Protein AF-A0A9W9YR30-F1 (afdb_monomer)

Radius of gyration: 24.7 Å; Cα contacts (8 Å, |Δi|>4): 414; chains: 1; bounding box: 70×49×71 Å

Sequence (449 aa):
MYEPTSEGSDISRFTRETDPEPDPPYFTSHAIKATFDYLTSCHPGGKSLVSLLCSNKDSIQTILLSLTSRIAETHLIHEKRRILSMYRLFVLLLLKDLPEGLGNTWVFFIRDVIYSLLRIIGDETQVRKHSRQQQVHLVVDDDLFVPCCNLIYYVCEAAVGCCSQEFGSHLHVITSTLTPYALGEDERAEQALQLLNFLIVDSSNNLQQAIGGLDPFPDIVQFKKINKCYKQIRKDRTSLNEEITHFLLADSSSSPMSRLEGLRLLRQSIIKNKDQLVDLVNLTEVAHSKSTCSPVAELVHQLIKLGSVLTSCEEEQAKIVQCEVANCLGDIGAVDLSTVSLGCKNKPDSFSVMSSKYAGDSRSQQNAAIVILLNSYLVDKKVGVVTAAAACLKKILATPSGSDLLKKFGEAKQEQLLWYLEPFRPSKKKRASCNHSVFSQPEAFCFKL

Foldseek 3Di:
DDDDCVNPDPLSVQADPPQDDDDPPDDDLVRVVVVQQVVLVPDDVRDHSLVVQLLQLQSLVVLLLVLLVCLVPDPDLNVNSVSLSVNLSSLVSVLVCVLVCSNLLNLQSLLLLLLSLLLSLVVLVVVVVVCVVDDDDDPDPPRSLQSSLVSNLSSCVSCLVRPLPSVLVCVQQLCLSLQVQLPDDDPSVVSSLVSLCCVQPVSCVSNLVSLLLYQAHDPDPSCPRSNVSSCVSVVVDDDLLVLLVSLLSRDPLHDLLSCQSSLVVNLVRLLVPVVSLVVQQVVLVVPVDDPDQGSVLSSLLVLVVSLVVLVPPPDPSSVSSNVSSVSSDVSSPDHPCVSNPNPDPPDVPVLVVLVVPVVPCPPLSVLVVLLSVLLSQCSDSDSVSNVVSLVVLLVSLPDPSNVVSLVVCVVVVVSSSNSSCSSSHDDPDPPPDPDDDDDDDPDDDDDDD

Nearest PDB structures (foldseek):
  7sic-assembly1_A  TM=8.510E-01  e=3.456E-16  Homo sapiens
  7ni5-assembly1_A  TM=8.521E-01  e=2.844E-16  Homo sapiens
  7ni5-assembly1_B  TM=8.433E-01  e=5.310E-16  Homo sapiens
  8oxq-assembly1_B  TM=8.635E-01  e=8.485E-14  Homo sapiens

Organism: NCBI:txid174260

pLDDT: mean 78.22, std 18.63, range [24.06, 96.81]

Solvent-accessible surface area (backbone atoms only — not comparable to full-atom values): 26137 Å² total; per-residue (Å²): 94,56,49,59,65,86,71,73,45,96,62,10,82,73,44,58,93,84,50,77,82,77,75,80,89,70,45,36,71,65,59,52,48,53,48,47,54,52,57,28,66,73,38,97,81,57,80,45,60,62,61,58,37,40,72,41,51,44,49,60,57,51,53,54,49,53,46,55,46,50,43,70,73,46,86,52,67,65,58,30,44,36,44,50,48,53,46,48,54,52,50,60,59,48,58,74,43,45,85,76,31,48,73,59,30,41,64,30,49,56,54,51,52,51,47,50,39,53,32,58,48,53,48,55,62,56,58,62,58,72,48,72,85,59,94,67,98,68,87,78,91,68,75,60,48,58,65,37,54,55,50,48,41,56,53,48,56,54,35,52,75,69,41,25,75,70,49,31,76,50,46,56,48,52,51,49,65,35,50,72,42,38,71,52,90,50,73,58,11,54,53,33,44,51,46,50,39,45,56,49,54,76,33,30,85,66,29,45,73,41,59,54,51,48,65,61,74,71,99,44,81,90,35,49,66,48,52,53,44,50,51,66,63,43,65,86,66,88,51,66,67,60,52,51,52,45,64,67,67,40,68,82,88,37,63,77,65,54,44,42,51,36,47,55,50,53,37,52,45,50,71,74,40,48,70,60,49,51,53,59,49,53,58,52,73,71,48,83,81,58,99,66,76,41,71,64,39,52,47,53,51,52,45,52,54,53,40,58,61,34,73,79,44,93,47,71,64,32,50,55,39,39,51,49,44,50,48,40,50,61,73,71,48,93,69,69,62,88,69,36,64,88,68,76,76,64,66,93,50,65,62,65,64,44,62,71,73,48,79,85,44,72,63,63,50,51,54,49,51,50,53,54,52,36,59,60,32,58,66,45,81,46,60,68,53,21,53,52,26,52,54,49,46,37,58,48,31,59,34,72,70,33,48,52,48,54,50,53,38,60,77,68,68,43,59,70,64,50,30,57,43,40,38,41,48,62,74,87,68,78,80,75,83,76,88,74,92,74,94,73,77,88,83,71,91,76,87,79,129

Mean predicted aligned error: 10.94 Å

Structure (mmCIF, N/CA/C/O backbone):
data_AF-A0A9W9YR30-F1
#
_entry.id   AF-A0A9W9YR30-F1
#
loop_
_atom_site.group_PDB
_atom_site.id
_atom_site.type_symbol
_atom_site.label_atom_id
_atom_site.label_alt_id
_atom_site.label_comp_id
_atom_site.label_asym_id
_atom_site.label_entity_id
_atom_site.label_seq_id
_atom_site.pdbx_PDB_ins_code
_atom_site.Cartn_x
_atom_site.Cartn_y
_atom_site.Cartn_z
_atom_site.occupancy
_atom_site.B_iso_or_equiv
_atom_site.auth_seq_id
_atom_site.auth_comp_id
_atom_site.auth_asym_id
_atom_site.auth_atom_id
_atom_site.pdbx_PDB_model_num
ATOM 1 N N . MET A 1 1 ? 11.225 0.718 -23.318 1.00 84.00 1 MET A N 1
ATOM 2 C CA . MET A 1 1 ? 10.967 -0.730 -23.241 1.00 84.00 1 MET A CA 1
ATOM 3 C C . MET A 1 1 ? 9.647 -0.964 -23.924 1.00 84.00 1 MET A C 1
ATOM 5 O O . MET A 1 1 ? 8.713 -0.222 -23.637 1.00 84.00 1 MET A O 1
ATOM 9 N N . TYR A 1 2 ? 9.608 -1.914 -24.843 1.00 83.56 2 TYR A N 1
ATOM 10 C CA . TYR A 1 2 ? 8.416 -2.256 -25.604 1.00 83.56 2 TYR A CA 1
ATOM 11 C C . TYR A 1 2 ? 8.428 -3.756 -25.860 1.00 83.56 2 TYR A C 1
ATOM 13 O O . TYR A 1 2 ? 9.490 -4.327 -26.096 1.00 83.56 2 TYR A O 1
ATOM 21 N N . GLU A 1 3 ? 7.262 -4.364 -25.710 1.00 82.12 3 GLU A N 1
ATOM 22 C CA . GLU A 1 3 ? 7.036 -5.804 -25.766 1.00 82.12 3 GLU A CA 1
ATOM 23 C C . GLU A 1 3 ? 5.846 -6.014 -26.701 1.00 82.12 3 GLU A C 1
ATOM 25 O O . GLU A 1 3 ? 4.712 -5.745 -26.293 1.00 82.12 3 GLU A O 1
ATOM 30 N N . PRO A 1 4 ? 6.073 -6.401 -27.966 1.00 76.25 4 PRO A N 1
ATOM 31 C CA . PRO A 1 4 ? 4.980 -6.639 -28.896 1.00 76.25 4 PRO A CA 1
ATOM 32 C C . PRO A 1 4 ? 4.075 -7.766 -28.379 1.00 76.25 4 PRO A C 1
ATOM 34 O O . PRO A 1 4 ? 4.534 -8.725 -27.755 1.00 76.25 4 PRO A O 1
ATOM 37 N N . THR A 1 5 ? 2.775 -7.681 -28.670 1.00 71.56 5 THR A N 1
ATOM 38 C CA . THR A 1 5 ? 1.768 -8.665 -28.224 1.00 71.56 5 THR A CA 1
ATOM 39 C C . THR A 1 5 ? 2.103 -10.097 -28.665 1.00 71.56 5 THR A C 1
ATOM 41 O O . THR A 1 5 ? 1.782 -11.053 -27.959 1.00 71.56 5 THR A O 1
ATOM 44 N N . SER A 1 6 ? 2.836 -10.247 -29.773 1.00 65.81 6 SER A N 1
ATOM 45 C CA . SER A 1 6 ? 3.293 -11.519 -30.340 1.00 65.81 6 SER A CA 1
ATOM 46 C C . SER A 1 6 ? 4.405 -12.232 -29.560 1.00 65.81 6 SER A C 1
ATOM 48 O O . SER A 1 6 ? 4.627 -13.415 -29.800 1.00 65.81 6 SER A O 1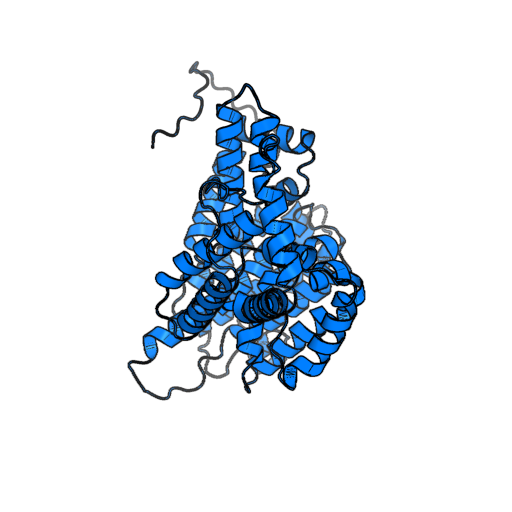
ATOM 50 N N . GLU A 1 7 ? 5.130 -11.555 -28.660 1.00 65.62 7 GLU A N 1
ATOM 51 C CA . GLU A 1 7 ? 6.287 -12.147 -27.959 1.00 65.62 7 GLU A CA 1
ATOM 52 C C . GLU A 1 7 ? 5.904 -13.098 -26.809 1.00 65.62 7 GLU A C 1
ATOM 54 O O . GLU A 1 7 ? 6.762 -13.813 -26.295 1.00 65.62 7 GLU A O 1
ATOM 59 N N . GLY A 1 8 ? 4.625 -13.153 -26.411 1.00 64.12 8 GLY A N 1
ATOM 60 C CA . GLY A 1 8 ? 4.134 -14.074 -25.373 1.00 64.12 8 GLY A CA 1
ATOM 61 C C . GLY A 1 8 ? 4.792 -13.902 -23.992 1.00 64.12 8 GLY A C 1
ATOM 62 O O . GLY A 1 8 ? 4.739 -14.814 -23.167 1.00 64.12 8 GLY A O 1
ATOM 63 N N . SER A 1 9 ? 5.441 -12.764 -23.735 1.00 74.25 9 SER A N 1
ATOM 64 C CA . SER A 1 9 ? 6.105 -12.465 -22.469 1.00 74.25 9 SER A CA 1
ATOM 65 C C . SER A 1 9 ? 5.094 -12.081 -21.375 1.00 74.25 9 SER A C 1
ATOM 67 O O . SER A 1 9 ? 3.978 -11.647 -21.650 1.00 74.25 9 SER A O 1
ATOM 69 N N . ASP A 1 10 ? 5.481 -12.171 -20.094 1.00 78.88 10 ASP A N 1
ATOM 70 C CA . ASP A 1 10 ? 4.619 -11.741 -18.967 1.00 78.88 10 ASP A CA 1
ATOM 71 C C . ASP A 1 10 ? 4.173 -10.268 -19.069 1.00 78.88 10 ASP A C 1
ATOM 73 O O . ASP A 1 10 ? 3.177 -9.872 -18.464 1.00 78.88 10 ASP A O 1
ATOM 77 N N . ILE A 1 11 ? 4.916 -9.454 -19.823 1.00 81.12 11 ILE A N 1
ATOM 78 C CA . ILE A 1 11 ? 4.676 -8.021 -19.995 1.00 81.12 11 ILE A CA 1
ATOM 79 C C . ILE A 1 11 ? 3.855 -7.746 -21.264 1.00 81.12 11 ILE A C 1
ATOM 81 O O . ILE A 1 11 ? 3.087 -6.784 -21.280 1.00 81.12 11 ILE A O 1
ATOM 85 N N . SER A 1 12 ? 3.951 -8.591 -22.300 1.00 81.56 12 SER A N 1
ATOM 86 C CA . SER A 1 12 ? 3.244 -8.381 -23.571 1.00 81.56 12 SER A CA 1
ATOM 87 C C . SER A 1 12 ? 1.721 -8.373 -23.407 1.00 81.56 12 SER A C 1
ATOM 89 O O . SER A 1 12 ? 1.045 -7.622 -24.103 1.00 81.56 12 SER A O 1
ATOM 91 N N . ARG A 1 13 ? 1.180 -9.102 -22.418 1.00 83.62 13 ARG A N 1
ATOM 92 C CA . ARG A 1 13 ? -0.258 -9.084 -22.067 1.00 83.62 13 ARG A CA 1
ATOM 93 C C . ARG A 1 13 ? -0.787 -7.726 -21.597 1.00 83.62 13 ARG A C 1
ATOM 95 O O . ARG A 1 13 ? -1.995 -7.536 -21.552 1.00 83.62 13 ARG A O 1
ATOM 102 N N . PHE A 1 14 ? 0.096 -6.803 -21.212 1.00 84.06 14 PHE A N 1
ATOM 103 C CA . PHE A 1 14 ? -0.272 -5.443 -20.810 1.00 84.06 14 PHE A CA 1
ATOM 104 C C . PHE A 1 14 ? -0.011 -4.410 -21.912 1.00 84.06 14 PHE A C 1
ATOM 106 O O . PHE A 1 14 ? -0.243 -3.224 -21.695 1.00 84.06 14 PHE A O 1
ATOM 113 N N . THR A 1 15 ? 0.473 -4.838 -23.080 1.00 83.12 15 THR A N 1
ATOM 114 C CA . THR A 1 15 ? 0.628 -3.983 -24.262 1.00 83.12 15 THR A CA 1
ATOM 115 C C . THR A 1 15 ? -0.600 -4.154 -25.147 1.00 83.12 15 THR A C 1
ATOM 117 O O . THR A 1 15 ? -1.060 -5.275 -25.356 1.00 83.12 15 THR A O 1
ATOM 120 N N . ARG A 1 16 ? -1.156 -3.054 -25.667 1.00 82.12 16 ARG A N 1
ATOM 121 C CA . ARG A 1 16 ? -2.293 -3.121 -26.597 1.00 82.12 16 ARG A CA 1
ATOM 122 C C . ARG A 1 16 ? -1.806 -3.054 -28.040 1.00 82.12 16 ARG A C 1
ATOM 124 O O . ARG A 1 16 ? -0.858 -2.338 -28.339 1.00 82.12 16 ARG A O 1
ATOM 131 N N . GLU A 1 17 ? -2.513 -3.719 -28.951 1.00 77.25 17 GLU A N 1
ATOM 132 C CA . GLU A 1 17 ? -2.244 -3.622 -30.399 1.00 77.25 17 GLU A CA 1
ATOM 133 C C . GLU A 1 17 ? -2.428 -2.196 -30.938 1.00 77.25 17 GLU A C 1
ATOM 135 O O . GLU A 1 17 ? -1.817 -1.813 -31.928 1.00 77.25 17 GLU A O 1
ATOM 140 N N . THR A 1 18 ? -3.252 -1.392 -30.263 1.00 80.50 18 THR A N 1
ATOM 141 C CA . THR A 1 18 ? -3.479 0.022 -30.585 1.00 80.50 18 THR A CA 1
ATOM 142 C C . THR A 1 18 ? -2.369 0.948 -30.092 1.00 80.50 18 THR A C 1
ATOM 144 O O . THR A 1 18 ? -2.427 2.148 -30.357 1.00 80.50 18 THR A O 1
ATOM 147 N N . ASP A 1 19 ? -1.412 0.443 -29.308 1.00 82.62 19 ASP A N 1
ATOM 148 C CA . ASP A 1 19 ? -0.330 1.277 -28.799 1.00 82.62 19 ASP A CA 1
ATOM 149 C C . ASP A 1 19 ? 0.600 1.662 -29.945 1.00 82.62 19 ASP A C 1
ATOM 151 O O . ASP A 1 19 ? 0.989 0.789 -30.724 1.00 82.62 19 ASP A O 1
ATOM 155 N N . PRO A 1 20 ? 0.990 2.948 -30.057 1.00 85.94 20 PRO A N 1
ATOM 156 C CA . PRO A 1 20 ? 1.979 3.337 -31.050 1.00 85.94 20 PRO A CA 1
ATOM 157 C C . PRO A 1 20 ? 3.270 2.548 -30.815 1.00 85.94 20 PRO A C 1
ATOM 159 O O . PRO A 1 20 ? 3.507 2.031 -29.722 1.00 85.94 20 PRO A O 1
ATOM 162 N N . GLU A 1 21 ? 4.137 2.466 -31.813 1.00 84.19 21 GLU A N 1
ATOM 163 C CA . GLU A 1 21 ? 5.502 1.981 -31.609 1.00 84.19 21 GLU A CA 1
ATOM 164 C C . GLU A 1 21 ? 6.324 3.093 -30.924 1.00 84.19 21 GLU A C 1
ATOM 166 O O . GLU A 1 21 ? 6.080 4.275 -31.176 1.00 84.19 21 GLU A O 1
ATOM 171 N N . PRO A 1 22 ? 7.215 2.793 -29.961 1.00 85.31 22 PRO A N 1
ATOM 172 C CA . PRO A 1 22 ? 8.100 3.808 -29.385 1.00 85.31 22 PRO A CA 1
ATOM 173 C C . PRO A 1 22 ? 9.118 4.314 -30.406 1.00 85.31 22 PRO A C 1
ATOM 175 O O . PRO A 1 22 ? 9.589 3.554 -31.250 1.00 85.31 22 PRO A O 1
ATOM 178 N N . ASP A 1 23 ? 9.557 5.559 -30.233 1.00 82.31 23 ASP A N 1
ATOM 179 C CA . ASP A 1 23 ? 10.699 6.078 -30.979 1.00 82.31 23 ASP A CA 1
ATOM 180 C C . ASP A 1 23 ? 11.957 5.235 -30.679 1.00 82.31 23 ASP A C 1
ATOM 182 O O . ASP A 1 23 ? 12.305 5.033 -29.506 1.00 82.31 23 ASP A O 1
ATOM 186 N N . PRO A 1 24 ? 12.659 4.719 -31.705 1.00 84.19 24 PRO A N 1
ATOM 187 C CA . PRO A 1 24 ? 13.913 4.006 -31.509 1.00 84.19 24 PRO A CA 1
ATOM 188 C C . PRO A 1 24 ? 14.993 4.891 -30.850 1.00 84.19 24 PRO A C 1
ATOM 190 O O . PRO A 1 24 ? 15.082 6.082 -31.151 1.00 84.19 24 PRO A O 1
ATOM 193 N N . PRO A 1 25 ? 15.880 4.321 -30.010 1.00 85.62 25 PRO A N 1
ATOM 194 C CA . PRO A 1 25 ? 16.007 2.897 -29.715 1.00 85.62 25 PRO A CA 1
ATOM 195 C C . PRO A 1 25 ? 15.057 2.422 -28.605 1.00 85.62 25 PRO A C 1
ATOM 197 O O . PRO A 1 25 ? 14.985 2.998 -27.518 1.00 85.62 25 PRO A O 1
ATOM 200 N N . TYR A 1 26 ? 14.404 1.286 -28.845 1.00 85.50 26 TYR A N 1
ATOM 201 C CA . TYR A 1 26 ? 13.624 0.561 -27.848 1.00 85.50 26 TYR A CA 1
ATOM 202 C C . TYR A 1 26 ? 14.147 -0.871 -27.695 1.00 85.50 26 TYR A C 1
ATOM 204 O O . TYR A 1 26 ? 14.755 -1.435 -28.599 1.00 85.50 26 TYR A O 1
ATOM 212 N N . PHE A 1 27 ? 13.925 -1.453 -26.517 1.00 89.19 27 PHE A N 1
ATOM 213 C CA . PHE A 1 27 ? 14.428 -2.778 -26.157 1.00 89.19 27 PHE A CA 1
ATOM 214 C C . PHE A 1 27 ? 13.338 -3.593 -25.462 1.00 89.19 27 PHE A C 1
ATOM 216 O O . PHE A 1 27 ? 12.523 -3.024 -24.721 1.00 89.19 27 PHE A O 1
ATOM 223 N N . THR A 1 28 ? 13.371 -4.908 -25.667 1.00 90.19 28 THR A N 1
ATOM 224 C CA . THR A 1 28 ? 12.526 -5.876 -24.961 1.00 90.19 28 THR A CA 1
ATOM 225 C C . THR A 1 28 ? 13.050 -6.107 -23.544 1.00 90.19 28 THR A C 1
ATOM 227 O O . THR A 1 28 ? 14.218 -5.857 -23.225 1.00 90.19 28 THR A O 1
ATOM 230 N N . SER A 1 29 ? 12.192 -6.605 -22.663 1.00 89.62 29 SER A N 1
ATOM 231 C CA . SER A 1 29 ? 12.548 -7.009 -21.304 1.00 89.62 29 SER A CA 1
ATOM 232 C C . SER A 1 29 ? 13.609 -8.106 -21.293 1.00 89.62 29 SER A C 1
ATOM 234 O O . SER A 1 29 ? 14.475 -8.096 -20.418 1.00 89.62 29 SER A O 1
ATOM 236 N N . HIS A 1 30 ? 13.597 -9.006 -22.281 1.00 89.25 30 HIS A N 1
ATOM 237 C CA . HIS A 1 30 ? 14.636 -10.016 -22.454 1.00 89.25 30 HIS A CA 1
ATOM 238 C C . HIS A 1 30 ? 15.997 -9.373 -22.747 1.00 89.25 30 HIS A C 1
ATOM 240 O O . HIS A 1 30 ? 16.971 -9.667 -22.055 1.00 89.25 30 HIS A O 1
ATOM 246 N N . ALA A 1 31 ? 16.063 -8.447 -23.711 1.00 91.06 31 ALA A N 1
ATOM 247 C CA . ALA A 1 31 ? 17.302 -7.747 -24.048 1.00 91.06 31 ALA A CA 1
ATOM 248 C C . ALA A 1 31 ? 17.856 -6.944 -22.857 1.00 91.06 31 ALA A C 1
ATOM 250 O O . ALA A 1 31 ? 19.061 -6.959 -22.598 1.00 91.06 31 ALA A O 1
ATOM 251 N N . ILE A 1 32 ? 16.977 -6.289 -22.090 1.00 91.12 32 ILE A N 1
ATOM 252 C CA . ILE A 1 32 ? 17.364 -5.540 -20.887 1.00 91.12 32 ILE A CA 1
ATOM 253 C C . ILE A 1 32 ? 17.917 -6.483 -19.809 1.00 91.12 32 ILE A C 1
ATOM 255 O O . ILE A 1 32 ? 18.991 -6.217 -19.272 1.00 91.12 32 ILE A O 1
ATOM 259 N N . LYS A 1 33 ? 17.230 -7.598 -19.515 1.00 89.88 33 LYS A N 1
ATOM 260 C CA . LYS A 1 33 ? 17.703 -8.607 -18.547 1.00 89.88 33 LYS A CA 1
ATOM 261 C C . LYS A 1 33 ? 19.059 -9.179 -18.958 1.00 89.88 33 LYS A C 1
ATOM 263 O O . LYS A 1 33 ? 19.985 -9.138 -18.161 1.00 89.88 33 LYS A O 1
ATOM 268 N N . ALA A 1 34 ? 19.202 -9.597 -20.216 1.00 90.38 34 ALA A N 1
ATOM 269 C CA . ALA A 1 34 ? 20.459 -10.126 -20.742 1.00 90.38 34 ALA A CA 1
ATOM 270 C C . ALA A 1 34 ? 21.605 -9.104 -20.637 1.00 90.38 34 ALA A C 1
ATOM 272 O O . ALA A 1 34 ? 22.735 -9.460 -20.307 1.00 90.38 34 ALA A O 1
ATOM 273 N N . THR A 1 35 ? 21.312 -7.819 -20.859 1.00 90.94 35 THR A N 1
ATOM 274 C CA . THR A 1 35 ? 22.293 -6.740 -20.682 1.00 90.94 35 THR A CA 1
ATOM 275 C C . THR A 1 35 ? 22.692 -6.587 -19.216 1.00 90.94 35 THR A C 1
ATOM 277 O O . THR A 1 35 ? 23.876 -6.450 -18.917 1.00 90.94 35 THR A O 1
ATOM 280 N N . PHE A 1 36 ? 21.738 -6.638 -18.283 1.00 89.50 36 PHE A N 1
ATOM 281 C CA . PHE A 1 36 ? 22.045 -6.604 -16.852 1.00 89.50 36 PHE A CA 1
ATOM 282 C C . PHE A 1 36 ? 22.866 -7.809 -16.397 1.00 89.50 36 PHE A C 1
ATOM 284 O O . PHE A 1 36 ? 23.817 -7.629 -15.635 1.00 89.50 36 PHE A O 1
ATOM 291 N N . ASP A 1 37 ? 22.550 -9.004 -16.888 1.00 88.06 37 ASP A N 1
ATOM 292 C CA . ASP A 1 37 ? 23.299 -10.222 -16.582 1.00 88.06 37 ASP A CA 1
ATOM 293 C C . ASP A 1 37 ? 24.737 -10.115 -17.109 1.00 88.06 37 ASP A C 1
ATOM 295 O O . ASP A 1 37 ? 25.693 -10.361 -16.369 1.00 88.06 37 ASP A O 1
ATOM 299 N N . TYR A 1 38 ? 24.910 -9.628 -18.343 1.00 88.81 38 TYR A N 1
ATOM 300 C CA . TYR A 1 38 ? 26.226 -9.359 -18.920 1.00 88.81 38 TYR A CA 1
ATOM 301 C C . TYR A 1 38 ? 27.018 -8.337 -18.092 1.00 88.81 38 TYR A C 1
ATOM 303 O O . TYR A 1 38 ? 28.133 -8.629 -17.660 1.00 88.81 38 TYR A O 1
ATOM 311 N N . LEU A 1 39 ? 26.438 -7.169 -17.791 1.00 86.75 39 LEU A N 1
ATOM 312 C CA . LEU A 1 39 ? 27.099 -6.128 -16.993 1.00 86.75 39 LEU A CA 1
ATOM 313 C C . LEU A 1 39 ? 27.478 -6.622 -15.591 1.00 86.75 39 LEU A C 1
ATOM 315 O O . LEU A 1 39 ? 28.547 -6.279 -15.084 1.00 86.75 39 LEU A O 1
ATOM 319 N N . THR A 1 40 ? 26.630 -7.450 -14.980 1.00 86.19 40 THR A N 1
ATOM 320 C CA . THR A 1 40 ? 26.901 -8.054 -13.671 1.00 86.19 40 THR A CA 1
ATOM 321 C C . THR A 1 40 ? 28.051 -9.058 -13.757 1.00 86.19 40 THR A C 1
ATOM 323 O O . THR A 1 40 ? 28.907 -9.068 -12.874 1.00 86.19 40 THR A O 1
ATOM 326 N N . SER A 1 41 ? 28.125 -9.850 -14.834 1.00 85.12 41 SER A N 1
ATOM 327 C CA . SER A 1 41 ? 29.211 -10.816 -15.060 1.00 85.12 41 SER A CA 1
ATOM 328 C C . SER A 1 41 ? 30.581 -10.152 -15.244 1.00 85.12 41 SER A C 1
ATOM 330 O O . SER A 1 41 ? 31.601 -10.708 -14.843 1.00 85.12 41 SER A O 1
ATOM 332 N N . CYS A 1 42 ? 30.611 -8.933 -15.790 1.00 84.69 42 CYS A N 1
ATOM 333 C CA . CYS A 1 42 ? 31.836 -8.156 -15.956 1.00 84.69 42 CYS A CA 1
ATOM 334 C C . CYS A 1 42 ? 32.296 -7.453 -14.665 1.00 84.69 42 CYS A C 1
ATOM 336 O O . CYS A 1 42 ? 33.400 -6.906 -14.632 1.00 84.69 42 CYS A O 1
ATOM 338 N N . HIS A 1 43 ? 31.473 -7.420 -13.610 1.00 81.25 43 HIS A N 1
ATOM 339 C CA . HIS A 1 43 ? 31.811 -6.729 -12.370 1.00 81.25 43 HIS A CA 1
ATOM 340 C C . HIS A 1 43 ? 32.641 -7.623 -11.428 1.00 81.25 43 HIS A C 1
ATOM 342 O O . HIS A 1 43 ? 32.241 -8.757 -11.145 1.00 81.25 43 HIS A O 1
ATOM 348 N N . PRO A 1 44 ? 33.765 -7.132 -10.866 1.00 70.31 44 PRO A N 1
ATOM 349 C CA . PRO A 1 44 ? 34.533 -7.886 -9.879 1.00 70.31 44 PRO A CA 1
ATOM 350 C C . PRO A 1 44 ? 33.698 -8.090 -8.603 1.00 70.31 44 PRO A C 1
ATOM 352 O O . PRO A 1 44 ? 33.487 -7.159 -7.831 1.00 70.31 44 PRO A O 1
ATOM 355 N N . GLY A 1 45 ? 33.204 -9.316 -8.396 1.00 65.94 45 GLY A N 1
ATOM 356 C CA . GLY A 1 45 ? 32.250 -9.663 -7.331 1.00 65.94 45 GLY A CA 1
ATOM 357 C C . GLY A 1 45 ? 30.834 -10.013 -7.816 1.00 65.94 45 GLY A C 1
ATOM 358 O O . GLY A 1 45 ? 29.927 -10.063 -6.989 1.00 65.94 45 GLY A O 1
ATOM 359 N N . GLY A 1 46 ? 30.643 -10.240 -9.124 1.00 59.59 46 GLY A N 1
ATOM 360 C CA . GLY A 1 46 ? 29.365 -10.520 -9.792 1.00 59.59 46 GLY A CA 1
ATOM 361 C C . GLY A 1 46 ? 28.540 -11.657 -9.181 1.00 59.59 46 GLY A C 1
ATOM 362 O O . GLY A 1 46 ? 28.704 -12.819 -9.542 1.00 59.59 46 GLY A O 1
ATOM 363 N N . LYS A 1 47 ? 27.628 -11.300 -8.268 1.00 70.56 47 LYS A N 1
ATOM 364 C CA . LYS A 1 47 ? 26.609 -12.200 -7.704 1.00 70.56 47 LYS A CA 1
ATOM 365 C C . LYS A 1 47 ? 25.244 -11.962 -8.356 1.00 70.56 47 LYS A C 1
ATOM 367 O O . LYS A 1 47 ? 24.699 -12.871 -8.965 1.00 70.56 47 LYS A O 1
ATOM 372 N N . SER A 1 48 ? 24.729 -10.731 -8.291 1.00 81.12 48 SER A N 1
ATOM 373 C CA . SER A 1 48 ? 23.491 -10.300 -8.968 1.00 81.12 48 SER A CA 1
ATOM 374 C C . SER A 1 48 ? 23.462 -8.776 -9.168 1.00 81.12 48 SER A C 1
ATOM 376 O O . SER A 1 48 ? 24.102 -8.042 -8.408 1.00 81.12 48 SER A O 1
ATOM 378 N N . LEU A 1 49 ? 22.694 -8.265 -10.142 1.00 83.62 49 LEU A N 1
ATOM 379 C CA . LEU A 1 49 ? 22.463 -6.818 -10.305 1.00 83.62 49 LEU A CA 1
ATOM 380 C C . LEU A 1 49 ? 21.958 -6.192 -8.999 1.00 83.62 49 LEU A C 1
ATOM 382 O O . LEU A 1 49 ? 22.399 -5.118 -8.595 1.00 83.62 49 LEU A O 1
ATOM 386 N N . VAL A 1 50 ? 21.031 -6.872 -8.329 1.00 83.19 50 VAL A N 1
ATOM 387 C CA . VAL A 1 50 ? 20.416 -6.381 -7.098 1.00 83.19 50 VAL A CA 1
ATOM 388 C C . VAL A 1 50 ? 21.453 -6.281 -5.983 1.00 83.19 50 VAL A C 1
ATOM 390 O O . VAL A 1 50 ? 21.458 -5.282 -5.271 1.00 83.19 50 VAL A O 1
ATOM 393 N N . SER A 1 51 ? 22.395 -7.224 -5.876 1.00 82.31 51 SER A N 1
ATOM 394 C CA . SER A 1 51 ? 23.502 -7.135 -4.911 1.00 82.31 51 SER A CA 1
ATOM 395 C C . SER A 1 51 ? 24.389 -5.898 -5.145 1.00 82.31 51 SER A C 1
ATOM 397 O O . SER A 1 51 ? 24.808 -5.231 -4.191 1.00 82.31 51 SER A O 1
ATOM 399 N N . LEU A 1 52 ? 24.606 -5.518 -6.411 1.00 83.94 52 LEU A N 1
ATOM 400 C CA . LEU A 1 52 ? 25.318 -4.289 -6.773 1.00 83.94 52 LEU A CA 1
ATOM 401 C C . LEU A 1 52 ? 24.512 -3.047 -6.395 1.00 83.94 52 LEU A C 1
ATOM 403 O O . LEU A 1 52 ? 25.064 -2.112 -5.817 1.00 83.94 52 LEU A O 1
ATOM 407 N N . LEU A 1 53 ? 23.202 -3.044 -6.648 1.00 84.12 53 LEU A N 1
ATOM 408 C CA . LEU A 1 53 ? 22.330 -1.944 -6.232 1.00 84.12 53 LEU A CA 1
ATOM 409 C C . LEU A 1 53 ? 22.275 -1.824 -4.705 1.00 84.12 53 LEU A C 1
ATOM 411 O O . LEU A 1 53 ? 22.358 -0.717 -4.191 1.00 84.12 53 LEU A O 1
ATOM 415 N N . CYS A 1 54 ? 22.239 -2.936 -3.969 1.00 83.62 54 CYS A N 1
ATOM 416 C CA . CYS A 1 54 ? 22.257 -2.942 -2.504 1.00 83.62 54 CYS A CA 1
ATOM 417 C C . CYS A 1 54 ? 23.576 -2.409 -1.923 1.00 83.62 54 CYS A C 1
ATOM 419 O O . CYS A 1 54 ? 23.609 -1.958 -0.777 1.00 83.62 54 CYS A O 1
ATOM 421 N N . SER A 1 55 ? 24.664 -2.409 -2.704 1.00 81.38 55 SER A N 1
ATOM 422 C CA . SER A 1 55 ? 25.937 -1.805 -2.291 1.00 81.38 55 SER A CA 1
ATOM 423 C C . SER A 1 55 ? 25.822 -0.286 -2.116 1.00 81.38 55 SER A C 1
ATOM 425 O O . SER A 1 55 ? 26.512 0.299 -1.276 1.00 81.38 55 SER A O 1
ATOM 427 N N . ASN A 1 56 ? 24.923 0.359 -2.865 1.00 83.56 56 ASN A N 1
ATOM 428 C CA . ASN A 1 56 ? 24.551 1.752 -2.663 1.00 83.56 56 ASN A CA 1
ATOM 429 C C . ASN A 1 56 ? 23.103 1.849 -2.163 1.00 83.56 56 ASN A C 1
ATOM 431 O O . ASN A 1 56 ? 22.156 1.767 -2.937 1.00 83.56 56 ASN A O 1
ATOM 435 N N . LYS A 1 57 ? 22.942 2.096 -0.860 1.00 80.25 57 LYS A N 1
ATOM 436 C CA . LYS A 1 57 ? 21.646 2.082 -0.157 1.00 80.25 57 LYS A CA 1
ATOM 437 C C . LYS A 1 57 ? 20.539 2.912 -0.825 1.00 80.25 57 LYS A C 1
ATOM 439 O O . LYS A 1 57 ? 19.376 2.548 -0.729 1.00 80.25 57 LYS A O 1
ATOM 444 N N . ASP A 1 58 ? 20.892 3.978 -1.539 1.00 86.69 58 ASP A N 1
ATOM 445 C CA . ASP A 1 58 ? 19.931 4.881 -2.180 1.00 86.69 58 ASP A CA 1
ATOM 446 C C . ASP A 1 58 ? 19.495 4.449 -3.599 1.00 86.69 58 ASP A C 1
ATOM 448 O O . ASP A 1 58 ? 18.544 4.985 -4.171 1.00 86.69 58 ASP A O 1
ATOM 452 N N . SER A 1 59 ? 20.180 3.479 -4.211 1.00 91.06 59 SER A N 1
ATOM 453 C CA . SER A 1 59 ? 19.952 3.122 -5.616 1.00 91.06 59 SER A CA 1
ATOM 454 C C . SER A 1 59 ? 18.544 2.577 -5.867 1.00 91.06 59 SER A C 1
ATOM 456 O O . SER A 1 59 ? 17.885 3.025 -6.804 1.00 91.06 59 SER A O 1
ATOM 458 N N . ILE A 1 60 ? 18.054 1.667 -5.017 1.00 92.62 60 ILE A N 1
ATOM 459 C CA . ILE A 1 60 ? 16.703 1.092 -5.147 1.00 92.62 60 ILE A CA 1
ATOM 460 C C . ILE A 1 60 ? 15.641 2.191 -5.012 1.00 92.62 60 ILE A C 1
ATOM 462 O O . ILE A 1 60 ? 14.787 2.334 -5.884 1.00 92.62 60 ILE A O 1
ATOM 466 N N . GLN A 1 61 ? 15.739 3.006 -3.957 1.00 93.94 61 GLN A N 1
ATOM 467 C CA . GLN A 1 61 ? 14.815 4.110 -3.692 1.00 93.94 61 GLN A CA 1
ATOM 468 C C . GLN A 1 61 ? 14.774 5.105 -4.855 1.00 93.94 61 GLN A C 1
ATOM 470 O O . GLN A 1 61 ? 13.697 5.510 -5.288 1.00 93.94 61 GLN A O 1
ATOM 475 N N . THR A 1 62 ? 15.938 5.477 -5.387 1.00 94.31 62 THR A N 1
ATOM 476 C CA . THR A 1 62 ? 16.041 6.461 -6.470 1.00 94.31 62 THR A CA 1
ATOM 477 C C . THR A 1 62 ? 15.420 5.946 -7.768 1.00 94.31 62 THR A C 1
ATOM 479 O O . THR A 1 62 ? 14.715 6.697 -8.442 1.00 94.31 62 THR A O 1
ATOM 482 N N . ILE A 1 63 ? 15.632 4.670 -8.110 1.00 95.62 63 ILE A N 1
ATOM 483 C CA . ILE A 1 63 ? 15.052 4.064 -9.317 1.00 95.62 63 ILE A CA 1
ATOM 484 C C . ILE A 1 63 ? 13.525 3.958 -9.188 1.00 95.62 63 ILE A C 1
ATOM 486 O O . ILE A 1 63 ? 12.812 4.383 -10.099 1.00 95.62 63 ILE A O 1
ATOM 490 N N . LEU A 1 64 ? 13.013 3.453 -8.057 1.00 96.25 64 LEU A N 1
ATOM 491 C CA . LEU A 1 64 ? 11.566 3.332 -7.819 1.00 96.25 64 LEU A CA 1
ATOM 492 C C . LEU A 1 64 ? 10.870 4.697 -7.853 1.00 96.25 64 LEU A C 1
ATOM 494 O O . LEU A 1 64 ? 9.849 4.856 -8.527 1.00 96.25 64 LEU A O 1
ATOM 498 N N . LEU A 1 65 ? 11.452 5.701 -7.190 1.00 95.69 65 LEU A N 1
ATOM 499 C CA . LEU A 1 65 ? 10.910 7.056 -7.183 1.00 95.69 65 LEU A CA 1
ATOM 500 C C . LEU A 1 65 ? 10.948 7.685 -8.581 1.00 95.69 65 LEU A C 1
ATOM 502 O O . LEU A 1 65 ? 9.968 8.281 -9.005 1.00 95.69 65 LEU A O 1
ATOM 506 N N . SER A 1 66 ? 12.039 7.516 -9.335 1.00 96.81 66 SER A N 1
ATOM 507 C CA . SER A 1 66 ? 12.138 8.055 -10.697 1.00 96.81 66 SER A CA 1
ATOM 508 C C . SER A 1 66 ? 11.068 7.478 -11.626 1.00 96.81 66 SER A C 1
ATOM 510 O O . SER A 1 66 ? 10.432 8.221 -12.372 1.00 96.81 66 SER A O 1
ATOM 512 N N . LEU A 1 67 ? 10.827 6.166 -11.565 1.00 96.25 67 LEU A N 1
ATOM 513 C CA . LEU A 1 67 ? 9.808 5.518 -12.389 1.00 96.25 67 LEU A CA 1
ATOM 514 C C . LEU A 1 67 ? 8.391 5.949 -11.988 1.00 96.25 67 LEU A C 1
ATOM 516 O O . LEU A 1 67 ? 7.590 6.275 -12.859 1.00 96.25 67 LEU A O 1
ATOM 520 N N . THR A 1 68 ? 8.088 6.013 -10.690 1.00 94.62 68 THR A N 1
ATOM 521 C CA . THR A 1 68 ? 6.760 6.431 -10.200 1.00 94.62 68 THR A CA 1
ATOM 522 C C . THR A 1 68 ? 6.481 7.917 -10.444 1.00 94.62 68 THR A C 1
ATOM 524 O O . THR A 1 68 ? 5.367 8.258 -10.842 1.00 94.62 68 THR A O 1
ATOM 527 N N . SER A 1 69 ? 7.483 8.795 -10.311 1.00 94.44 69 SER A N 1
ATOM 528 C CA . SER A 1 69 ? 7.391 10.204 -10.726 1.00 94.44 69 SER A CA 1
ATOM 529 C C . SER A 1 69 ? 7.093 10.329 -12.216 1.00 94.44 69 SER A C 1
ATOM 531 O O . SER A 1 69 ? 6.149 11.022 -12.585 1.00 94.44 69 SER A O 1
ATOM 533 N N . ARG A 1 70 ? 7.795 9.578 -13.074 1.00 93.94 70 ARG A N 1
ATOM 534 C CA . ARG A 1 70 ? 7.528 9.592 -14.519 1.00 93.94 70 ARG A CA 1
ATOM 535 C C . ARG A 1 70 ? 6.121 9.108 -14.869 1.00 93.94 70 ARG A C 1
ATOM 537 O O . ARG A 1 70 ? 5.506 9.685 -15.760 1.00 93.94 70 ARG A O 1
ATOM 544 N N . ILE A 1 71 ? 5.593 8.087 -14.187 1.00 92.06 71 ILE A N 1
ATOM 545 C CA . ILE A 1 71 ? 4.203 7.632 -14.390 1.00 92.06 71 ILE A CA 1
ATOM 546 C C . ILE A 1 71 ? 3.212 8.754 -14.055 1.00 92.06 71 ILE A C 1
ATOM 548 O O . ILE A 1 71 ? 2.254 8.955 -14.798 1.00 92.06 71 ILE A O 1
ATOM 552 N N . ALA A 1 72 ? 3.443 9.492 -12.966 1.00 90.12 72 ALA A N 1
ATOM 553 C CA . ALA A 1 72 ? 2.565 10.581 -12.541 1.00 90.12 72 ALA A CA 1
ATOM 554 C C . ALA A 1 72 ? 2.647 11.822 -13.448 1.00 90.12 72 ALA A C 1
ATOM 556 O O . ALA A 1 72 ? 1.633 12.471 -13.685 1.00 90.12 72 ALA A O 1
ATOM 557 N N . GLU A 1 73 ? 3.834 12.144 -13.965 1.00 89.62 73 GLU A N 1
ATOM 558 C CA . GLU A 1 73 ? 4.073 13.305 -14.839 1.00 89.62 73 GLU A CA 1
ATOM 559 C C . GLU A 1 73 ? 3.622 13.072 -16.290 1.00 89.62 73 GLU A C 1
ATOM 561 O O . GLU A 1 73 ? 3.338 14.016 -17.024 1.00 89.62 73 GLU A O 1
ATOM 566 N N . THR A 1 74 ? 3.556 11.814 -16.725 1.00 89.44 74 THR A N 1
ATOM 567 C CA . THR A 1 74 ? 3.168 11.457 -18.093 1.00 89.44 74 THR A CA 1
ATOM 568 C C . THR A 1 74 ? 1.659 11.595 -18.282 1.00 89.44 74 THR A C 1
ATOM 570 O O . THR A 1 74 ? 0.883 11.066 -17.496 1.00 89.44 74 THR A O 1
ATOM 573 N N . HIS A 1 75 ? 1.213 12.231 -19.367 1.00 84.75 75 HIS A N 1
ATOM 574 C CA . HIS A 1 75 ? -0.221 12.361 -19.672 1.00 84.75 75 HIS A CA 1
ATOM 575 C C . HIS A 1 75 ? -0.759 11.271 -20.612 1.00 84.75 75 HIS A C 1
ATOM 577 O O . HIS A 1 75 ? -1.953 10.988 -20.604 1.00 84.75 75 HIS A O 1
ATOM 583 N N . LEU A 1 76 ? 0.111 10.636 -21.404 1.00 87.06 76 LEU A N 1
ATOM 584 C CA . LEU A 1 76 ? -0.269 9.608 -22.374 1.00 87.06 76 LEU A CA 1
ATOM 585 C C . LEU A 1 76 ? -0.371 8.225 -21.715 1.00 87.06 76 LEU A C 1
ATOM 587 O O . LEU A 1 76 ? 0.590 7.739 -21.121 1.00 87.06 76 LEU A O 1
ATOM 591 N N . ILE A 1 77 ? -1.519 7.559 -21.860 1.00 85.31 77 ILE A N 1
ATOM 592 C CA . ILE A 1 77 ? -1.786 6.271 -21.198 1.00 85.31 77 ILE A CA 1
ATOM 593 C C . ILE A 1 77 ? -0.855 5.141 -21.666 1.00 85.31 77 ILE A C 1
ATOM 595 O O . ILE A 1 77 ? -0.358 4.372 -20.844 1.00 85.31 77 ILE A O 1
ATOM 599 N N . HIS A 1 78 ? -0.538 5.073 -22.962 1.00 85.81 78 HIS A N 1
ATOM 600 C CA . HIS A 1 78 ? 0.383 4.067 -23.502 1.00 85.81 78 HIS A CA 1
ATOM 601 C C . HIS A 1 78 ? 1.813 4.269 -22.977 1.00 85.81 78 HIS A C 1
ATOM 603 O O . HIS A 1 78 ? 2.496 3.300 -22.654 1.00 85.81 78 HIS A O 1
ATOM 609 N N . GLU A 1 79 ? 2.252 5.519 -22.796 1.00 88.25 79 GLU A N 1
ATOM 610 C CA . GLU A 1 79 ? 3.530 5.815 -22.142 1.00 88.25 79 GLU A CA 1
ATOM 611 C C . GLU A 1 79 ? 3.509 5.422 -20.662 1.00 88.25 79 GLU A C 1
ATOM 613 O O . GLU A 1 79 ? 4.457 4.796 -20.181 1.00 88.25 79 GLU A O 1
ATOM 618 N N . LYS A 1 80 ? 2.408 5.692 -19.942 1.00 90.38 80 LYS A N 1
ATOM 619 C CA . LYS A 1 80 ? 2.243 5.211 -18.561 1.00 90.38 80 LYS A CA 1
ATOM 620 C C . LYS A 1 80 ? 2.363 3.688 -18.484 1.00 90.38 80 LYS A C 1
ATOM 622 O O . LYS A 1 80 ? 3.105 3.201 -17.633 1.00 90.38 80 LYS A O 1
ATOM 627 N N . ARG A 1 81 ? 1.722 2.934 -19.390 1.00 88.56 81 ARG A N 1
ATOM 628 C CA . ARG A 1 81 ? 1.849 1.464 -19.472 1.00 88.56 81 ARG A CA 1
ATOM 629 C C . ARG A 1 81 ? 3.286 1.014 -19.715 1.00 88.56 81 ARG A C 1
ATOM 631 O O . ARG A 1 81 ? 3.757 0.086 -19.055 1.00 88.56 81 ARG A O 1
ATOM 638 N N . ARG A 1 82 ? 4.018 1.679 -20.613 1.00 89.56 82 ARG A N 1
ATOM 639 C CA . ARG A 1 82 ? 5.434 1.372 -20.883 1.00 89.56 82 ARG A CA 1
ATOM 640 C C . ARG A 1 82 ? 6.305 1.603 -19.653 1.00 89.56 82 ARG A C 1
ATOM 642 O O . ARG A 1 82 ? 7.125 0.749 -19.318 1.00 89.56 82 ARG A O 1
ATOM 649 N N . ILE A 1 83 ? 6.125 2.726 -18.956 1.00 92.81 83 ILE A N 1
ATOM 650 C CA . ILE A 1 83 ? 6.888 3.031 -17.737 1.00 92.81 83 ILE A CA 1
ATOM 651 C C . ILE A 1 83 ? 6.491 2.073 -16.603 1.00 92.81 83 ILE A C 1
ATOM 653 O O . ILE A 1 83 ? 7.370 1.561 -15.912 1.00 92.81 83 ILE A O 1
ATOM 657 N N . LEU A 1 84 ? 5.203 1.748 -16.451 1.00 93.25 84 LEU A N 1
ATOM 658 C CA . LEU A 1 84 ? 4.725 0.740 -15.500 1.00 93.25 84 LEU A CA 1
ATOM 659 C C . LEU A 1 84 ? 5.303 -0.645 -15.807 1.00 93.25 84 LEU A C 1
ATOM 661 O O . LEU A 1 84 ? 5.654 -1.383 -14.894 1.00 93.25 84 LEU A O 1
ATOM 665 N N . SER A 1 85 ? 5.484 -0.980 -17.080 1.00 92.19 85 SER A N 1
ATOM 666 C CA . SER A 1 85 ? 6.148 -2.214 -17.492 1.00 92.19 85 SER A CA 1
ATOM 667 C C . SER A 1 85 ? 7.630 -2.218 -17.094 1.00 92.19 85 SER A C 1
ATOM 669 O O . SER A 1 85 ? 8.130 -3.229 -16.601 1.00 92.19 85 SER A O 1
ATOM 671 N N . MET A 1 86 ? 8.338 -1.086 -17.233 1.00 93.69 86 MET A N 1
ATOM 672 C CA . MET A 1 86 ? 9.715 -0.942 -16.725 1.00 93.69 86 MET A CA 1
ATOM 673 C C . MET A 1 86 ? 9.761 -1.081 -15.196 1.00 93.69 86 MET A C 1
ATOM 675 O O . MET A 1 86 ? 10.638 -1.758 -14.661 1.00 93.69 86 MET A O 1
ATOM 679 N N . TYR A 1 87 ? 8.800 -0.469 -14.498 1.00 95.81 87 TYR A N 1
ATOM 680 C CA . TYR A 1 87 ? 8.647 -0.573 -13.049 1.00 95.81 87 TYR A CA 1
ATOM 681 C C . TYR A 1 87 ? 8.403 -2.017 -12.614 1.00 95.81 87 TYR A C 1
ATOM 683 O O . TYR A 1 87 ? 9.113 -2.525 -11.750 1.00 95.81 87 TYR A O 1
ATOM 691 N N . ARG A 1 88 ? 7.477 -2.713 -13.278 1.00 94.81 88 ARG A N 1
ATOM 692 C CA . ARG A 1 88 ? 7.197 -4.135 -13.073 1.00 94.81 88 ARG A CA 1
ATOM 693 C C . ARG A 1 88 ? 8.450 -4.977 -13.246 1.00 94.81 88 ARG A C 1
ATOM 695 O O . ARG A 1 88 ? 8.770 -5.760 -12.359 1.00 94.81 88 ARG A O 1
ATOM 702 N N . LEU A 1 89 ? 9.173 -4.804 -14.352 1.00 93.69 89 LEU A N 1
ATOM 703 C CA . LEU A 1 89 ? 10.418 -5.526 -14.600 1.00 93.69 89 LEU A CA 1
ATOM 704 C C . LEU A 1 89 ? 11.402 -5.346 -13.437 1.00 93.69 89 LEU A C 1
ATOM 706 O O . LEU A 1 89 ? 11.951 -6.328 -12.941 1.00 93.69 89 LEU A O 1
ATOM 710 N N . PHE A 1 90 ? 11.600 -4.107 -12.989 1.00 95.19 90 PHE A N 1
ATOM 711 C CA . PHE A 1 90 ? 12.519 -3.803 -11.900 1.00 95.19 90 PHE A CA 1
ATOM 712 C C . PHE A 1 90 ? 12.067 -4.405 -10.561 1.00 95.19 90 PHE A C 1
ATOM 714 O O . PHE A 1 90 ? 12.866 -5.041 -9.879 1.00 95.19 90 PHE A O 1
ATOM 721 N N . VAL A 1 91 ? 10.784 -4.285 -10.212 1.00 96.44 91 VAL A N 1
ATOM 722 C CA . VAL A 1 91 ? 10.213 -4.887 -8.996 1.00 96.44 91 VAL A CA 1
ATOM 723 C C . VAL A 1 91 ? 10.356 -6.408 -9.019 1.00 96.44 91 VAL A C 1
ATOM 725 O O . VAL A 1 91 ? 10.821 -6.978 -8.039 1.00 96.44 91 VAL A O 1
ATOM 728 N N . LEU A 1 92 ? 10.039 -7.073 -10.134 1.00 94.12 92 LEU A N 1
ATOM 729 C CA . LEU A 1 92 ? 10.183 -8.528 -10.256 1.00 94.12 92 LEU A CA 1
ATOM 730 C C . LEU A 1 92 ? 11.647 -8.988 -10.149 1.00 94.12 92 LEU A C 1
ATOM 732 O O . LEU A 1 92 ? 11.899 -10.086 -9.661 1.00 94.12 92 LEU A O 1
ATOM 736 N N . LEU A 1 93 ? 12.616 -8.173 -10.584 1.00 92.50 93 LEU A N 1
ATOM 737 C CA . LEU A 1 93 ? 14.038 -8.453 -10.352 1.00 92.50 93 LEU A CA 1
ATOM 738 C C . LEU A 1 93 ? 14.391 -8.357 -8.863 1.00 92.50 93 LEU A C 1
ATOM 740 O O . LEU A 1 93 ? 15.088 -9.230 -8.359 1.00 92.50 93 LEU A O 1
ATOM 744 N N . LEU A 1 94 ? 13.880 -7.344 -8.156 1.00 93.81 94 LEU A N 1
ATOM 745 C CA . LEU A 1 94 ? 14.099 -7.178 -6.716 1.00 93.81 94 LEU A CA 1
ATOM 746 C C . LEU A 1 94 ? 13.422 -8.276 -5.885 1.00 93.81 94 LEU A C 1
ATOM 748 O O . LEU A 1 94 ? 13.988 -8.712 -4.889 1.00 93.81 94 LEU A O 1
ATOM 752 N N . LEU A 1 95 ? 12.246 -8.762 -6.297 1.00 93.69 95 LEU A N 1
ATOM 753 C CA . LEU A 1 95 ? 11.533 -9.824 -5.577 1.00 93.69 95 LEU A CA 1
ATOM 754 C C . LEU A 1 95 ? 12.322 -11.136 -5.503 1.00 93.69 95 LEU A C 1
ATOM 756 O O . LEU A 1 95 ? 12.185 -11.857 -4.518 1.00 93.69 95 LEU A O 1
ATOM 760 N N . LYS A 1 96 ? 13.172 -11.430 -6.495 1.00 90.81 96 LYS A N 1
ATOM 761 C CA . LYS A 1 96 ? 14.026 -12.631 -6.485 1.00 90.81 96 LYS A CA 1
ATOM 762 C C . LYS A 1 96 ? 15.006 -12.646 -5.311 1.00 90.81 96 LYS A C 1
ATOM 764 O O . LYS A 1 96 ? 15.224 -13.700 -4.727 1.00 90.81 96 LYS A O 1
ATOM 769 N N . ASP A 1 97 ? 15.510 -11.472 -4.935 1.00 89.12 97 ASP A N 1
ATOM 770 C CA . ASP A 1 97 ? 16.513 -11.305 -3.877 1.00 89.12 97 ASP A CA 1
ATOM 771 C C . ASP A 1 97 ? 15.869 -10.778 -2.572 1.00 89.12 97 ASP A C 1
ATOM 773 O O . ASP A 1 97 ? 16.560 -10.409 -1.618 1.00 89.12 97 ASP A O 1
ATOM 777 N N . LEU A 1 98 ? 14.528 -10.768 -2.493 1.00 90.19 98 LEU A N 1
ATOM 778 C CA . LEU A 1 98 ? 13.784 -10.420 -1.279 1.00 90.19 98 LEU A CA 1
ATOM 779 C C . LEU A 1 98 ? 14.125 -11.332 -0.084 1.00 90.19 98 LEU A C 1
ATOM 781 O O . LEU A 1 98 ? 14.326 -10.783 1.003 1.00 90.19 98 LEU A O 1
ATOM 785 N N . PRO A 1 99 ? 14.262 -12.671 -0.236 1.00 87.88 99 PRO A N 1
ATOM 786 C CA . PRO A 1 99 ? 14.658 -13.549 0.870 1.00 87.88 99 PRO A CA 1
ATOM 787 C C . PRO A 1 99 ? 16.049 -13.232 1.439 1.00 87.88 99 PRO A C 1
ATOM 789 O O . PRO A 1 99 ? 16.311 -13.493 2.609 1.00 87.88 99 PRO A O 1
ATOM 792 N N . GLU A 1 100 ? 16.936 -12.631 0.637 1.00 86.00 100 GLU A N 1
ATOM 793 C CA . GLU A 1 100 ? 18.268 -12.187 1.073 1.00 86.00 100 GLU A CA 1
ATOM 794 C C . GLU A 1 100 ? 18.234 -10.826 1.799 1.00 86.00 100 GLU A C 1
ATOM 796 O O . GLU A 1 100 ? 19.260 -10.309 2.248 1.00 86.00 100 GLU A O 1
ATOM 801 N N . GLY A 1 101 ? 17.051 -10.219 1.925 1.00 82.38 101 GLY A N 1
ATOM 802 C CA . GLY A 1 101 ? 16.820 -8.992 2.678 1.00 82.38 101 GLY A CA 1
ATOM 803 C C . GLY A 1 101 ? 17.213 -7.702 1.954 1.00 82.38 101 GLY A C 1
ATOM 804 O O . GLY A 1 101 ? 17.169 -6.637 2.572 1.00 82.38 101 GLY A O 1
ATOM 805 N N . LEU A 1 102 ? 17.593 -7.737 0.670 1.00 84.25 102 LEU A N 1
ATOM 806 C CA . LEU A 1 102 ? 17.890 -6.536 -0.137 1.00 84.25 102 LEU A CA 1
ATOM 807 C C . LEU A 1 102 ? 18.797 -5.514 0.588 1.00 84.25 102 LEU A C 1
ATOM 809 O O . LEU A 1 102 ? 18.508 -4.315 0.636 1.00 84.25 102 LEU A O 1
ATOM 813 N N . GLY A 1 103 ? 19.849 -5.993 1.260 1.00 77.12 103 GLY A N 1
ATOM 814 C CA . GLY A 1 103 ? 20.758 -5.134 2.026 1.00 77.12 103 GLY A CA 1
ATOM 815 C C . GLY A 1 103 ? 20.078 -4.349 3.158 1.00 77.12 103 GLY A C 1
ATOM 816 O O . GLY A 1 103 ? 20.409 -3.184 3.372 1.00 77.12 103 GLY A O 1
ATOM 817 N N . ASN A 1 104 ? 19.120 -4.966 3.860 1.00 84.00 104 ASN A N 1
ATOM 818 C CA . ASN A 1 104 ? 18.260 -4.372 4.899 1.00 84.00 104 ASN A CA 1
ATOM 819 C C . ASN A 1 104 ? 17.278 -3.295 4.398 1.00 84.00 104 ASN A C 1
ATOM 821 O O . ASN A 1 104 ? 16.669 -2.600 5.207 1.00 84.00 104 ASN A O 1
ATOM 825 N N . THR A 1 105 ? 17.090 -3.172 3.081 1.00 87.75 105 THR A N 1
ATOM 826 C CA . THR A 1 105 ? 16.154 -2.210 2.466 1.00 87.75 105 THR A CA 1
ATOM 827 C C . THR A 1 105 ? 14.790 -2.842 2.156 1.00 87.75 105 THR A C 1
ATOM 829 O O . THR A 1 105 ? 13.869 -2.162 1.710 1.00 87.75 105 THR A O 1
ATOM 832 N N . TRP A 1 106 ? 14.621 -4.142 2.415 1.00 90.44 106 TRP A N 1
ATOM 833 C CA . TRP A 1 106 ? 13.413 -4.895 2.068 1.00 90.44 106 TRP A CA 1
ATOM 834 C C . TRP A 1 106 ? 12.120 -4.307 2.662 1.00 90.44 106 TRP A C 1
ATOM 836 O O . TRP A 1 106 ? 11.120 -4.223 1.956 1.00 90.44 106 TRP A O 1
ATOM 846 N N . VAL A 1 107 ? 12.140 -3.826 3.912 1.00 90.50 107 VAL A N 1
ATOM 847 C CA . VAL A 1 107 ? 10.967 -3.211 4.569 1.00 90.50 107 VAL A CA 1
ATOM 848 C C . VAL A 1 107 ? 10.534 -1.937 3.840 1.00 90.50 107 VAL A C 1
ATOM 850 O O . VAL A 1 107 ? 9.354 -1.742 3.547 1.00 90.50 107 VAL A O 1
ATOM 853 N N . PHE A 1 108 ? 11.502 -1.075 3.503 1.00 92.31 108 PHE A N 1
ATOM 854 C CA . PHE A 1 108 ? 11.249 0.106 2.683 1.00 92.31 108 PHE A CA 1
ATOM 855 C C . PHE A 1 108 ? 10.668 -0.294 1.326 1.00 92.31 108 PHE A C 1
ATOM 857 O O . PHE A 1 108 ? 9.668 0.283 0.913 1.00 92.31 108 PHE A O 1
ATOM 864 N N . PHE A 1 109 ? 11.272 -1.282 0.663 1.00 94.56 109 PHE A N 1
ATOM 865 C CA . PHE A 1 109 ? 10.865 -1.744 -0.661 1.00 94.56 109 PHE A CA 1
ATOM 866 C C . PHE A 1 109 ? 9.413 -2.239 -0.682 1.00 94.56 109 PHE A C 1
ATOM 868 O O . PHE A 1 109 ? 8.637 -1.781 -1.516 1.00 94.56 109 PHE A O 1
ATOM 875 N N . ILE A 1 110 ? 9.017 -3.107 0.256 1.00 94.69 110 ILE A N 1
ATOM 876 C CA . ILE A 1 110 ? 7.644 -3.627 0.330 1.00 94.69 110 ILE A CA 1
ATOM 877 C C . ILE A 1 110 ? 6.640 -2.486 0.515 1.00 94.69 110 ILE A C 1
ATOM 879 O O . ILE A 1 110 ? 5.679 -2.383 -0.249 1.00 94.69 110 ILE A O 1
ATOM 883 N N . ARG A 1 111 ? 6.890 -1.584 1.472 1.00 93.62 111 ARG A N 1
ATOM 884 C CA . ARG A 1 111 ? 6.028 -0.419 1.695 1.00 93.62 111 ARG A CA 1
ATOM 885 C C . ARG A 1 111 ? 5.962 0.477 0.458 1.00 93.62 111 ARG A C 1
ATOM 887 O O . ARG A 1 111 ? 4.873 0.836 0.024 1.00 93.62 111 ARG A O 1
ATOM 894 N N . ASP A 1 112 ? 7.107 0.852 -0.104 1.00 94.56 112 ASP A N 1
ATOM 895 C CA . ASP A 1 112 ? 7.185 1.785 -1.231 1.00 94.56 112 ASP A CA 1
ATOM 896 C C . ASP A 1 112 ? 6.449 1.249 -2.463 1.00 94.56 112 ASP A C 1
ATOM 898 O O . ASP A 1 112 ? 5.662 1.976 -3.071 1.00 94.56 112 ASP A O 1
ATOM 902 N N . VAL A 1 113 ? 6.624 -0.038 -2.781 1.00 96.62 113 VAL A N 1
ATOM 903 C CA . VAL A 1 113 ? 5.967 -0.671 -3.928 1.00 96.62 113 VAL A CA 1
ATOM 904 C C . VAL A 1 113 ? 4.461 -0.788 -3.723 1.00 96.62 113 VAL A C 1
ATOM 906 O O . VAL A 1 113 ? 3.703 -0.395 -4.610 1.00 96.62 113 VAL A O 1
ATOM 909 N N . ILE A 1 114 ? 4.009 -1.263 -2.556 1.00 95.62 114 ILE A N 1
ATOM 910 C CA . ILE A 1 114 ? 2.574 -1.382 -2.254 1.00 95.62 114 ILE A CA 1
ATOM 911 C C . ILE A 1 114 ? 1.901 -0.014 -2.373 1.00 95.62 114 ILE A C 1
ATOM 913 O O . ILE A 1 114 ? 0.958 0.147 -3.144 1.00 95.62 114 ILE A O 1
ATOM 917 N N . TYR A 1 115 ? 2.402 0.994 -1.659 1.00 94.50 115 TYR A N 1
ATOM 918 C CA . TYR A 1 115 ? 1.768 2.311 -1.648 1.00 94.50 115 TYR A CA 1
ATOM 919 C C . TYR A 1 115 ? 1.881 3.028 -2.995 1.00 94.50 115 TYR A C 1
ATOM 921 O O . TYR A 1 115 ? 0.956 3.738 -3.384 1.00 94.50 115 TYR A O 1
ATOM 929 N N . SER A 1 116 ? 2.961 2.819 -3.752 1.00 95.00 116 SER A N 1
ATOM 930 C CA . SER A 1 116 ? 3.083 3.374 -5.102 1.00 95.00 116 SER A CA 1
ATOM 931 C C . SER A 1 116 ? 2.076 2.772 -6.076 1.00 95.00 116 SER A C 1
ATOM 933 O O . SER A 1 116 ? 1.435 3.523 -6.807 1.00 95.00 116 SER A O 1
ATOM 935 N N . LEU A 1 117 ? 1.873 1.452 -6.054 1.00 95.38 117 LEU A N 1
ATOM 936 C CA . LEU A 1 117 ? 0.891 0.792 -6.916 1.00 95.38 117 LEU A CA 1
ATOM 937 C C . LEU A 1 117 ? -0.547 1.139 -6.515 1.00 95.38 117 LEU A C 1
ATOM 939 O O . LEU A 1 117 ? -1.360 1.454 -7.381 1.00 95.38 117 LEU A O 1
ATOM 943 N N . LEU A 1 118 ? -0.852 1.170 -5.214 1.00 92.56 118 LEU A N 1
ATOM 944 C CA . LEU A 1 118 ? -2.166 1.599 -4.721 1.00 92.56 118 LEU A CA 1
ATOM 945 C C . LEU A 1 118 ? -2.464 3.062 -5.064 1.00 92.56 118 LEU A C 1
ATOM 947 O O . LEU A 1 118 ? -3.604 3.406 -5.361 1.00 92.56 118 LEU A O 1
ATOM 951 N N . ARG A 1 119 ? -1.444 3.922 -5.076 1.00 90.81 119 ARG A N 1
ATOM 952 C CA . ARG A 1 119 ? -1.565 5.310 -5.526 1.00 90.81 119 ARG A CA 1
ATOM 953 C C . ARG A 1 119 ? -1.854 5.417 -7.020 1.00 90.81 119 ARG A C 1
ATOM 955 O O . ARG A 1 119 ? -2.728 6.195 -7.381 1.00 90.81 119 ARG A O 1
ATOM 962 N N . ILE A 1 120 ? -1.178 4.636 -7.867 1.00 89.88 120 ILE A N 1
ATOM 963 C CA . ILE A 1 120 ? -1.463 4.598 -9.314 1.00 89.88 120 ILE A CA 1
ATOM 964 C C . ILE A 1 120 ? -2.913 4.146 -9.552 1.00 89.88 120 ILE A C 1
ATOM 966 O O . ILE A 1 120 ? -3.637 4.790 -10.303 1.00 89.88 120 ILE A O 1
ATOM 970 N N . ILE A 1 121 ? -3.357 3.102 -8.844 1.00 88.81 121 ILE A N 1
ATOM 971 C CA . ILE A 1 121 ? -4.749 2.627 -8.866 1.00 88.81 121 ILE A CA 1
ATOM 972 C C . ILE A 1 121 ? -5.722 3.721 -8.388 1.00 88.81 121 ILE A C 1
ATOM 974 O O . ILE A 1 121 ? -6.779 3.932 -8.977 1.00 88.81 121 ILE A O 1
ATOM 978 N N . GLY A 1 122 ? -5.387 4.422 -7.304 1.00 78.94 122 GLY A N 1
ATOM 979 C CA . GLY A 1 122 ? -6.232 5.461 -6.720 1.00 78.94 122 GLY A CA 1
ATOM 980 C C . GLY A 1 122 ? -6.396 6.697 -7.609 1.00 78.94 122 GLY A C 1
ATOM 981 O O . GLY A 1 122 ? -7.479 7.280 -7.631 1.00 78.94 122 GLY A O 1
ATOM 982 N N . ASP A 1 123 ? -5.363 7.081 -8.358 1.00 68.19 123 ASP A N 1
ATOM 983 C CA . ASP A 1 123 ? -5.369 8.267 -9.224 1.00 68.19 123 ASP A CA 1
ATOM 984 C C . ASP A 1 123 ? -6.336 8.115 -10.418 1.00 68.19 123 ASP A C 1
ATOM 986 O O . ASP A 1 123 ? -7.102 9.032 -10.722 1.00 68.19 123 ASP A O 1
ATOM 990 N N . GLU A 1 124 ? -6.424 6.920 -11.021 1.00 53.72 124 GLU A N 1
ATOM 991 C CA . GLU A 1 124 ? -7.378 6.634 -12.113 1.00 53.72 124 GLU A CA 1
ATOM 992 C C . GLU A 1 124 ? -8.843 6.872 -11.703 1.00 53.72 124 GLU A C 1
ATOM 994 O O . GLU A 1 124 ? -9.662 7.334 -12.505 1.00 53.72 124 GLU A O 1
ATOM 999 N N . THR A 1 125 ? -9.191 6.625 -10.435 1.00 52.62 125 THR A N 1
ATOM 1000 C CA . THR A 1 125 ? -10.558 6.868 -9.938 1.00 52.62 125 THR A CA 1
ATOM 1001 C C . THR A 1 125 ? -10.923 8.342 -9.868 1.00 52.62 125 THR A C 1
ATOM 1003 O O . THR A 1 125 ? -12.102 8.673 -9.975 1.00 52.62 125 THR A O 1
ATOM 1006 N N . GLN A 1 126 ? -9.939 9.224 -9.685 1.00 48.34 126 GLN A N 1
ATOM 1007 C CA . GLN A 1 126 ? -10.154 10.667 -9.605 1.00 48.34 126 GLN A CA 1
ATOM 1008 C C . GLN A 1 126 ? -10.285 11.266 -11.010 1.00 48.34 126 GLN A C 1
ATOM 1010 O O . GLN A 1 126 ? -11.192 12.059 -11.267 1.00 48.34 126 GLN A O 1
ATOM 1015 N N . VAL A 1 127 ? -9.462 10.804 -11.958 1.00 46.62 127 VAL A N 1
ATOM 1016 C CA . VAL A 1 127 ? -9.496 11.260 -13.358 1.00 46.62 127 VAL A CA 1
ATOM 1017 C C . VAL A 1 127 ? -10.822 10.899 -14.041 1.00 46.62 127 VAL A C 1
ATOM 1019 O O . VAL A 1 127 ? -11.457 11.766 -14.642 1.00 46.62 127 VAL A O 1
ATOM 1022 N N . ARG A 1 128 ? -11.326 9.668 -13.866 1.00 46.28 128 ARG A N 1
ATOM 1023 C CA . ARG A 1 128 ? -12.621 9.233 -14.435 1.00 46.28 128 ARG A CA 1
ATOM 1024 C C . ARG A 1 128 ? -13.833 10.020 -13.915 1.00 46.28 128 ARG A C 1
ATOM 1026 O O . ARG A 1 128 ? -14.871 10.058 -14.575 1.00 46.28 128 ARG A O 1
ATOM 1033 N N . LYS A 1 129 ? -13.735 10.649 -12.739 1.00 45.03 129 LYS A N 1
ATOM 1034 C CA . LYS A 1 129 ? -14.843 11.401 -12.126 1.00 45.03 129 LYS A CA 1
ATOM 1035 C C . LYS A 1 129 ? -14.970 12.824 -12.677 1.00 45.03 129 LYS A C 1
ATOM 1037 O O . LYS A 1 129 ? -16.098 13.282 -12.850 1.00 45.03 129 LYS A O 1
ATOM 1042 N N . HIS A 1 130 ? -13.865 13.485 -13.033 1.00 39.06 130 HIS A N 1
ATOM 1043 C CA . HIS A 1 130 ? -13.904 14.808 -13.677 1.00 39.06 130 HIS A CA 1
ATOM 1044 C C . HIS A 1 130 ? -14.468 14.759 -15.108 1.00 39.06 130 HIS A C 1
ATOM 1046 O O . HIS A 1 130 ? -15.082 15.721 -15.565 1.00 39.06 130 HIS A O 1
ATOM 1052 N N . SER A 1 131 ? -14.343 13.619 -15.790 1.00 37.88 131 SER A N 1
ATOM 1053 C CA . SER A 1 131 ? -14.804 13.435 -17.174 1.00 37.88 131 SER A CA 1
ATOM 1054 C C . SER A 1 131 ? -16.305 13.133 -17.315 1.00 37.88 131 SER A C 1
ATOM 1056 O O . SER A 1 131 ? -16.816 13.090 -18.432 1.00 37.88 131 SER A O 1
ATOM 1058 N N . ARG A 1 132 ? -17.065 12.975 -16.215 1.00 39.72 132 ARG A N 1
ATOM 1059 C CA . ARG A 1 132 ? -18.521 12.696 -16.263 1.00 39.72 132 ARG A CA 1
ATOM 1060 C C . ARG A 1 132 ? -19.381 13.842 -16.825 1.00 39.72 132 ARG A C 1
ATOM 1062 O O . ARG A 1 132 ? -20.583 13.651 -16.985 1.00 39.72 132 ARG A O 1
ATOM 1069 N N . GLN A 1 133 ? -18.799 14.994 -17.168 1.00 36.25 133 GLN A N 1
ATOM 1070 C CA . GLN A 1 133 ? -19.490 16.062 -17.907 1.00 36.25 133 GLN A CA 1
ATOM 1071 C C . GLN A 1 133 ? -19.352 15.973 -19.438 1.00 36.25 133 GLN A C 1
ATOM 1073 O O . GLN A 1 133 ? -20.010 16.739 -20.137 1.00 36.25 133 GLN A O 1
ATOM 1078 N N . GLN A 1 134 ? -18.581 15.030 -19.991 1.00 30.66 134 GLN A N 1
ATOM 1079 C CA . GLN A 1 134 ? -18.550 14.782 -21.438 1.00 30.66 134 GLN A CA 1
ATOM 1080 C C . GLN A 1 134 ? -18.764 13.296 -21.727 1.00 30.66 134 GLN A C 1
ATOM 1082 O O . GLN A 1 134 ? -17.836 12.494 -21.762 1.00 30.66 134 GLN A O 1
ATOM 1087 N N . GLN A 1 135 ? -20.029 12.929 -21.943 1.00 34.19 135 GLN A N 1
ATOM 1088 C CA . GLN A 1 135 ? -20.395 11.644 -22.529 1.00 34.19 135 GLN A CA 1
ATOM 1089 C C . GLN A 1 135 ? -19.940 11.601 -23.993 1.00 34.19 135 GLN A C 1
ATOM 1091 O O . GLN A 1 135 ? -20.664 12.013 -24.895 1.00 34.19 135 GLN A O 1
ATOM 1096 N N . VAL A 1 136 ? -18.751 11.053 -24.228 1.00 32.34 136 VAL A N 1
ATOM 1097 C CA . VAL A 1 136 ? -18.448 10.342 -25.471 1.00 32.34 136 VAL A CA 1
ATOM 1098 C C . VAL A 1 136 ? -17.912 8.977 -25.070 1.00 32.34 136 VAL A C 1
ATOM 1100 O O . VAL A 1 136 ? -16.897 8.861 -24.390 1.00 32.34 136 VAL A O 1
ATOM 1103 N N . HIS A 1 137 ? -18.660 7.947 -25.449 1.00 31.53 137 HIS A N 1
ATOM 1104 C CA . HIS A 1 137 ? -18.379 6.540 -25.201 1.00 31.53 137 HIS A CA 1
ATOM 1105 C C . HIS A 1 137 ? -17.119 6.134 -25.993 1.00 31.53 137 HIS A C 1
ATOM 1107 O O . HIS A 1 137 ? -17.211 5.644 -27.115 1.00 31.53 137 HIS A O 1
ATOM 1113 N N . LEU A 1 138 ? -15.931 6.392 -25.441 1.00 34.66 138 LEU A N 1
ATOM 1114 C CA . LEU A 1 138 ? -14.666 5.847 -25.930 1.00 34.66 138 LEU A CA 1
ATOM 1115 C C . LEU A 1 138 ? -14.293 4.630 -25.079 1.00 34.66 138 LEU A C 1
ATOM 1117 O O . LEU A 1 138 ? -14.393 4.630 -23.856 1.00 34.66 138 LEU A O 1
ATOM 1121 N N . VAL A 1 139 ? -13.933 3.568 -25.783 1.00 36.69 139 VAL A N 1
ATOM 1122 C CA . VAL A 1 139 ? -13.681 2.208 -25.313 1.00 36.69 139 VAL A CA 1
ATOM 1123 C C . VAL A 1 139 ? -12.651 2.171 -24.169 1.00 36.69 139 VAL A C 1
ATOM 1125 O O . VAL A 1 139 ? -11.471 2.424 -24.379 1.00 36.69 139 VAL A O 1
ATOM 1128 N N . VAL A 1 140 ? -13.126 1.792 -22.977 1.00 41.94 140 VAL A N 1
ATOM 1129 C CA . VAL A 1 140 ? -12.430 0.988 -21.950 1.00 41.94 140 VAL A CA 1
ATOM 1130 C C . VAL A 1 140 ? -11.068 1.535 -21.479 1.00 41.94 140 VAL A C 1
ATOM 1132 O O . VAL A 1 140 ? -9.983 1.061 -21.826 1.00 41.94 140 VAL A O 1
ATOM 1135 N N . ASP A 1 141 ? -11.173 2.525 -20.601 1.00 47.31 141 ASP A N 1
ATOM 1136 C CA . ASP A 1 141 ? -10.116 3.246 -19.880 1.00 47.31 141 ASP A CA 1
ATOM 1137 C C . ASP A 1 141 ? -9.562 2.415 -18.679 1.00 47.31 141 ASP A C 1
ATOM 1139 O O . ASP A 1 141 ? -9.430 2.925 -17.572 1.00 47.31 141 ASP A O 1
ATOM 1143 N N . ASP A 1 142 ? -9.402 1.091 -18.846 1.00 56.97 142 ASP A N 1
ATOM 1144 C CA . ASP A 1 142 ? -9.129 0.084 -17.786 1.00 56.97 142 ASP A CA 1
ATOM 1145 C C . ASP A 1 142 ? -7.636 -0.282 -17.644 1.00 56.97 142 ASP A C 1
ATOM 1147 O O . ASP A 1 142 ? -7.262 -1.435 -17.430 1.00 56.97 142 ASP A O 1
ATOM 1151 N N . ASP A 1 143 ? -6.747 0.693 -17.817 1.00 69.50 143 ASP A N 1
ATOM 1152 C CA . ASP A 1 143 ? -5.417 0.395 -18.344 1.00 69.50 143 ASP A CA 1
ATOM 1153 C C . ASP A 1 143 ? -4.289 0.140 -17.356 1.00 69.50 143 ASP A C 1
ATOM 1155 O O . ASP A 1 143 ? -3.384 -0.641 -17.665 1.00 69.50 143 ASP A O 1
ATOM 1159 N N . LEU A 1 144 ? -4.301 0.767 -16.181 1.00 86.88 144 LEU A N 1
ATOM 1160 C CA . LEU A 1 144 ? -3.216 0.582 -15.216 1.00 86.88 144 LEU A CA 1
ATOM 1161 C C . LEU A 1 144 ? -3.641 -0.280 -14.028 1.00 86.88 144 LEU A C 1
ATOM 1163 O O . LEU A 1 144 ? -2.772 -0.840 -13.357 1.00 86.88 144 LEU A O 1
ATOM 1167 N N . PHE A 1 145 ? -4.946 -0.448 -13.785 1.00 90.38 145 PHE A N 1
ATOM 1168 C CA . PHE A 1 145 ? -5.442 -1.260 -12.674 1.00 90.38 145 PHE A CA 1
ATOM 1169 C C . PHE A 1 145 ? -4.941 -2.704 -12.732 1.00 90.38 145 PHE A C 1
ATOM 1171 O O . PHE A 1 145 ? -4.305 -3.165 -11.788 1.00 90.38 145 PHE A O 1
ATOM 1178 N N . VAL A 1 146 ? -5.219 -3.415 -13.827 1.00 89.56 146 VAL A N 1
ATOM 1179 C CA . VAL A 1 146 ? -4.897 -4.841 -13.985 1.00 89.56 146 VAL A CA 1
ATOM 1180 C C . VAL A 1 146 ? -3.388 -5.112 -13.831 1.00 89.56 146 VAL A C 1
ATOM 1182 O O . VAL A 1 146 ? -3.022 -5.934 -12.986 1.00 89.56 146 VAL A O 1
ATOM 1185 N N . PRO A 1 147 ? -2.472 -4.407 -14.533 1.00 90.56 147 PRO A N 1
ATOM 1186 C CA . PRO A 1 147 ? -1.036 -4.611 -14.331 1.00 90.56 147 PRO A CA 1
ATOM 1187 C C . PRO A 1 147 ? -0.564 -4.257 -12.913 1.00 90.56 147 PRO A C 1
ATOM 1189 O O . PRO A 1 147 ? 0.305 -4.954 -12.377 1.00 90.56 147 PRO A O 1
ATOM 1192 N N . CYS A 1 148 ? -1.135 -3.223 -12.280 1.00 94.44 148 CYS A N 1
ATOM 1193 C CA . CYS A 1 148 ? -0.819 -2.869 -10.896 1.00 94.44 148 CYS A CA 1
ATOM 1194 C C . CYS A 1 148 ? -1.311 -3.930 -9.906 1.00 94.44 148 CYS A C 1
ATOM 1196 O O . CYS A 1 148 ? -0.527 -4.383 -9.078 1.00 94.44 148 CYS A O 1
ATOM 1198 N N . CYS A 1 149 ? -2.572 -4.357 -9.998 1.00 94.50 149 CYS A N 1
ATOM 1199 C CA . CYS A 1 149 ? -3.170 -5.373 -9.131 1.00 94.50 149 CYS A CA 1
ATOM 1200 C C . CYS A 1 149 ? -2.404 -6.695 -9.240 1.00 94.50 149 CYS A C 1
ATOM 1202 O O . CYS A 1 149 ? -2.024 -7.285 -8.227 1.00 94.50 149 CYS A O 1
ATOM 1204 N N . ASN A 1 150 ? -2.055 -7.095 -10.465 1.00 94.38 150 ASN A N 1
ATOM 1205 C CA . ASN A 1 150 ? -1.233 -8.271 -10.694 1.00 94.38 150 ASN A CA 1
ATOM 1206 C C . ASN A 1 150 ? 0.178 -8.141 -10.092 1.00 94.38 150 ASN A C 1
ATOM 1208 O O . ASN A 1 150 ? 0.705 -9.110 -9.552 1.00 94.38 150 ASN A O 1
ATOM 1212 N N . LEU A 1 151 ? 0.816 -6.970 -10.171 1.00 95.81 151 LEU A N 1
ATOM 1213 C CA . LEU A 1 151 ? 2.119 -6.770 -9.535 1.00 95.81 151 LEU A CA 1
ATOM 1214 C C . LEU A 1 151 ? 2.014 -6.765 -8.003 1.00 95.81 151 LEU A C 1
ATOM 1216 O O . LEU A 1 151 ? 2.858 -7.368 -7.345 1.00 95.81 151 LEU A O 1
ATOM 1220 N N . ILE A 1 152 ? 0.967 -6.151 -7.437 1.00 96.75 152 ILE A N 1
ATOM 1221 C CA . ILE A 1 152 ? 0.687 -6.213 -5.996 1.00 96.75 152 ILE A CA 1
ATOM 1222 C C . ILE A 1 152 ? 0.534 -7.672 -5.563 1.00 96.75 152 ILE A C 1
ATOM 1224 O O . ILE A 1 152 ? 1.088 -8.031 -4.530 1.00 96.75 152 ILE A O 1
ATOM 1228 N N . TYR A 1 153 ? -0.139 -8.519 -6.351 1.00 96.44 153 TYR A N 1
ATOM 1229 C CA . TYR A 1 153 ? -0.261 -9.948 -6.057 1.00 96.44 153 TYR A CA 1
ATOM 1230 C C . TYR A 1 153 ? 1.105 -10.616 -5.871 1.00 96.44 153 TYR A C 1
ATOM 1232 O O . TYR A 1 153 ? 1.349 -11.197 -4.818 1.00 96.44 153 TYR A O 1
ATOM 1240 N N . TYR A 1 154 ? 2.029 -10.466 -6.826 1.00 95.94 154 TYR A N 1
ATOM 1241 C CA . TYR A 1 154 ? 3.367 -11.064 -6.717 1.00 95.94 154 TYR A CA 1
ATOM 1242 C C . TYR A 1 154 ? 4.182 -10.509 -5.543 1.00 95.94 154 TYR A C 1
ATOM 1244 O O . TYR A 1 154 ? 4.909 -11.246 -4.879 1.00 95.94 154 TYR A O 1
ATOM 1252 N N . VAL A 1 155 ? 4.050 -9.211 -5.256 1.00 96.81 155 VAL A N 1
ATOM 1253 C CA . VAL A 1 155 ? 4.703 -8.591 -4.093 1.00 96.81 155 VAL A CA 1
ATOM 1254 C C . VAL A 1 155 ? 4.129 -9.155 -2.793 1.00 96.81 155 VAL A C 1
ATOM 1256 O O . VAL A 1 155 ? 4.893 -9.477 -1.888 1.00 96.81 155 VAL A O 1
ATOM 1259 N N . CYS A 1 156 ? 2.806 -9.313 -2.705 1.00 96.25 156 CYS A N 1
ATOM 1260 C CA . CYS A 1 156 ? 2.135 -9.903 -1.549 1.00 96.25 156 CYS A CA 1
ATOM 1261 C C . CYS A 1 156 ? 2.532 -11.367 -1.361 1.00 96.25 156 CYS A C 1
ATOM 1263 O O . CYS A 1 156 ? 2.834 -11.768 -0.245 1.00 96.25 156 CYS A O 1
ATOM 1265 N N . GLU A 1 157 ? 2.570 -12.151 -2.436 1.00 95.31 157 GLU A N 1
ATOM 1266 C CA . GLU A 1 157 ? 2.961 -13.560 -2.400 1.00 95.31 157 GLU A CA 1
ATOM 1267 C C . GLU A 1 157 ? 4.374 -13.736 -1.830 1.00 95.31 157 GLU A C 1
ATOM 1269 O O . GLU A 1 157 ? 4.575 -14.469 -0.858 1.00 95.31 157 GLU A O 1
ATOM 1274 N N . ALA A 1 158 ? 5.341 -12.980 -2.354 1.00 95.12 158 ALA A N 1
ATOM 1275 C CA . ALA A 1 158 ? 6.712 -13.003 -1.858 1.00 95.12 158 ALA A CA 1
ATOM 1276 C C . ALA A 1 158 ? 6.828 -12.469 -0.415 1.00 95.12 158 ALA A C 1
ATOM 1278 O O . ALA A 1 158 ? 7.531 -13.057 0.411 1.00 95.12 158 ALA A O 1
ATOM 1279 N N . ALA A 1 159 ? 6.127 -11.376 -0.087 1.00 94.31 159 ALA A N 1
ATOM 1280 C CA . ALA A 1 159 ? 6.177 -10.755 1.237 1.00 94.31 159 ALA A CA 1
ATOM 1281 C C . ALA A 1 159 ? 5.539 -11.628 2.323 1.00 94.31 159 ALA A C 1
ATOM 1283 O O . ALA A 1 159 ? 6.082 -11.731 3.418 1.00 94.31 159 ALA A O 1
ATOM 1284 N N . VAL A 1 160 ? 4.426 -12.306 2.035 1.00 94.19 160 VAL A N 1
ATOM 1285 C CA . VAL A 1 160 ? 3.809 -13.252 2.976 1.00 94.19 160 VAL A CA 1
ATOM 1286 C C . VAL A 1 160 ? 4.742 -14.432 3.247 1.00 94.19 160 VAL A C 1
ATOM 1288 O O . VAL A 1 160 ? 4.834 -14.871 4.392 1.00 94.19 160 VAL A O 1
ATOM 1291 N N . GLY A 1 161 ? 5.459 -14.915 2.227 1.00 91.69 161 GLY A N 1
ATOM 1292 C CA . GLY A 1 161 ? 6.427 -16.005 2.375 1.00 91.69 161 GLY A CA 1
ATOM 1293 C C . GLY A 1 161 ? 7.684 -15.630 3.169 1.00 91.69 161 GLY A C 1
ATOM 1294 O O . GLY A 1 161 ? 8.226 -16.476 3.875 1.00 91.69 161 GLY A O 1
ATOM 1295 N N . CYS A 1 162 ? 8.142 -14.377 3.082 1.00 88.75 162 CYS A N 1
ATOM 1296 C CA . CYS A 1 162 ? 9.417 -13.951 3.677 1.00 88.75 162 CYS A CA 1
ATOM 1297 C C . CYS A 1 162 ? 9.268 -13.137 4.973 1.00 88.75 162 CYS A C 1
ATOM 1299 O O . CYS A 1 162 ? 10.125 -13.212 5.850 1.00 88.75 162 CYS A O 1
ATOM 1301 N N . CYS A 1 163 ? 8.222 -12.315 5.088 1.00 88.19 163 CYS A N 1
ATOM 1302 C CA . CYS A 1 163 ? 8.095 -11.281 6.117 1.00 88.19 163 CYS A CA 1
ATOM 1303 C C . CYS A 1 163 ? 6.631 -10.943 6.470 1.00 88.19 163 CYS A C 1
ATOM 1305 O O . CYS A 1 163 ? 6.239 -9.774 6.547 1.00 88.19 163 CYS A O 1
ATOM 1307 N N . SER A 1 164 ? 5.824 -11.974 6.743 1.00 88.31 164 SER A N 1
ATOM 1308 C CA . SER A 1 164 ? 4.384 -11.863 7.038 1.00 88.31 164 SER A CA 1
ATOM 1309 C C . SER A 1 164 ? 4.030 -10.873 8.156 1.00 88.31 164 SER A C 1
ATOM 1311 O O . SER A 1 164 ? 3.038 -10.153 8.042 1.00 88.31 164 SER A O 1
ATOM 1313 N N . GLN A 1 165 ? 4.844 -10.794 9.213 1.00 85.94 165 GLN A N 1
ATOM 1314 C CA . GLN A 1 165 ? 4.590 -9.911 10.354 1.00 85.94 165 GLN A CA 1
ATOM 1315 C C . GLN A 1 165 ? 4.647 -8.425 9.969 1.00 85.94 165 GLN A C 1
ATOM 1317 O O . GLN A 1 165 ? 3.725 -7.673 10.282 1.00 85.94 165 GLN A O 1
ATOM 1322 N N . GLU A 1 166 ? 5.699 -8.004 9.262 1.00 85.56 166 GLU A N 1
ATOM 1323 C CA . GLU A 1 166 ? 5.851 -6.610 8.823 1.00 85.56 166 GLU A CA 1
ATOM 1324 C C . GLU A 1 166 ? 4.861 -6.276 7.700 1.00 85.56 166 GLU A C 1
ATOM 1326 O O . GLU A 1 166 ? 4.220 -5.221 7.728 1.00 85.56 166 GLU A O 1
ATOM 1331 N N . PHE A 1 167 ? 4.648 -7.209 6.764 1.00 90.62 167 PHE A N 1
ATOM 1332 C CA . PHE A 1 167 ? 3.646 -7.066 5.706 1.00 90.62 167 PHE A CA 1
ATOM 1333 C C . PHE A 1 167 ? 2.228 -6.865 6.264 1.00 90.62 167 PHE A C 1
ATOM 1335 O O . PHE A 1 167 ? 1.450 -6.085 5.710 1.00 90.62 167 PHE A O 1
ATOM 1342 N N . GLY A 1 168 ? 1.897 -7.506 7.391 1.00 88.44 168 GLY A N 1
ATOM 1343 C CA . GLY A 1 168 ? 0.600 -7.376 8.054 1.00 88.44 168 GLY A CA 1
ATOM 1344 C C . GLY A 1 168 ? 0.192 -5.928 8.348 1.00 88.44 168 GLY A C 1
ATOM 1345 O O . GLY A 1 168 ? -0.995 -5.608 8.289 1.00 88.44 168 GLY A O 1
ATOM 1346 N N . SER A 1 169 ? 1.158 -5.026 8.568 1.00 87.62 169 SER A N 1
ATOM 1347 C CA . SER A 1 169 ? 0.899 -3.593 8.776 1.00 87.62 169 SER A CA 1
ATOM 1348 C C . SER A 1 169 ? 0.324 -2.879 7.543 1.00 87.62 169 SER A C 1
ATOM 1350 O O . SER A 1 169 ? -0.322 -1.842 7.668 1.00 87.62 169 SER A O 1
ATOM 1352 N N . HIS A 1 170 ? 0.521 -3.429 6.343 1.00 90.81 170 HIS A N 1
ATOM 1353 C CA . HIS A 1 170 ? 0.047 -2.858 5.080 1.00 90.81 170 HIS A CA 1
ATOM 1354 C C . HIS A 1 170 ? -1.265 -3.483 4.596 1.00 90.81 170 HIS A C 1
ATOM 1356 O O . HIS A 1 170 ? -1.918 -2.933 3.705 1.00 90.81 170 HIS A O 1
ATOM 1362 N N . LEU A 1 171 ? -1.687 -4.597 5.207 1.00 92.06 171 LEU A N 1
ATOM 1363 C CA . LEU A 1 171 ? -2.862 -5.361 4.794 1.00 92.06 171 LEU A CA 1
ATOM 1364 C C . LEU A 1 171 ? -4.128 -4.497 4.759 1.00 92.06 171 LEU A C 1
ATOM 1366 O O . LEU A 1 171 ? -4.885 -4.563 3.797 1.00 92.06 171 LEU A O 1
ATOM 1370 N N . HIS A 1 172 ? -4.325 -3.642 5.766 1.00 89.12 172 HIS A N 1
ATOM 1371 C CA . HIS A 1 172 ? -5.503 -2.780 5.853 1.00 89.12 172 HIS A CA 1
ATOM 1372 C C . HIS A 1 172 ? -5.605 -1.793 4.680 1.00 89.12 172 HIS A C 1
ATOM 1374 O O . HIS A 1 172 ? -6.691 -1.551 4.154 1.00 89.12 172 HIS A O 1
ATOM 1380 N N . VAL A 1 173 ? -4.488 -1.214 4.234 1.00 89.44 173 VAL A N 1
ATOM 1381 C CA . VAL A 1 173 ? -4.490 -0.258 3.112 1.00 89.44 173 VAL A CA 1
ATOM 1382 C C . VAL A 1 173 ? -4.750 -0.975 1.785 1.00 89.44 173 VAL A C 1
ATOM 1384 O O . VAL A 1 173 ? -5.490 -0.464 0.945 1.00 89.44 173 VAL A O 1
ATOM 1387 N N . ILE A 1 174 ? -4.230 -2.196 1.623 1.00 92.69 174 ILE A N 1
ATOM 1388 C CA . ILE A 1 174 ? -4.504 -3.034 0.448 1.00 92.69 174 ILE A CA 1
ATOM 1389 C C . ILE A 1 174 ? -5.990 -3.400 0.389 1.00 92.69 174 ILE A C 1
ATOM 1391 O O . ILE A 1 174 ? -6.652 -3.138 -0.616 1.00 92.69 174 ILE A O 1
ATOM 1395 N N . THR A 1 175 ? -6.541 -3.964 1.468 1.00 91.75 175 THR A N 1
ATOM 1396 C CA . THR A 1 175 ? -7.936 -4.425 1.487 1.00 91.75 175 THR A CA 1
ATOM 1397 C C . THR A 1 175 ? -8.915 -3.268 1.336 1.00 91.75 175 THR A C 1
ATOM 1399 O O . THR A 1 175 ? -9.848 -3.366 0.538 1.00 91.75 175 THR A O 1
ATOM 1402 N N . SER A 1 176 ? -8.677 -2.144 2.017 1.00 88.00 176 SER A N 1
ATOM 1403 C CA . SER A 1 176 ? -9.509 -0.939 1.887 1.00 88.00 176 SER A CA 1
ATOM 1404 C C . SER A 1 176 ? -9.510 -0.356 0.474 1.00 88.00 176 SER A C 1
ATOM 1406 O O . SER A 1 176 ? -10.549 0.116 0.018 1.00 88.00 176 SER A O 1
ATOM 1408 N N . THR A 1 177 ? -8.377 -0.410 -0.231 1.00 88.88 177 THR A N 1
ATOM 1409 C CA . THR A 1 177 ? -8.273 0.109 -1.601 1.00 88.88 177 THR A CA 1
ATOM 1410 C C . THR A 1 177 ? -8.910 -0.833 -2.619 1.00 88.88 177 THR A C 1
ATOM 1412 O O . THR A 1 177 ? -9.541 -0.360 -3.557 1.00 88.88 177 THR A O 1
ATOM 1415 N N . LEU A 1 178 ? -8.778 -2.153 -2.444 1.00 90.56 178 LEU A N 1
ATOM 1416 C CA . LEU A 1 178 ? -9.278 -3.151 -3.399 1.00 90.56 178 LEU A CA 1
ATOM 1417 C C . LEU A 1 178 ? -10.759 -3.501 -3.217 1.00 90.56 178 LEU A C 1
ATOM 1419 O O . LEU A 1 178 ? -11.409 -3.874 -4.190 1.00 90.56 178 LEU A O 1
ATOM 1423 N N . THR A 1 179 ? -11.311 -3.362 -2.007 1.00 89.62 179 THR A N 1
ATOM 1424 C CA . THR A 1 179 ? -12.716 -3.716 -1.723 1.00 89.62 179 THR A CA 1
ATOM 1425 C C . THR A 1 179 ? -13.709 -3.010 -2.658 1.00 89.62 179 THR A C 1
ATOM 1427 O O . THR A 1 179 ? -14.562 -3.702 -3.207 1.00 89.62 179 THR A O 1
ATOM 1430 N N . PRO A 1 180 ? -13.602 -1.692 -2.935 1.00 86.69 180 PRO A N 1
ATOM 1431 C CA . PRO A 1 180 ? -14.490 -1.023 -3.888 1.00 86.69 180 PRO A CA 1
ATOM 1432 C C . PRO A 1 180 ? -14.428 -1.583 -5.316 1.00 86.69 180 PRO A C 1
ATOM 1434 O O . PRO A 1 180 ? -15.443 -1.584 -6.002 1.00 86.69 180 PRO A O 1
ATOM 1437 N N . TYR A 1 181 ? -13.268 -2.075 -5.765 1.00 86.88 181 TYR A N 1
ATOM 1438 C CA . TYR A 1 181 ? -13.124 -2.698 -7.088 1.00 86.88 181 TYR A CA 1
ATOM 1439 C C . TYR A 1 181 ? -13.717 -4.101 -7.119 1.00 86.88 181 TYR A C 1
ATOM 1441 O O . TYR A 1 181 ? -14.369 -4.474 -8.084 1.00 86.88 181 TYR A O 1
ATOM 1449 N N . ALA A 1 182 ? -13.544 -4.851 -6.033 1.00 89.00 182 ALA A N 1
ATOM 1450 C CA . ALA A 1 182 ? -14.101 -6.186 -5.870 1.00 89.00 182 ALA A CA 1
ATOM 1451 C C . ALA A 1 182 ? -15.640 -6.213 -5.813 1.00 89.00 182 ALA A C 1
ATOM 1453 O O . ALA A 1 182 ? -16.208 -7.284 -5.977 1.00 89.00 182 ALA A O 1
ATOM 1454 N N . LEU A 1 183 ? -16.302 -5.069 -5.592 1.00 85.94 183 LEU A N 1
ATOM 1455 C CA . LEU A 1 183 ? -17.763 -4.926 -5.677 1.00 85.94 183 LEU A CA 1
ATOM 1456 C C . LEU A 1 183 ? -18.289 -4.823 -7.119 1.00 85.94 183 LEU A C 1
ATOM 1458 O O . LEU A 1 183 ? -19.502 -4.855 -7.319 1.00 85.94 183 LEU A O 1
ATOM 1462 N N . GLY A 1 184 ? -17.409 -4.630 -8.105 1.00 82.75 184 GLY A N 1
ATOM 1463 C CA . GLY A 1 184 ? -17.787 -4.572 -9.513 1.00 82.75 184 GLY A CA 1
ATOM 1464 C C . GLY A 1 184 ? -18.139 -5.942 -10.103 1.00 82.75 184 GLY A C 1
ATOM 1465 O O . GLY A 1 184 ? -18.135 -6.970 -9.424 1.00 82.75 184 GLY A O 1
ATOM 1466 N N . GLU A 1 185 ? -18.408 -5.944 -11.407 1.00 80.56 185 GLU A N 1
ATOM 1467 C CA . GLU A 1 185 ? -18.681 -7.152 -12.206 1.00 80.56 185 GLU A CA 1
ATOM 1468 C C . GLU A 1 185 ? -17.724 -7.284 -13.408 1.00 80.56 185 GLU A C 1
ATOM 1470 O O . GLU A 1 185 ? -17.951 -8.091 -14.303 1.00 80.56 185 GLU A O 1
ATOM 1475 N N . ASP A 1 186 ? -16.663 -6.475 -13.453 1.00 85.44 186 ASP A N 1
ATOM 1476 C CA . ASP A 1 186 ? -15.677 -6.452 -14.536 1.00 85.44 186 ASP A CA 1
ATOM 1477 C C . ASP A 1 186 ? -14.414 -7.272 -14.200 1.00 85.44 186 ASP A C 1
ATOM 1479 O O . ASP A 1 186 ? -14.252 -7.799 -13.098 1.00 85.44 186 ASP A O 1
ATOM 1483 N N . GLU A 1 187 ? -13.472 -7.349 -15.145 1.00 85.81 187 GLU A N 1
ATOM 1484 C CA . GLU A 1 187 ? -12.183 -8.038 -14.955 1.00 85.81 187 GLU A CA 1
ATOM 1485 C C . GLU A 1 187 ? -11.407 -7.502 -13.733 1.00 85.81 187 GLU A C 1
ATOM 1487 O O . GLU A 1 187 ? -10.688 -8.238 -13.051 1.00 85.81 187 GLU A O 1
ATOM 1492 N N . ARG A 1 188 ? -11.582 -6.216 -13.396 1.00 86.44 188 ARG A N 1
ATOM 1493 C CA . ARG A 1 188 ? -10.952 -5.602 -12.218 1.00 86.44 188 ARG A CA 1
ATOM 1494 C C . ARG A 1 188 ? -11.505 -6.193 -10.929 1.00 86.44 188 ARG A C 1
ATOM 1496 O O . ARG A 1 188 ? -10.730 -6.424 -9.999 1.00 86.44 188 ARG A O 1
ATOM 1503 N N . ALA A 1 189 ? -12.808 -6.460 -10.880 1.00 90.12 189 ALA A N 1
ATOM 1504 C CA . ALA A 1 189 ? -13.432 -7.136 -9.753 1.00 90.12 189 ALA A CA 1
ATOM 1505 C C . ALA A 1 189 ? -12.878 -8.552 -9.574 1.00 90.12 189 ALA A C 1
ATOM 1507 O O . ALA A 1 189 ? -12.528 -8.924 -8.453 1.00 90.12 189 ALA A O 1
ATOM 1508 N N . GLU A 1 190 ? -12.707 -9.312 -10.660 1.00 91.06 190 GLU A N 1
ATOM 1509 C CA . GLU A 1 190 ? -12.111 -10.652 -10.607 1.00 91.06 190 GLU A CA 1
ATOM 1510 C C . GLU A 1 190 ? -10.671 -10.620 -10.074 1.00 91.06 190 GLU A C 1
ATOM 1512 O O . GLU A 1 190 ? -10.342 -11.361 -9.145 1.00 91.06 190 GLU A O 1
ATOM 1517 N N . GLN A 1 191 ? -9.831 -9.712 -10.584 1.00 91.19 191 GLN A N 1
ATOM 1518 C CA . GLN A 1 191 ? -8.444 -9.553 -10.126 1.00 91.19 191 GLN A CA 1
ATOM 1519 C C . GLN A 1 191 ? -8.360 -9.095 -8.662 1.00 91.19 191 GLN A C 1
ATOM 1521 O O . GLN A 1 191 ? -7.579 -9.638 -7.874 1.00 91.19 191 GLN A O 1
ATOM 1526 N N . ALA A 1 192 ? -9.192 -8.127 -8.265 1.00 93.75 192 ALA A N 1
ATOM 1527 C CA . ALA A 1 192 ? -9.261 -7.654 -6.887 1.00 93.75 192 ALA A CA 1
ATOM 1528 C C . ALA A 1 192 ? -9.699 -8.778 -5.938 1.00 93.75 192 ALA A C 1
ATOM 1530 O O . ALA A 1 192 ? -9.076 -8.985 -4.896 1.00 93.75 192 ALA A O 1
ATOM 1531 N N . LEU A 1 193 ? -10.733 -9.542 -6.307 1.00 94.19 193 LEU A N 1
ATOM 1532 C CA . LEU A 1 193 ? -11.206 -10.687 -5.532 1.00 94.19 193 LEU A CA 1
ATOM 1533 C C . LEU A 1 193 ? -10.159 -11.796 -5.460 1.00 94.19 193 LEU A C 1
ATOM 1535 O O . LEU A 1 193 ? -10.013 -12.403 -4.400 1.00 94.19 193 LEU A O 1
ATOM 1539 N N . GLN A 1 194 ? -9.416 -12.066 -6.535 1.00 95.50 194 GLN A N 1
ATOM 1540 C CA . GLN A 1 194 ? -8.331 -13.047 -6.523 1.00 95.50 194 GLN A CA 1
ATOM 1541 C C . GLN A 1 194 ? -7.270 -12.675 -5.481 1.00 95.50 194 GLN A C 1
ATOM 1543 O O . GLN A 1 194 ? -6.922 -13.496 -4.632 1.00 95.50 194 GLN A O 1
ATOM 1548 N N . LEU A 1 195 ? -6.812 -11.421 -5.488 1.00 96.50 195 LEU A N 1
ATOM 1549 C CA . LEU A 1 195 ? -5.836 -10.930 -4.519 1.00 96.50 195 LEU A CA 1
ATOM 1550 C C . LEU A 1 195 ? -6.387 -10.937 -3.082 1.00 96.50 195 LEU A C 1
ATOM 1552 O O . LEU A 1 195 ? -5.702 -11.373 -2.157 1.00 96.50 195 LEU A O 1
ATOM 1556 N N . LEU A 1 196 ? -7.637 -10.517 -2.874 1.00 95.94 196 LEU A N 1
ATOM 1557 C CA . LEU A 1 196 ? -8.267 -10.554 -1.550 1.00 95.94 196 LEU A CA 1
ATOM 1558 C C . LEU A 1 196 ? -8.447 -11.988 -1.024 1.00 95.94 196 LEU A C 1
ATOM 1560 O O . LEU A 1 196 ? -8.243 -12.226 0.167 1.00 95.94 196 LEU A O 1
ATOM 1564 N N . ASN A 1 197 ? -8.793 -12.951 -1.884 1.00 96.06 197 ASN A N 1
ATOM 1565 C CA . ASN A 1 197 ? -8.870 -14.361 -1.493 1.00 96.06 197 ASN A CA 1
ATOM 1566 C C . ASN A 1 197 ? -7.488 -14.904 -1.109 1.00 96.06 197 ASN A C 1
ATOM 1568 O O . ASN A 1 197 ? -7.371 -15.516 -0.051 1.00 96.06 197 ASN A O 1
ATOM 1572 N N . PHE A 1 198 ? -6.441 -14.605 -1.882 1.00 96.69 198 PHE A N 1
ATOM 1573 C CA . PHE A 1 198 ? -5.078 -15.008 -1.531 1.00 96.69 198 PHE A CA 1
ATOM 1574 C C . PHE A 1 198 ? -4.653 -14.478 -0.151 1.00 96.69 198 PHE A C 1
ATOM 1576 O O . PHE A 1 198 ? -4.134 -15.220 0.684 1.00 96.69 198 PHE A O 1
ATOM 1583 N N . LEU A 1 199 ? -4.914 -13.196 0.121 1.00 95.44 199 LEU A N 1
ATOM 1584 C CA . LEU A 1 199 ? -4.509 -12.544 1.368 1.00 95.44 199 LEU A CA 1
ATOM 1585 C C . LEU A 1 199 ? -5.292 -13.032 2.591 1.00 95.44 199 LEU A C 1
ATOM 1587 O O . LEU A 1 199 ? -4.707 -13.225 3.655 1.00 95.44 199 LEU A O 1
ATOM 1591 N N . ILE A 1 200 ? -6.611 -13.197 2.467 1.00 94.50 200 ILE A N 1
ATOM 1592 C CA . ILE A 1 200 ? -7.472 -13.482 3.622 1.00 94.50 200 ILE A CA 1
ATOM 1593 C C . ILE A 1 200 ? -7.718 -14.978 3.804 1.00 94.50 200 ILE A C 1
ATOM 1595 O O . ILE A 1 200 ? -7.803 -15.435 4.939 1.00 94.50 200 ILE A O 1
ATOM 1599 N N . VAL A 1 201 ? -7.847 -15.736 2.714 1.00 93.75 201 VAL A N 1
ATOM 1600 C CA . VAL A 1 201 ? -8.196 -17.163 2.747 1.00 93.75 201 VAL A CA 1
ATOM 1601 C C . VAL A 1 201 ? -6.942 -18.025 2.677 1.00 93.75 201 VAL A C 1
ATOM 1603 O O . VAL A 1 201 ? -6.710 -18.813 3.588 1.00 93.75 201 VAL A O 1
ATOM 1606 N N . ASP A 1 202 ? -6.119 -17.861 1.642 1.00 94.00 202 ASP A N 1
ATOM 1607 C CA . ASP A 1 202 ? -4.981 -18.765 1.414 1.00 94.00 202 ASP A CA 1
ATOM 1608 C C . ASP A 1 202 ? -3.825 -18.477 2.385 1.00 94.00 202 ASP A C 1
ATOM 1610 O O . ASP A 1 202 ? -3.165 -19.386 2.888 1.00 94.00 202 ASP A O 1
ATOM 1614 N N . SER A 1 203 ? -3.630 -17.202 2.724 1.00 92.44 203 SER A N 1
ATOM 1615 C CA . SER A 1 203 ? -2.584 -16.725 3.636 1.00 92.44 203 SER A CA 1
ATOM 1616 C C . SER A 1 203 ? -3.054 -16.569 5.089 1.00 92.44 203 SER A C 1
ATOM 1618 O O . SER A 1 203 ? -2.358 -15.950 5.901 1.00 92.44 203 SER A O 1
ATOM 1620 N N . SER A 1 204 ? -4.213 -17.136 5.451 1.00 90.75 204 SER A N 1
ATOM 1621 C CA . SER A 1 204 ? -4.864 -16.910 6.752 1.00 90.75 204 SER A CA 1
ATOM 1622 C C . SER A 1 204 ? -3.975 -17.246 7.950 1.00 90.75 204 SER A C 1
ATOM 1624 O O . SER A 1 204 ? -4.003 -16.545 8.957 1.00 90.75 204 SER A O 1
ATOM 1626 N N . ASN A 1 205 ? -3.163 -18.301 7.838 1.00 89.56 205 ASN A N 1
ATOM 1627 C CA . ASN A 1 205 ? -2.286 -18.766 8.917 1.00 89.56 205 ASN A CA 1
ATOM 1628 C C . ASN A 1 205 ? -1.135 -17.788 9.183 1.00 89.56 205 ASN A C 1
ATOM 1630 O O . ASN A 1 205 ? -0.778 -17.546 10.332 1.00 89.56 205 ASN A O 1
ATOM 1634 N N . ASN A 1 206 ? -0.583 -17.193 8.123 1.00 90.69 206 ASN A N 1
ATOM 1635 C CA . ASN A 1 206 ? 0.543 -16.265 8.221 1.00 90.69 206 ASN A CA 1
ATOM 1636 C C . ASN A 1 206 ? 0.094 -14.861 8.643 1.00 90.69 206 ASN A C 1
ATOM 1638 O O . ASN A 1 206 ? 0.866 -14.126 9.252 1.00 90.69 206 ASN A O 1
ATOM 1642 N N . LEU A 1 207 ? -1.148 -14.487 8.317 1.00 90.19 207 LEU A N 1
ATOM 1643 C CA . LEU A 1 207 ? -1.687 -13.141 8.525 1.00 90.19 207 LEU A CA 1
ATOM 1644 C C . LEU A 1 207 ? -2.790 -13.079 9.587 1.00 90.19 207 LEU A C 1
ATOM 1646 O O . LEU A 1 207 ? -3.465 -12.059 9.689 1.00 90.19 207 LEU A O 1
ATOM 1650 N N . GLN A 1 208 ? -2.969 -14.117 10.407 1.00 89.06 208 GLN A N 1
ATOM 1651 C CA . GLN A 1 208 ? -4.088 -14.227 11.350 1.00 89.06 208 GLN A CA 1
ATOM 1652 C C . GLN A 1 208 ? -4.264 -12.978 12.231 1.00 89.06 208 GLN A C 1
ATOM 1654 O O . GLN A 1 208 ? -5.371 -12.449 12.346 1.00 89.06 208 GLN A O 1
ATOM 1659 N N . GLN A 1 209 ? -3.171 -12.464 12.808 1.00 86.31 209 GLN A N 1
ATOM 1660 C CA . GLN A 1 209 ? -3.204 -11.259 13.646 1.00 86.31 209 GLN A CA 1
ATOM 1661 C C . GLN A 1 209 ? -3.604 -10.009 12.848 1.00 86.31 209 GLN A C 1
ATOM 1663 O O . GLN A 1 209 ? -4.444 -9.230 13.299 1.00 86.31 209 GLN A O 1
ATOM 1668 N N . ALA A 1 210 ? -3.044 -9.837 11.648 1.00 86.69 210 ALA A N 1
ATOM 1669 C CA . ALA A 1 210 ? -3.343 -8.702 10.780 1.00 86.69 210 ALA A CA 1
ATOM 1670 C C . ALA A 1 210 ? -4.792 -8.744 10.269 1.00 86.69 210 ALA A C 1
ATOM 1672 O O . ALA A 1 210 ? -5.471 -7.720 10.275 1.00 86.69 210 ALA A O 1
ATOM 1673 N N . ILE A 1 211 ? -5.296 -9.930 9.905 1.00 89.38 211 ILE A N 1
ATOM 1674 C CA . ILE A 1 211 ? -6.682 -10.147 9.465 1.00 89.38 211 ILE A CA 1
ATOM 1675 C C . ILE A 1 211 ? -7.661 -9.840 10.598 1.00 89.38 211 ILE A C 1
ATOM 1677 O O . ILE A 1 211 ? -8.665 -9.166 10.373 1.00 89.38 211 ILE A O 1
ATOM 1681 N N . GLY A 1 212 ? -7.354 -10.262 11.829 1.00 85.38 212 GLY A N 1
ATOM 1682 C CA . GLY A 1 212 ? -8.142 -9.884 13.004 1.0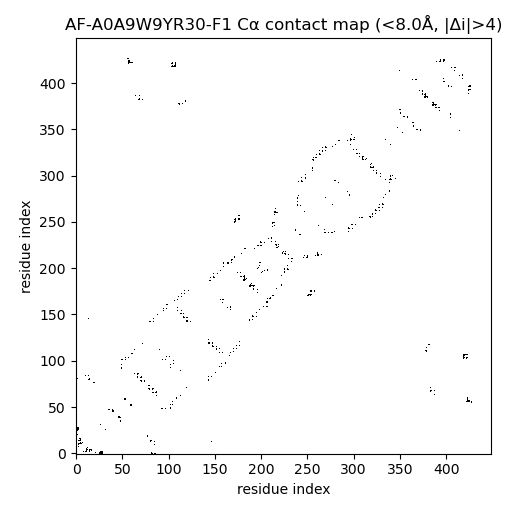0 85.38 212 GLY A CA 1
ATOM 1683 C C . GLY A 1 212 ? -8.202 -8.365 13.212 1.00 85.38 212 GLY A C 1
ATOM 1684 O O . GLY A 1 212 ? -9.163 -7.857 13.787 1.00 85.38 212 GLY A O 1
ATOM 1685 N N . GLY A 1 213 ? -7.201 -7.627 12.729 1.00 82.88 213 GLY A N 1
ATOM 1686 C CA . GLY A 1 213 ? -7.132 -6.167 12.752 1.00 82.88 213 GLY A CA 1
ATOM 1687 C C . GLY A 1 213 ? -8.016 -5.448 11.725 1.00 82.88 213 GLY A C 1
ATOM 1688 O O . GLY A 1 213 ? -8.221 -4.248 11.881 1.00 82.88 213 GLY A O 1
ATOM 1689 N N . LEU A 1 214 ? -8.582 -6.138 10.733 1.00 86.56 214 LEU A N 1
ATOM 1690 C CA . LEU A 1 214 ? -9.335 -5.506 9.643 1.00 86.56 214 LEU A CA 1
ATOM 1691 C C . LEU A 1 214 ? -10.779 -5.150 10.012 1.00 86.56 214 LEU A C 1
ATOM 1693 O O . LEU A 1 214 ? -11.416 -5.829 10.824 1.00 86.56 214 LEU A O 1
ATOM 1697 N N . ASP A 1 215 ? -11.313 -4.135 9.332 1.00 85.88 215 ASP A N 1
ATOM 1698 C CA . ASP A 1 215 ? -12.755 -3.902 9.247 1.00 85.88 215 ASP A CA 1
ATOM 1699 C C . ASP A 1 215 ? -13.454 -5.064 8.503 1.00 85.88 215 ASP A C 1
ATOM 1701 O O . ASP A 1 215 ? -12.838 -5.732 7.665 1.00 85.88 215 ASP A O 1
ATOM 1705 N N . PRO A 1 216 ? -14.727 -5.357 8.825 1.00 86.94 216 PRO A N 1
ATOM 1706 C CA . PRO A 1 216 ? -15.489 -6.401 8.146 1.00 86.94 216 PRO A CA 1
ATOM 1707 C C . PRO A 1 216 ? -15.703 -6.075 6.661 1.00 86.94 216 PRO A C 1
ATOM 1709 O O . PRO A 1 216 ? -15.722 -4.914 6.258 1.00 86.94 216 PRO A O 1
ATOM 1712 N N . PHE A 1 217 ? -15.907 -7.113 5.849 1.00 89.56 217 PHE A N 1
ATOM 1713 C CA . PHE A 1 217 ? -16.185 -6.9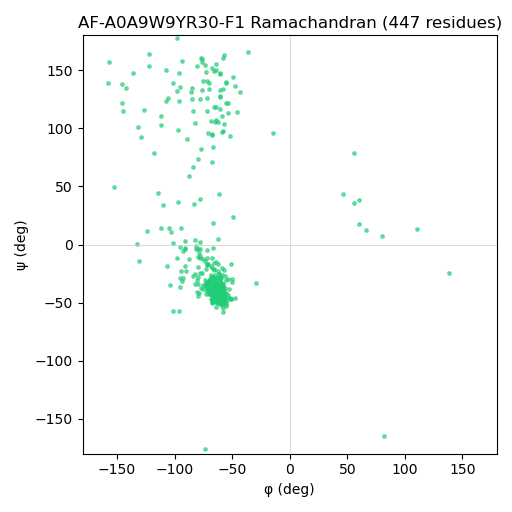64 4.421 1.00 89.56 217 PHE A CA 1
ATOM 1714 C C . PHE A 1 217 ? -17.698 -6.933 4.141 1.00 89.56 217 PHE A C 1
ATOM 1716 O O . PHE A 1 217 ? -18.477 -7.464 4.943 1.00 89.56 217 PHE A O 1
ATOM 1723 N N . PRO A 1 218 ? -18.128 -6.372 2.994 1.00 87.12 218 PRO A N 1
ATOM 1724 C CA . PRO A 1 218 ? -19.534 -6.343 2.596 1.00 87.12 218 PRO A CA 1
ATOM 1725 C C . PRO A 1 218 ? -20.173 -7.740 2.570 1.00 87.12 218 PRO A C 1
ATOM 1727 O O . PRO A 1 218 ? -19.558 -8.713 2.123 1.00 87.12 218 PRO A O 1
ATOM 1730 N N . ASP A 1 219 ? -21.421 -7.857 3.034 1.00 86.88 219 ASP A N 1
ATOM 1731 C CA . ASP A 1 219 ? -22.150 -9.134 3.082 1.00 86.88 219 ASP A CA 1
ATOM 1732 C C . ASP A 1 219 ? -22.822 -9.452 1.739 1.00 86.88 219 ASP A C 1
ATOM 1734 O O . ASP A 1 219 ? -24.043 -9.442 1.594 1.00 86.88 219 ASP A O 1
ATOM 1738 N N . ILE A 1 220 ? -21.991 -9.697 0.726 1.00 87.44 220 ILE A N 1
ATOM 1739 C CA . ILE A 1 220 ? -22.419 -10.083 -0.622 1.00 87.44 220 ILE A CA 1
ATOM 1740 C C . ILE A 1 220 ? -21.812 -11.429 -1.032 1.00 87.44 220 ILE A C 1
ATOM 1742 O O . ILE A 1 220 ? -20.838 -11.912 -0.448 1.00 87.44 220 ILE A O 1
ATOM 1746 N N . VAL A 1 221 ? -22.374 -12.041 -2.078 1.00 88.00 221 VAL A N 1
ATOM 1747 C CA . VAL A 1 221 ? -22.019 -13.403 -2.517 1.00 88.00 221 VAL A CA 1
ATOM 1748 C C . VAL A 1 221 ? -20.530 -13.538 -2.854 1.00 88.00 221 VAL A C 1
ATOM 1750 O O . VAL A 1 221 ? -19.906 -14.523 -2.453 1.00 88.00 221 VAL A O 1
ATOM 1753 N N . GLN A 1 222 ? -19.946 -12.534 -3.513 1.00 89.06 222 GLN A N 1
ATOM 1754 C CA . GLN A 1 222 ? -18.526 -12.502 -3.889 1.00 89.06 222 GLN A CA 1
ATOM 1755 C C . GLN A 1 222 ? -17.593 -12.619 -2.666 1.00 89.06 222 GLN A C 1
ATOM 1757 O O . GLN A 1 222 ? -16.590 -13.330 -2.708 1.00 89.06 222 GLN A O 1
ATOM 1762 N N . PHE A 1 223 ? -17.966 -12.013 -1.534 1.00 91.56 223 PHE A N 1
ATOM 1763 C CA . PHE A 1 223 ? -17.177 -12.016 -0.298 1.00 91.56 223 PHE A CA 1
ATOM 1764 C C . PHE A 1 223 ? -17.511 -13.180 0.639 1.00 91.56 223 PHE A C 1
ATOM 1766 O O . PHE A 1 223 ? -16.928 -13.286 1.713 1.00 91.56 223 PHE A O 1
ATOM 1773 N N . LYS A 1 224 ? -18.401 -14.109 0.266 1.00 91.12 224 LYS A N 1
ATOM 1774 C CA . LYS A 1 224 ? -18.846 -15.202 1.151 1.00 91.12 224 LYS A CA 1
ATOM 1775 C C . LYS A 1 224 ? -17.689 -16.045 1.706 1.00 91.12 224 LYS A C 1
ATOM 1777 O O . LYS A 1 224 ? -17.700 -16.399 2.887 1.00 91.12 224 LYS A O 1
ATOM 1782 N N . LYS A 1 225 ? -16.691 -16.363 0.871 1.00 93.19 225 LYS A N 1
ATOM 1783 C CA . LYS A 1 225 ? -15.490 -17.119 1.283 1.00 93.19 225 LYS A CA 1
ATOM 1784 C C . LYS A 1 225 ? -14.627 -16.308 2.256 1.00 93.19 225 LYS A C 1
ATOM 1786 O O . LYS A 1 225 ? -14.307 -16.803 3.336 1.00 93.19 225 LYS A O 1
ATOM 1791 N N . ILE A 1 226 ? -14.344 -15.055 1.903 1.00 92.50 226 ILE A N 1
ATOM 1792 C CA . ILE A 1 226 ? -13.575 -14.097 2.711 1.00 92.50 226 ILE A CA 1
ATOM 1793 C C . ILE A 1 226 ? -14.247 -13.896 4.076 1.00 92.50 226 ILE A C 1
ATOM 1795 O O . ILE A 1 226 ? -13.620 -14.099 5.111 1.00 92.50 226 ILE A O 1
ATOM 1799 N N . ASN A 1 227 ? -15.551 -13.609 4.092 1.00 91.69 227 ASN A N 1
ATOM 1800 C CA . ASN A 1 227 ? -16.345 -13.414 5.304 1.00 91.69 227 ASN A CA 1
ATOM 1801 C C . ASN A 1 227 ? -16.365 -14.653 6.201 1.00 91.69 227 ASN A C 1
ATOM 1803 O O . ASN A 1 227 ? -16.341 -14.517 7.423 1.00 91.69 227 ASN A O 1
ATOM 1807 N N . LYS A 1 228 ? -16.394 -15.866 5.632 1.00 91.69 228 LYS A N 1
ATOM 1808 C CA . LYS A 1 228 ? -16.311 -17.103 6.419 1.00 91.69 228 LYS A CA 1
ATOM 1809 C C . LYS A 1 228 ? -14.970 -17.200 7.151 1.00 91.69 228 LYS A C 1
ATOM 1811 O O . LYS A 1 228 ? -14.974 -17.459 8.352 1.00 91.69 228 LYS A O 1
ATOM 1816 N N . CYS A 1 229 ? -13.860 -16.972 6.447 1.00 91.00 229 CYS A N 1
ATOM 1817 C CA . CYS A 1 229 ? -12.520 -17.008 7.035 1.00 91.00 229 CYS A CA 1
ATOM 1818 C C . CYS A 1 229 ? -12.332 -15.892 8.078 1.00 91.00 229 CYS A C 1
ATOM 1820 O O . CYS A 1 229 ? -11.992 -16.165 9.228 1.00 91.00 229 CYS A O 1
ATOM 1822 N N . TYR A 1 230 ? -12.687 -14.654 7.724 1.00 89.50 230 TYR A N 1
ATOM 1823 C CA . TYR A 1 230 ? -12.622 -13.495 8.615 1.00 89.50 230 TYR A CA 1
ATOM 1824 C C . TYR A 1 230 ? -13.417 -13.710 9.912 1.00 89.50 230 TYR A C 1
ATOM 1826 O O . TYR A 1 230 ? -12.889 -13.515 11.006 1.00 89.50 230 TYR A O 1
ATOM 1834 N N . LYS A 1 231 ? -14.668 -14.189 9.820 1.00 88.12 231 LYS A N 1
ATOM 1835 C CA . LYS A 1 231 ? -15.492 -14.499 11.002 1.00 88.12 231 LYS A CA 1
ATOM 1836 C C . LYS A 1 231 ? -14.858 -15.587 11.868 1.00 88.12 231 LYS A C 1
ATOM 1838 O O . LYS A 1 231 ? -15.004 -15.541 13.081 1.00 88.12 231 LYS A O 1
ATOM 1843 N N . GLN A 1 232 ? -14.170 -16.561 11.276 1.00 88.31 232 GLN A N 1
ATOM 1844 C CA . GLN A 1 232 ? -13.513 -17.636 12.019 1.00 88.31 232 GLN A CA 1
ATOM 1845 C C . GLN A 1 232 ? -12.326 -17.122 12.844 1.00 88.31 232 GLN A C 1
ATOM 1847 O O . GLN A 1 232 ? -12.178 -17.544 13.983 1.00 88.31 232 GLN A O 1
ATOM 1852 N N . ILE A 1 233 ? -11.560 -16.171 12.304 1.00 84.88 233 ILE A N 1
ATOM 1853 C CA . ILE A 1 233 ? -10.451 -15.499 13.001 1.00 84.88 233 ILE A CA 1
ATOM 1854 C C . ILE A 1 233 ? -10.970 -14.514 14.060 1.00 84.88 233 ILE A C 1
ATOM 1856 O O . ILE A 1 233 ? -10.370 -14.353 15.115 1.00 84.88 233 ILE A O 1
ATOM 1860 N N . ARG A 1 234 ? -12.101 -13.850 13.800 1.00 77.19 234 ARG A N 1
ATOM 1861 C CA . ARG A 1 234 ? -12.654 -12.811 14.683 1.00 77.19 234 ARG A CA 1
ATOM 1862 C C . ARG A 1 234 ? -13.429 -13.341 15.898 1.00 77.19 234 ARG A C 1
ATOM 1864 O O . ARG A 1 234 ? -13.629 -12.579 16.841 1.00 77.19 234 ARG A O 1
ATOM 1871 N N . LYS A 1 235 ? -13.884 -14.601 15.880 1.00 68.00 235 LYS A N 1
ATOM 1872 C CA . LYS A 1 235 ? -14.753 -15.222 16.909 1.00 68.00 235 LYS A CA 1
ATOM 1873 C C . LYS A 1 235 ? -14.269 -15.079 18.358 1.00 68.00 235 LYS A C 1
ATOM 1875 O O . LYS A 1 235 ? -15.081 -15.242 19.260 1.00 68.00 235 LYS A O 1
ATOM 1880 N N . ASP A 1 236 ? -13.008 -14.732 18.570 1.00 58.56 236 ASP A N 1
ATOM 1881 C CA . ASP A 1 236 ? -12.411 -14.534 19.889 1.00 58.56 236 ASP A CA 1
ATOM 1882 C C . ASP A 1 236 ? -12.876 -13.250 20.615 1.00 58.56 236 ASP A C 1
ATOM 1884 O O . ASP A 1 236 ? -12.495 -13.040 21.762 1.00 58.56 236 ASP A O 1
ATOM 1888 N N . ARG A 1 237 ? -13.689 -12.378 19.992 1.00 64.69 237 ARG A N 1
ATOM 1889 C CA . ARG A 1 237 ? -14.136 -11.096 20.585 1.00 64.69 237 ARG A CA 1
ATOM 1890 C C . ARG A 1 237 ? -15.587 -11.140 21.035 1.00 64.69 237 ARG A C 1
ATOM 1892 O O . ARG A 1 237 ? -16.469 -11.434 20.230 1.00 64.69 237 ARG A O 1
ATOM 1899 N N . THR A 1 238 ? -15.841 -10.793 22.297 1.00 65.19 238 THR A N 1
ATOM 1900 C CA . THR A 1 238 ? -17.193 -10.894 22.885 1.00 65.19 238 THR A CA 1
ATOM 1901 C C . THR A 1 238 ? -17.663 -9.644 23.621 1.00 65.19 238 THR A C 1
ATOM 1903 O O . THR A 1 238 ? -18.860 -9.523 23.874 1.00 65.19 238 THR A O 1
ATOM 1906 N N . SER A 1 239 ? -16.770 -8.700 23.940 1.00 81.44 239 SER A N 1
ATOM 1907 C CA . SER A 1 239 ? -17.125 -7.503 24.713 1.00 81.44 239 SER A CA 1
ATOM 1908 C C . SER A 1 239 ? -17.157 -6.225 23.869 1.00 81.44 239 SER A C 1
ATOM 1910 O O . SER A 1 239 ? -16.381 -6.066 22.926 1.00 81.44 239 SER A O 1
ATOM 1912 N N . LEU A 1 240 ? -18.008 -5.263 24.255 1.00 84.12 240 LEU A N 1
ATOM 1913 C CA . LEU A 1 240 ? -18.079 -3.953 23.598 1.00 84.12 240 LEU A CA 1
ATOM 1914 C C . LEU A 1 240 ? -16.738 -3.199 23.672 1.00 84.12 240 LEU A C 1
ATOM 1916 O O . LEU A 1 240 ? -16.329 -2.558 22.708 1.00 84.12 240 LEU A O 1
ATOM 1920 N N . ASN A 1 241 ? -16.020 -3.305 24.793 1.00 82.75 241 ASN A N 1
ATOM 1921 C CA . ASN A 1 241 ? -14.730 -2.637 24.980 1.00 82.75 241 ASN A CA 1
ATOM 1922 C C . ASN A 1 241 ? -13.655 -3.138 23.996 1.00 82.75 241 ASN A C 1
ATOM 1924 O O . ASN A 1 241 ? -12.869 -2.348 23.469 1.00 82.75 241 ASN A O 1
ATOM 1928 N N . GLU A 1 242 ? -13.633 -4.444 23.712 1.00 82.44 242 GLU A N 1
ATOM 1929 C CA . GLU A 1 242 ? -12.739 -5.028 22.704 1.00 82.44 242 GLU A CA 1
ATOM 1930 C C . GLU A 1 242 ? -13.064 -4.509 21.301 1.00 82.44 242 GLU A C 1
ATOM 1932 O O . GLU A 1 242 ? -12.152 -4.249 20.517 1.00 82.44 242 GLU A O 1
ATOM 1937 N N . GLU A 1 243 ? -14.345 -4.318 20.982 1.00 83.25 243 GLU A N 1
ATOM 1938 C CA . GLU A 1 243 ? -14.775 -3.801 19.681 1.00 83.25 243 GLU A CA 1
ATOM 1939 C C . GLU A 1 243 ? -14.464 -2.315 19.504 1.00 83.25 243 GLU A C 1
ATOM 1941 O O . GLU A 1 243 ? -13.991 -1.919 18.438 1.00 83.25 243 GLU A O 1
ATOM 1946 N N . ILE A 1 244 ? -14.634 -1.509 20.556 1.00 84.94 244 ILE A N 1
ATOM 1947 C CA . ILE A 1 244 ? -14.214 -0.102 20.565 1.00 84.94 244 ILE A CA 1
ATOM 1948 C C . ILE A 1 244 ? -12.697 -0.015 20.392 1.00 84.94 244 ILE A C 1
ATOM 1950 O O . ILE A 1 244 ? -12.207 0.692 19.513 1.00 84.94 244 ILE A O 1
ATOM 1954 N N . THR A 1 245 ? -11.942 -0.776 21.187 1.00 83.50 245 THR A N 1
ATOM 1955 C CA . THR A 1 245 ? -10.475 -0.788 21.113 1.00 83.50 245 THR A CA 1
ATOM 1956 C C . THR A 1 245 ? -10.000 -1.221 19.728 1.00 83.50 245 THR A C 1
ATOM 1958 O O . THR A 1 245 ? -9.086 -0.623 19.167 1.00 83.50 245 THR A O 1
ATOM 1961 N N . HIS A 1 246 ? -10.639 -2.226 19.133 1.00 82.69 246 HIS A N 1
ATOM 1962 C CA . HIS A 1 246 ? -10.314 -2.674 17.783 1.00 82.69 246 HIS A CA 1
ATOM 1963 C C . HIS A 1 246 ? -10.589 -1.601 16.723 1.00 82.69 246 HIS A C 1
ATOM 1965 O O . HIS A 1 246 ? -9.711 -1.326 15.904 1.00 82.69 246 HIS A O 1
ATOM 1971 N N . PHE A 1 247 ? -11.751 -0.945 16.777 1.00 84.56 247 PHE A N 1
ATOM 1972 C CA . PHE A 1 247 ? -12.089 0.143 15.858 1.00 84.56 247 PHE A CA 1
ATOM 1973 C C . PHE A 1 247 ? -11.088 1.309 15.946 1.00 84.56 247 PHE A C 1
ATOM 1975 O O . PHE A 1 247 ? -10.752 1.913 14.924 1.00 84.56 247 PHE A O 1
ATOM 1982 N N . LEU A 1 248 ? -10.590 1.598 17.152 1.00 80.88 248 LEU A N 1
ATOM 1983 C CA . LEU A 1 248 ? -9.575 2.623 17.414 1.00 80.88 248 LEU A CA 1
ATOM 1984 C C . LEU A 1 248 ? -8.176 2.239 16.910 1.00 80.88 248 LEU A C 1
ATOM 1986 O O . LEU A 1 248 ? -7.415 3.107 16.485 1.00 80.88 248 LEU A O 1
ATOM 1990 N N . LEU A 1 249 ? -7.824 0.951 16.957 1.00 76.81 249 LEU A N 1
ATOM 1991 C CA . LEU A 1 249 ? -6.532 0.443 16.483 1.00 76.81 249 LEU A CA 1
ATOM 1992 C C . LEU A 1 249 ? -6.443 0.356 14.953 1.00 76.81 249 LEU A C 1
ATOM 1994 O O . LEU A 1 249 ? -5.334 0.394 14.410 1.00 76.81 249 LEU A O 1
ATOM 1998 N N . ALA A 1 250 ? -7.582 0.250 14.263 1.00 69.88 250 ALA A N 1
ATOM 1999 C CA . ALA A 1 250 ? -7.643 0.223 12.806 1.00 69.88 250 ALA A CA 1
ATOM 2000 C C . ALA A 1 250 ? -6.951 1.454 12.190 1.00 69.88 250 ALA A C 1
ATOM 2002 O O . ALA A 1 250 ? -7.036 2.576 12.698 1.00 69.88 250 ALA A O 1
ATOM 2003 N N . ASP A 1 251 ? -6.203 1.239 11.105 1.00 61.34 251 ASP A N 1
ATOM 2004 C CA . ASP A 1 251 ? -5.213 2.211 10.657 1.00 61.34 251 ASP A CA 1
ATOM 2005 C C . ASP A 1 251 ? -5.832 3.477 10.043 1.00 61.34 251 ASP A C 1
ATOM 2007 O O . ASP A 1 251 ? -6.596 3.425 9.079 1.00 61.34 251 ASP A O 1
ATOM 2011 N N . SER A 1 252 ? -5.439 4.637 10.572 1.00 54.91 252 SER A N 1
ATOM 2012 C CA . SER A 1 252 ? -5.789 5.965 10.065 1.00 54.91 252 SER A CA 1
ATOM 2013 C C . SER A 1 252 ? -5.162 6.294 8.706 1.00 54.91 252 SER A C 1
ATOM 2015 O O . SER A 1 252 ? -5.535 7.297 8.107 1.00 54.91 252 SER A O 1
ATOM 2017 N N . SER A 1 253 ? -4.201 5.493 8.230 1.00 55.78 253 SER A N 1
ATOM 2018 C CA . SER A 1 253 ? -3.618 5.623 6.883 1.00 55.78 253 SER A CA 1
ATOM 2019 C C . SER A 1 253 ? -4.585 5.208 5.762 1.00 55.78 253 SER A C 1
ATOM 2021 O O . SER A 1 253 ? -4.380 5.552 4.598 1.00 55.78 253 SER A O 1
ATOM 2023 N N . SER A 1 254 ? -5.650 4.477 6.105 1.00 66.50 254 SER A N 1
ATOM 2024 C CA . SER A 1 254 ? -6.655 4.011 5.155 1.00 66.50 254 SER A CA 1
ATOM 2025 C C . SER A 1 254 ? -7.625 5.110 4.722 1.00 66.50 254 SER A C 1
ATOM 2027 O O . SER A 1 254 ? -7.827 6.115 5.404 1.00 66.50 254 SER A O 1
ATOM 2029 N N . SER A 1 255 ? -8.247 4.919 3.554 1.00 72.12 255 SER A N 1
ATOM 2030 C CA . SER A 1 255 ? -9.271 5.842 3.062 1.00 72.12 255 SER A CA 1
ATOM 2031 C C . SER A 1 255 ? -10.453 5.899 4.040 1.00 72.12 255 SER A C 1
ATOM 2033 O O . SER A 1 255 ? -10.963 4.837 4.411 1.00 72.12 255 SER A O 1
ATOM 2035 N N . PRO A 1 256 ? -10.959 7.090 4.419 1.00 76.19 256 PRO A N 1
ATOM 2036 C CA . PRO A 1 256 ? -12.053 7.205 5.384 1.00 76.19 256 PRO A CA 1
ATOM 2037 C C . PRO A 1 256 ? -13.330 6.495 4.905 1.00 76.19 256 PRO A C 1
ATOM 2039 O O . PRO A 1 256 ? -14.081 5.963 5.718 1.00 76.19 256 PRO A O 1
ATOM 2042 N N . MET A 1 257 ? -13.532 6.382 3.587 1.00 79.12 257 MET A N 1
ATOM 2043 C CA . MET A 1 257 ? -14.660 5.661 2.985 1.00 79.12 257 MET A CA 1
ATOM 2044 C C . MET A 1 257 ? -14.639 4.152 3.270 1.00 79.12 257 MET A C 1
ATOM 2046 O O . MET A 1 257 ? -15.690 3.517 3.291 1.00 79.12 257 MET A O 1
ATOM 2050 N N . SER A 1 258 ? -13.462 3.567 3.508 1.00 79.00 258 SER A N 1
ATOM 2051 C CA . SER A 1 258 ? -13.327 2.127 3.767 1.00 79.00 258 SER A CA 1
ATOM 2052 C C . SER A 1 258 ? -13.818 1.698 5.150 1.00 79.00 258 SER A C 1
ATOM 2054 O O . SER A 1 258 ? -14.076 0.518 5.365 1.00 79.00 258 SER A O 1
ATOM 2056 N N . ARG A 1 259 ? -14.027 2.657 6.063 1.00 85.44 259 ARG A N 1
ATOM 2057 C CA . ARG A 1 259 ? -14.464 2.408 7.445 1.00 85.44 259 ARG A CA 1
ATOM 2058 C C . ARG A 1 259 ? -15.959 2.100 7.580 1.00 85.44 259 ARG A C 1
ATOM 2060 O O . ARG A 1 259 ? -16.423 1.828 8.684 1.00 85.44 259 ARG A O 1
ATOM 2067 N N . LEU A 1 260 ? -16.729 2.153 6.488 1.00 86.56 260 LEU A N 1
ATOM 2068 C CA . LEU A 1 260 ? -18.192 2.04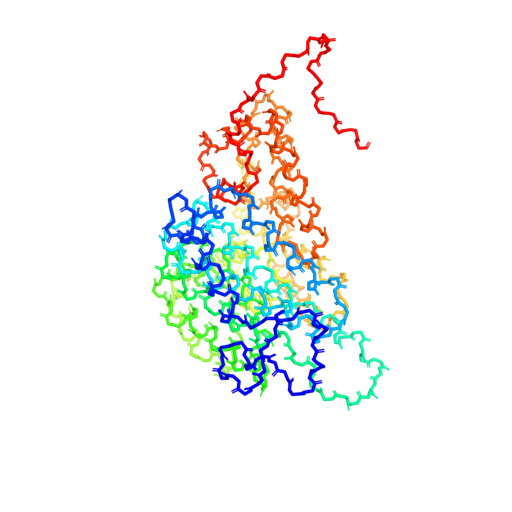2 6.510 1.00 86.56 260 LEU A CA 1
ATOM 2069 C C . LEU A 1 260 ? -18.694 0.761 7.191 1.00 86.56 260 LEU A C 1
ATOM 2071 O O . LEU A 1 260 ? -19.554 0.823 8.067 1.00 86.56 260 LEU A O 1
ATOM 2075 N N . GLU A 1 261 ? -18.164 -0.400 6.810 1.00 86.12 261 GLU A N 1
ATOM 2076 C CA . GLU A 1 261 ? -18.617 -1.670 7.390 1.00 86.12 261 GLU A CA 1
ATOM 2077 C C . GLU A 1 261 ? -18.150 -1.824 8.848 1.00 86.12 261 GLU A C 1
ATOM 2079 O O . GLU A 1 261 ? -18.878 -2.367 9.682 1.00 86.12 261 GLU A O 1
ATOM 2084 N N . GLY A 1 262 ? -16.978 -1.273 9.190 1.00 87.00 262 GLY A N 1
ATOM 2085 C CA . GLY A 1 262 ? -16.503 -1.164 10.572 1.00 87.00 262 GLY A CA 1
ATOM 2086 C C . GLY A 1 262 ? -17.442 -0.334 11.448 1.00 87.00 262 GLY A C 1
ATOM 2087 O O . GLY A 1 262 ? -17.787 -0.762 12.547 1.00 87.00 262 GLY A O 1
ATOM 2088 N N . LEU A 1 263 ? -17.925 0.803 10.935 1.00 89.38 263 LEU A N 1
ATOM 2089 C CA . LEU A 1 263 ? -18.910 1.661 11.605 1.00 89.38 263 LEU A CA 1
ATOM 2090 C C . LEU A 1 263 ? -20.254 0.959 11.795 1.00 89.38 263 LEU A C 1
ATOM 2092 O O . LEU A 1 263 ? -20.811 0.998 12.887 1.00 89.38 263 LEU A O 1
ATOM 2096 N N . ARG A 1 264 ? -20.765 0.276 10.763 1.00 89.44 264 ARG A N 1
ATOM 2097 C CA . ARG A 1 264 ? -22.026 -0.477 10.864 1.00 89.44 264 ARG A CA 1
ATOM 2098 C C . ARG A 1 264 ? -21.956 -1.554 11.936 1.00 89.44 264 ARG A C 1
ATOM 2100 O O . ARG A 1 264 ? -22.908 -1.731 12.693 1.00 89.44 264 ARG A O 1
ATOM 2107 N N . LEU A 1 265 ? -20.832 -2.264 12.015 1.00 87.06 265 LEU A N 1
ATOM 2108 C CA . LEU A 1 265 ? -20.635 -3.267 13.049 1.00 87.06 265 LEU A CA 1
ATOM 2109 C C . LEU A 1 265 ? -20.534 -2.617 14.428 1.00 87.06 265 LEU A C 1
ATOM 2111 O O . LEU A 1 265 ? -21.269 -3.013 15.328 1.00 87.06 265 LEU A O 1
ATOM 2115 N N . LEU A 1 266 ? -19.685 -1.597 14.578 1.00 88.75 266 LEU A N 1
ATOM 2116 C CA . LEU A 1 266 ? -19.540 -0.848 15.826 1.00 88.75 266 LEU A CA 1
ATOM 2117 C C . LEU A 1 266 ? -20.900 -0.355 16.336 1.00 88.75 266 LEU A C 1
ATOM 2119 O O . LEU A 1 266 ? -21.230 -0.540 17.504 1.00 88.75 266 LEU A O 1
ATOM 2123 N N . ARG A 1 267 ? -21.724 0.209 15.450 1.00 89.81 267 ARG A N 1
ATOM 2124 C CA . ARG A 1 267 ? -23.076 0.656 15.774 1.00 89.81 267 ARG A CA 1
ATOM 2125 C C . ARG A 1 267 ? -23.963 -0.484 16.263 1.00 89.81 267 ARG A C 1
ATOM 2127 O O . ARG A 1 267 ? -24.616 -0.350 17.293 1.00 89.81 267 ARG A O 1
ATOM 2134 N N . GLN A 1 268 ? -23.987 -1.616 15.555 1.00 88.12 268 GLN A N 1
ATOM 2135 C CA . GLN A 1 268 ? -24.760 -2.786 15.986 1.00 88.12 268 GLN A CA 1
ATOM 2136 C C . GLN A 1 268 ? -24.340 -3.259 17.379 1.00 88.12 268 GLN A C 1
ATOM 2138 O O . GLN A 1 268 ? -25.193 -3.648 18.176 1.00 88.12 268 GLN A O 1
ATOM 2143 N N . SER A 1 269 ? -23.047 -3.210 17.678 1.00 86.38 269 SER A N 1
ATOM 2144 C CA . SER A 1 269 ? -22.510 -3.567 18.983 1.00 86.38 269 SER A CA 1
ATOM 2145 C C . SER A 1 269 ? -22.886 -2.578 20.080 1.00 86.38 269 SER A C 1
ATOM 2147 O O . SER A 1 269 ? -23.287 -3.003 21.161 1.00 86.38 269 SER A O 1
ATOM 2149 N N . ILE A 1 270 ? -22.844 -1.274 19.792 1.00 87.44 270 ILE A N 1
ATOM 2150 C CA . ILE A 1 270 ? -23.308 -0.215 20.701 1.00 87.44 270 ILE A CA 1
ATOM 2151 C C . ILE A 1 270 ? -24.796 -0.396 21.027 1.00 87.44 270 ILE A C 1
ATOM 2153 O O . ILE A 1 270 ? -25.187 -0.357 22.191 1.00 87.44 270 ILE A O 1
ATOM 2157 N N . ILE A 1 271 ? -25.630 -0.653 20.013 1.00 87.06 271 ILE A N 1
ATOM 2158 C CA . ILE A 1 271 ? -27.076 -0.843 20.193 1.00 87.06 271 ILE A CA 1
ATOM 2159 C C . ILE A 1 271 ? -27.379 -2.095 21.028 1.00 87.06 271 ILE A C 1
ATOM 2161 O O . ILE A 1 271 ? -28.293 -2.067 21.850 1.00 87.06 271 ILE A O 1
ATOM 2165 N N . LYS A 1 272 ? -26.636 -3.190 20.822 1.00 87.38 272 LYS A N 1
ATOM 2166 C CA . LYS A 1 272 ? -26.840 -4.455 21.548 1.00 87.38 272 LYS A CA 1
ATOM 2167 C C . LYS A 1 272 ? -26.353 -4.400 22.995 1.00 87.38 272 LYS A C 1
ATOM 2169 O O . LYS A 1 272 ? -26.977 -5.014 23.851 1.00 87.38 272 LYS A O 1
ATOM 2174 N N . ASN A 1 273 ? -25.269 -3.673 23.263 1.00 86.06 273 ASN A N 1
ATOM 2175 C CA . ASN A 1 273 ? -24.573 -3.675 24.550 1.00 86.06 273 ASN A CA 1
ATOM 2176 C C . ASN A 1 273 ? -24.668 -2.315 25.264 1.00 86.06 273 ASN A C 1
ATOM 2178 O O . ASN A 1 273 ? -23.674 -1.822 25.798 1.00 86.06 273 ASN A O 1
ATOM 2182 N N . LYS A 1 274 ? -25.858 -1.698 25.284 1.00 83.75 274 LYS A N 1
ATOM 2183 C CA . LYS A 1 274 ? -26.063 -0.378 25.912 1.00 83.75 274 LYS A CA 1
ATOM 2184 C C . LYS A 1 274 ? -25.688 -0.349 27.394 1.00 83.75 274 LYS A C 1
ATOM 2186 O O . LYS A 1 274 ? -25.102 0.630 27.838 1.00 83.75 274 LYS A O 1
ATOM 2191 N N . ASP A 1 275 ? -25.951 -1.425 28.129 1.00 82.69 275 ASP A N 1
ATOM 2192 C CA . ASP A 1 275 ? -25.602 -1.511 29.552 1.00 82.69 275 ASP A CA 1
ATOM 2193 C C . ASP A 1 275 ? -24.076 -1.448 29.757 1.00 82.69 275 ASP A C 1
ATOM 2195 O O . ASP A 1 275 ? -23.588 -0.672 30.575 1.00 82.69 275 ASP A O 1
ATOM 2199 N N . GLN A 1 276 ? -23.304 -2.155 28.917 1.00 82.38 276 GLN A N 1
ATOM 2200 C CA . GLN A 1 276 ? -21.836 -2.089 28.940 1.00 82.38 276 GLN A CA 1
ATOM 2201 C C . GLN A 1 276 ? -21.316 -0.700 28.561 1.00 82.38 276 GLN A C 1
ATOM 2203 O O . GLN A 1 276 ? -20.278 -0.278 29.062 1.00 82.38 276 GLN A O 1
ATOM 2208 N N . LEU A 1 277 ? -22.008 0.016 27.668 1.00 82.06 277 LEU A N 1
ATOM 2209 C CA . LEU A 1 277 ? -21.641 1.387 27.317 1.00 82.06 277 LEU A CA 1
ATOM 2210 C C . LEU A 1 277 ? -21.803 2.322 28.521 1.00 82.06 277 LEU A C 1
ATOM 2212 O O . LEU A 1 277 ? -20.906 3.117 28.783 1.00 82.06 277 LEU A O 1
ATOM 2216 N N . VAL A 1 278 ? -22.909 2.206 29.260 1.00 79.88 278 VAL A N 1
ATOM 2217 C CA . VAL A 1 278 ? -23.152 3.002 30.473 1.00 79.88 278 VAL A CA 1
ATOM 2218 C C . VAL A 1 278 ? -22.076 2.722 31.521 1.00 79.88 278 VAL A C 1
ATOM 2220 O O . VAL A 1 278 ? -21.502 3.662 32.067 1.00 79.88 278 VAL A O 1
ATOM 2223 N N . ASP A 1 279 ? -21.717 1.455 31.736 1.00 80.81 279 ASP A N 1
ATOM 2224 C CA . ASP A 1 279 ? -20.621 1.084 32.639 1.00 80.81 279 ASP A CA 1
ATOM 2225 C C . ASP A 1 279 ? -19.279 1.681 32.188 1.00 80.81 279 ASP A C 1
ATOM 2227 O O . ASP A 1 279 ? -18.532 2.238 32.995 1.00 80.81 279 ASP A O 1
ATOM 2231 N N . LEU A 1 280 ? -18.982 1.619 30.885 1.00 77.75 280 LEU A N 1
ATOM 2232 C CA . LEU A 1 280 ? -17.767 2.190 30.304 1.00 77.75 280 LEU A CA 1
ATOM 2233 C C . LEU A 1 280 ? -17.722 3.715 30.380 1.00 77.75 280 LEU A C 1
ATOM 2235 O O . LEU A 1 280 ? -16.623 4.248 30.424 1.00 77.75 280 LEU A O 1
ATOM 2239 N N . VAL A 1 281 ? -18.857 4.416 30.393 1.00 75.00 281 VAL A N 1
ATOM 2240 C CA . VAL A 1 281 ? -18.918 5.873 30.596 1.00 75.00 281 VAL A CA 1
ATOM 2241 C C . VAL A 1 281 ? -18.788 6.205 32.087 1.00 75.00 281 VAL A C 1
ATOM 2243 O O . VAL A 1 281 ? -17.961 7.033 32.462 1.00 75.00 281 VAL A O 1
ATOM 2246 N N . ASN A 1 282 ? -19.478 5.487 32.971 1.00 69.88 282 ASN A N 1
ATOM 2247 C CA . ASN A 1 282 ? -19.409 5.716 34.419 1.00 69.88 282 ASN A CA 1
ATOM 2248 C C . ASN A 1 282 ? -18.001 5.469 34.990 1.00 69.88 282 ASN A C 1
ATOM 2250 O O . ASN A 1 282 ? -17.525 6.217 35.845 1.00 69.88 282 ASN A O 1
ATOM 2254 N N . LEU A 1 283 ? -17.276 4.467 34.478 1.00 64.94 283 LEU A N 1
ATOM 2255 C CA . LEU A 1 283 ? -15.873 4.217 34.845 1.00 64.94 283 LEU A CA 1
ATOM 2256 C C . LEU A 1 283 ? -14.948 5.409 34.540 1.00 64.94 283 LEU A C 1
ATOM 2258 O O . LEU A 1 283 ? -13.863 5.518 35.113 1.00 64.94 283 LEU A O 1
ATOM 2262 N N . THR A 1 284 ? -15.366 6.309 33.653 1.00 57.47 284 THR A N 1
ATOM 2263 C CA . THR A 1 284 ? -14.555 7.436 33.171 1.00 57.47 284 THR A CA 1
ATOM 2264 C C . THR A 1 284 ? -14.785 8.691 33.990 1.00 57.47 284 THR A C 1
ATOM 2266 O O . THR A 1 284 ? -13.842 9.446 34.222 1.00 57.47 284 THR A O 1
ATOM 2269 N N . GLU A 1 285 ? -15.980 8.827 34.559 1.00 53.59 285 GLU A N 1
ATOM 2270 C CA . GLU A 1 285 ? -16.302 9.852 35.549 1.00 53.59 285 GLU A CA 1
ATOM 2271 C C . GLU A 1 285 ? -15.595 9.590 36.891 1.00 53.59 285 GLU A C 1
ATOM 2273 O O . GLU A 1 285 ? -15.181 10.523 37.569 1.00 53.59 285 GLU A O 1
ATOM 2278 N N . VAL A 1 286 ? -15.349 8.328 37.264 1.00 50.66 286 VAL A N 1
ATOM 2279 C CA . VAL A 1 286 ? -14.690 7.984 38.544 1.00 50.66 286 VAL A CA 1
ATOM 2280 C C . VAL A 1 286 ? -13.152 8.079 38.472 1.00 50.66 286 VAL A C 1
ATOM 2282 O O . VAL A 1 286 ? -12.484 8.324 39.479 1.00 50.66 286 VAL A O 1
ATOM 2285 N N . ALA A 1 287 ? -12.547 7.941 37.287 1.00 47.69 287 ALA A N 1
ATOM 2286 C CA . ALA A 1 287 ? -11.094 7.835 37.093 1.00 47.69 287 ALA A CA 1
ATOM 2287 C C . ALA A 1 287 ? -10.327 9.182 37.054 1.00 47.69 287 ALA A C 1
ATOM 2289 O O . ALA A 1 287 ? -9.311 9.305 36.368 1.00 47.69 287 ALA A O 1
ATOM 2290 N N . HIS A 1 288 ? -10.746 10.183 37.832 1.00 43.94 288 HIS A N 1
ATOM 2291 C CA . HIS A 1 288 ? -10.184 11.548 37.865 1.00 43.94 288 HIS A CA 1
ATOM 2292 C C . HIS A 1 288 ? -8.732 11.681 38.400 1.00 43.94 288 HIS A C 1
ATOM 2294 O O . HIS A 1 288 ? -8.305 12.771 38.774 1.00 43.94 288 HIS A O 1
ATOM 2300 N N . SER A 1 289 ? -7.930 10.608 38.459 1.00 41.41 289 SER A N 1
ATOM 2301 C CA . SER A 1 289 ? -6.583 10.659 39.062 1.00 41.41 289 SER A CA 1
ATOM 2302 C C . SER A 1 289 ? -5.436 10.025 38.267 1.00 41.41 289 SER A C 1
ATOM 2304 O O . SER A 1 289 ? -4.292 10.106 38.717 1.00 41.41 289 SER A O 1
ATOM 2306 N N . LYS A 1 290 ? -5.656 9.463 37.068 1.00 39.38 290 LYS A N 1
ATOM 2307 C CA . LYS A 1 290 ? -4.552 9.044 36.179 1.00 39.38 290 LYS A CA 1
ATOM 2308 C C . LYS A 1 290 ? -4.880 9.329 34.714 1.00 39.38 290 LYS A C 1
ATOM 2310 O O . LYS A 1 290 ? -5.962 9.009 34.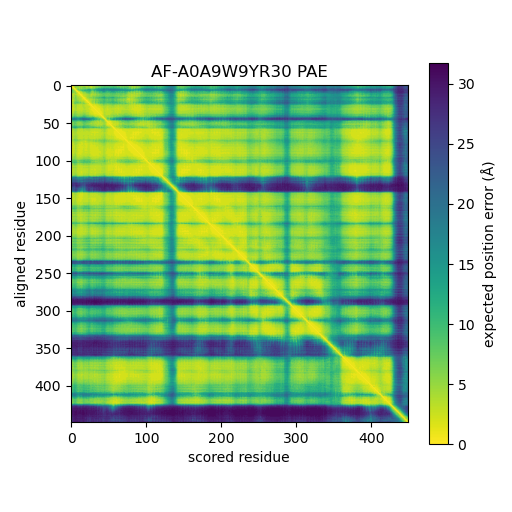251 1.00 39.38 290 LYS A O 1
ATOM 2315 N N . SER A 1 291 ? -3.893 9.893 34.013 1.00 47.94 291 SER A N 1
ATOM 2316 C CA . SER A 1 291 ? -3.790 10.353 32.608 1.00 47.94 291 SER A CA 1
ATOM 2317 C C . SER A 1 291 ? -4.240 9.380 31.483 1.00 47.94 291 SER A C 1
ATOM 2319 O O . SER A 1 291 ? -3.782 9.472 30.340 1.00 47.94 291 SER A O 1
ATOM 2321 N N . THR A 1 292 ? -5.102 8.410 31.751 1.00 48.28 292 THR A N 1
ATOM 2322 C CA . THR A 1 292 ? -5.598 7.439 30.774 1.00 48.28 292 THR A CA 1
ATOM 2323 C C . THR A 1 292 ? -6.950 7.898 30.238 1.00 48.28 292 THR A C 1
ATOM 2325 O O . THR A 1 292 ? -7.971 7.688 30.880 1.00 48.28 292 THR A O 1
ATOM 2328 N N . CYS A 1 293 ? -6.929 8.532 29.058 1.00 57.00 293 CYS A N 1
ATOM 2329 C CA . CYS A 1 293 ? -8.119 8.820 28.249 1.00 57.00 293 CYS A CA 1
ATOM 2330 C C . CYS A 1 293 ? -8.989 7.562 28.129 1.00 57.00 293 CYS A C 1
ATOM 2332 O O . CYS A 1 293 ? -8.455 6.465 27.919 1.00 57.00 293 CYS A O 1
ATOM 2334 N N . SER A 1 294 ? -10.299 7.717 28.286 1.00 72.38 294 SER A N 1
ATOM 2335 C CA . SER A 1 294 ? -11.221 6.598 28.212 1.00 72.38 294 SER A CA 1
ATOM 2336 C C . SER A 1 294 ? -11.404 6.089 26.783 1.00 72.38 294 SER A C 1
ATOM 2338 O O . SER A 1 294 ? -11.364 6.885 25.843 1.00 72.38 294 SER A O 1
ATOM 2340 N N . PRO A 1 295 ? -11.645 4.780 26.584 1.00 77.12 295 PRO A N 1
ATOM 2341 C CA . PRO A 1 295 ? -11.869 4.233 25.246 1.00 77.12 295 PRO A CA 1
ATOM 2342 C C . PRO A 1 295 ? -13.090 4.864 24.559 1.00 77.12 295 PRO A C 1
ATOM 2344 O O . PRO A 1 295 ? -13.085 5.035 23.344 1.00 77.12 295 PRO A O 1
ATOM 2347 N N . VAL A 1 296 ? -14.108 5.273 25.324 1.00 81.06 296 VAL A N 1
ATOM 2348 C CA . VAL A 1 296 ? -15.303 5.947 24.793 1.00 81.06 296 VAL A CA 1
ATOM 2349 C C . VAL A 1 296 ? -14.995 7.385 24.360 1.00 81.06 296 VAL A C 1
ATOM 2351 O O . VAL A 1 296 ? -15.413 7.792 23.279 1.00 81.06 296 VAL A O 1
ATOM 2354 N N . ALA A 1 297 ? -14.216 8.147 25.137 1.00 78.12 297 ALA A N 1
ATOM 2355 C CA . ALA A 1 297 ? -13.794 9.492 24.738 1.00 78.12 297 ALA A CA 1
ATOM 2356 C C . ALA A 1 297 ? -12.907 9.463 23.482 1.00 78.12 297 ALA A C 1
ATOM 2358 O O . ALA A 1 297 ? -13.094 10.267 22.568 1.00 78.12 297 ALA A O 1
ATOM 2359 N N . GLU A 1 298 ? -11.985 8.499 23.406 1.00 79.62 298 GLU A N 1
ATOM 2360 C CA . GLU A 1 298 ? -11.152 8.265 22.223 1.00 79.62 298 GLU A CA 1
ATOM 2361 C C . GLU A 1 298 ? -12.017 7.908 21.003 1.00 79.62 298 GLU A C 1
ATOM 2363 O O . GLU A 1 298 ? -11.788 8.418 19.906 1.00 79.62 298 GLU A O 1
ATOM 2368 N N . LEU A 1 299 ? -13.057 7.087 21.191 1.00 86.12 299 LEU A N 1
ATOM 2369 C CA . LEU A 1 299 ? -14.004 6.737 20.134 1.00 86.12 299 LEU A CA 1
ATOM 2370 C C . LEU A 1 299 ? -14.739 7.962 19.597 1.00 86.12 299 LEU A C 1
ATOM 2372 O O . LEU A 1 299 ? -14.771 8.168 18.384 1.00 86.12 299 LEU A O 1
ATOM 2376 N N . VAL A 1 300 ? -15.287 8.795 20.485 1.00 86.31 300 VAL A N 1
ATOM 2377 C CA . VAL A 1 300 ? -15.961 10.044 20.105 1.00 86.31 300 VAL A CA 1
ATOM 2378 C C . VAL A 1 300 ? -15.003 10.953 19.336 1.00 86.31 300 VAL A C 1
ATOM 2380 O O . VAL A 1 300 ? -15.363 11.461 18.273 1.00 86.31 300 VAL A O 1
ATOM 2383 N N . HIS A 1 301 ? -13.761 11.101 19.804 1.00 81.69 301 HIS A N 1
ATOM 2384 C CA . HIS A 1 301 ? -12.745 11.883 19.102 1.00 81.69 301 HIS A CA 1
ATOM 2385 C C . HIS A 1 301 ? -12.467 11.345 17.688 1.00 81.69 301 HIS A C 1
ATOM 2387 O O . HIS A 1 301 ? -12.478 12.118 16.726 1.00 81.69 301 HIS A O 1
ATOM 2393 N N . GLN A 1 302 ? -12.263 10.031 17.527 1.00 84.75 302 GLN A N 1
ATOM 2394 C CA . GLN A 1 302 ? -12.024 9.432 16.209 1.00 84.75 302 GLN A CA 1
ATOM 2395 C C . GLN A 1 302 ? -13.236 9.559 15.278 1.00 84.75 302 GLN A C 1
ATOM 2397 O O . GLN A 1 302 ? -13.056 9.837 14.094 1.00 84.75 302 GLN A O 1
ATOM 2402 N N . LEU A 1 303 ? -14.464 9.415 15.788 1.00 88.69 303 LEU A N 1
ATOM 2403 C CA . LEU A 1 303 ? -15.688 9.607 15.003 1.00 88.69 303 LEU A CA 1
ATOM 2404 C C . LEU A 1 303 ? -15.825 11.059 14.521 1.00 88.69 303 LEU A C 1
ATOM 2406 O O . LEU A 1 303 ? -16.098 11.288 13.343 1.00 88.69 303 LEU A O 1
ATOM 2410 N N . ILE A 1 304 ? -15.553 12.043 15.385 1.00 86.69 304 ILE A N 1
ATOM 2411 C CA . ILE A 1 304 ? -15.553 13.468 15.012 1.00 86.69 304 ILE A CA 1
ATOM 2412 C C . ILE A 1 304 ? -14.468 13.756 13.967 1.00 86.69 304 ILE A C 1
ATOM 2414 O O . ILE A 1 304 ? -14.733 14.435 12.974 1.00 86.69 304 ILE A O 1
ATOM 2418 N N . LYS A 1 305 ? -13.257 13.218 14.154 1.00 84.88 305 LYS A N 1
ATOM 2419 C CA . LYS A 1 305 ? -12.150 13.352 13.196 1.00 84.88 305 LYS A CA 1
ATOM 2420 C C . LYS A 1 305 ? -12.494 12.730 11.841 1.00 84.88 305 LYS A C 1
ATOM 2422 O O . LYS A 1 305 ? -12.215 13.326 10.806 1.00 84.88 305 LYS A O 1
ATOM 2427 N N . LEU A 1 306 ? -13.108 11.549 11.830 1.00 84.75 306 LEU A N 1
ATOM 2428 C CA . LEU A 1 306 ? -13.541 10.893 10.599 1.00 84.75 306 LEU A CA 1
ATOM 2429 C C . LEU A 1 306 ? -14.614 11.726 9.886 1.00 84.75 306 LEU A C 1
ATOM 2431 O O . LEU A 1 306 ? -14.509 11.970 8.685 1.00 84.75 306 LEU A O 1
ATOM 2435 N N . GLY A 1 307 ? -15.600 12.226 10.635 1.00 85.12 307 GLY A N 1
ATOM 2436 C CA . GLY A 1 307 ? -16.640 13.111 10.115 1.00 85.12 307 GLY A CA 1
ATOM 2437 C C . GLY A 1 307 ? -16.085 14.412 9.528 1.00 85.12 307 GLY A C 1
ATOM 2438 O O . GLY A 1 307 ? -16.510 14.818 8.449 1.00 85.12 307 GLY A O 1
ATOM 2439 N N . SER A 1 308 ? -15.105 15.050 10.179 1.00 84.94 308 SER A N 1
ATOM 2440 C CA . SER A 1 308 ? -14.520 16.309 9.693 1.00 84.94 308 SER A CA 1
ATOM 2441 C C . SER A 1 308 ? -13.742 16.136 8.387 1.00 84.94 308 SER A C 1
ATOM 2443 O O . SER A 1 308 ? -13.877 16.964 7.485 1.00 84.94 308 SER A O 1
ATOM 2445 N N . VAL A 1 309 ? -12.998 15.033 8.242 1.00 82.50 309 VAL A N 1
ATOM 2446 C CA . VAL A 1 309 ? -12.310 14.678 6.989 1.00 82.50 309 VAL A CA 1
ATOM 2447 C C . VAL A 1 309 ? -13.321 14.460 5.860 1.00 82.50 309 VAL A C 1
ATOM 2449 O O . VAL A 1 309 ? -13.119 14.955 4.750 1.00 82.50 309 VAL A O 1
ATOM 2452 N N . LEU A 1 310 ? -14.433 13.776 6.139 1.00 81.69 310 LEU A N 1
ATOM 2453 C CA . LEU A 1 310 ? -15.471 13.486 5.147 1.00 81.69 310 LEU A CA 1
ATOM 2454 C C . LEU A 1 310 ? -16.245 14.730 4.691 1.00 81.69 310 LEU A C 1
ATOM 2456 O O . LEU A 1 310 ? -16.640 14.778 3.532 1.00 81.69 310 LEU A O 1
ATOM 2460 N N . THR A 1 311 ? -16.396 15.760 5.531 1.00 79.50 311 THR A N 1
ATOM 2461 C CA . THR A 1 311 ? -17.062 17.025 5.148 1.00 79.50 311 THR A CA 1
ATOM 2462 C C . THR A 1 311 ? -16.371 17.724 3.972 1.00 79.50 311 THR A C 1
ATOM 2464 O O . THR A 1 311 ? -17.020 18.416 3.195 1.00 79.50 311 THR A O 1
ATOM 2467 N N . SER A 1 312 ? -15.059 17.530 3.815 1.00 73.56 312 SER A N 1
ATOM 2468 C CA . SER A 1 312 ? -14.294 18.067 2.680 1.00 73.56 312 SER A CA 1
ATOM 2469 C C . SER A 1 312 ? -14.429 17.256 1.381 1.00 73.56 312 SER A C 1
ATOM 2471 O O . SER A 1 312 ? -13.874 17.652 0.358 1.00 73.56 312 SER A O 1
ATOM 2473 N N . CYS A 1 313 ? -15.146 16.125 1.403 1.00 71.06 313 CYS A N 1
ATOM 2474 C CA . CYS A 1 313 ? -15.311 15.225 0.265 1.00 71.06 313 CYS A CA 1
ATOM 2475 C C . CYS A 1 313 ? -16.734 15.335 -0.305 1.00 71.06 313 CYS A C 1
ATOM 2477 O O . CYS A 1 313 ? -17.708 15.067 0.391 1.00 71.06 313 CYS A O 1
ATOM 2479 N N . GLU A 1 314 ? -16.875 15.641 -1.597 1.00 62.31 314 GLU A N 1
ATOM 2480 C CA . GLU A 1 314 ? -18.193 15.760 -2.251 1.00 62.31 314 GLU A CA 1
ATOM 2481 C C . GLU A 1 314 ? -18.799 14.409 -2.696 1.00 62.31 314 GLU A C 1
ATOM 2483 O O . GLU A 1 314 ? -19.859 14.362 -3.322 1.00 62.31 314 GLU A O 1
ATOM 2488 N N . GLU A 1 315 ? -18.147 13.286 -2.384 1.00 71.44 315 GLU A N 1
ATOM 2489 C CA . GLU A 1 315 ? -18.543 11.959 -2.865 1.00 71.44 315 GLU A CA 1
ATOM 2490 C C . GLU A 1 315 ? -19.832 11.438 -2.197 1.00 71.44 315 GLU A C 1
ATOM 2492 O O . GLU A 1 315 ? -20.015 11.541 -0.985 1.00 71.44 315 GLU A O 1
ATOM 2497 N N . GLU A 1 316 ? -20.714 10.783 -2.961 1.00 76.12 316 GLU A N 1
ATOM 2498 C CA . GLU A 1 316 ? -21.945 10.171 -2.425 1.00 76.12 316 GLU A CA 1
ATOM 2499 C C . GLU A 1 316 ? -21.647 9.124 -1.340 1.00 76.12 316 GLU A C 1
ATOM 2501 O O . GLU A 1 316 ? -22.281 9.101 -0.287 1.00 76.12 316 GLU A O 1
ATOM 2506 N N . GLN A 1 317 ? -20.601 8.319 -1.538 1.00 75.50 317 GLN A N 1
ATOM 2507 C CA . GLN A 1 317 ? -20.147 7.348 -0.546 1.00 75.50 317 GLN A CA 1
ATOM 2508 C C . GLN A 1 317 ? -19.605 8.019 0.726 1.00 75.50 317 GLN A C 1
ATOM 2510 O O . GLN A 1 317 ? -19.781 7.479 1.818 1.00 75.50 317 GLN A O 1
ATOM 2515 N N . ALA A 1 318 ? -19.012 9.214 0.615 1.00 82.50 318 ALA A N 1
ATOM 2516 C CA . ALA A 1 318 ? -18.586 9.991 1.778 1.00 82.50 318 ALA A CA 1
ATOM 2517 C C . ALA A 1 318 ? -19.792 10.438 2.614 1.00 82.50 318 ALA A C 1
ATOM 2519 O O . ALA A 1 318 ? -19.741 10.339 3.839 1.00 82.50 318 ALA A O 1
ATOM 2520 N N . LYS A 1 319 ? -20.904 10.820 1.968 1.00 85.12 319 LYS A N 1
ATOM 2521 C CA . LYS A 1 319 ? -22.167 11.138 2.657 1.00 85.12 319 LYS A CA 1
ATOM 2522 C C . LYS A 1 319 ? -22.732 9.926 3.394 1.00 85.12 319 LYS A C 1
ATOM 2524 O O . LYS A 1 319 ? -23.142 10.059 4.541 1.00 85.12 319 LYS A O 1
ATOM 2529 N N . ILE A 1 320 ? -22.700 8.739 2.781 1.00 87.06 320 ILE A N 1
ATOM 2530 C CA . ILE A 1 320 ? -23.147 7.494 3.432 1.00 87.06 320 ILE A CA 1
ATOM 2531 C C . ILE A 1 320 ? -22.318 7.218 4.694 1.00 87.06 320 ILE A C 1
ATOM 2533 O O . ILE A 1 320 ? -22.881 6.941 5.753 1.00 87.06 320 ILE A O 1
ATOM 2537 N N . VAL A 1 321 ? -20.988 7.327 4.604 1.00 87.56 321 VAL A N 1
ATOM 2538 C CA . VAL A 1 321 ? -20.102 7.125 5.762 1.00 87.56 321 VAL A CA 1
ATOM 2539 C C . VAL A 1 321 ? -20.360 8.190 6.830 1.00 87.56 321 VAL A C 1
ATOM 2541 O O . VAL A 1 321 ? -20.455 7.859 8.008 1.00 87.56 321 VAL A O 1
ATOM 2544 N N . GLN A 1 322 ? -20.542 9.452 6.437 1.00 89.06 322 GLN A N 1
ATOM 2545 C CA . GLN A 1 322 ? -20.841 10.554 7.353 1.00 89.06 322 GLN A CA 1
ATOM 2546 C C . GLN A 1 322 ? -22.172 10.354 8.092 1.00 89.06 322 GLN A C 1
ATOM 2548 O O . GLN A 1 322 ? -22.235 10.583 9.299 1.00 89.06 322 GLN A O 1
ATOM 2553 N N . CYS A 1 323 ? -23.218 9.885 7.404 1.00 89.94 323 CYS A N 1
ATOM 2554 C CA . CYS A 1 323 ? -24.480 9.512 8.039 1.00 89.94 323 CYS A CA 1
ATOM 2555 C C . CYS A 1 323 ? -24.276 8.403 9.074 1.00 89.94 323 CYS A C 1
ATOM 2557 O O . CYS A 1 323 ? -24.831 8.487 10.166 1.00 89.94 323 CYS A O 1
ATOM 2559 N N . GLU A 1 324 ? -23.454 7.394 8.779 1.00 90.12 324 GLU A N 1
ATOM 2560 C CA . GLU A 1 324 ? -23.220 6.304 9.729 1.00 90.12 324 GLU A CA 1
ATOM 2561 C C . GLU A 1 324 ? -22.367 6.732 10.931 1.00 90.12 324 GLU A C 1
ATOM 2563 O O . GLU A 1 324 ? -22.630 6.299 12.052 1.00 90.12 324 GLU A O 1
ATOM 2568 N N . VAL A 1 325 ? -21.417 7.652 10.736 1.00 91.31 325 VAL A N 1
ATOM 2569 C CA . VAL A 1 325 ? -20.710 8.330 11.835 1.00 91.31 325 VAL A CA 1
ATOM 2570 C C . VAL A 1 325 ? -21.698 9.094 12.720 1.00 91.31 325 VAL A C 1
ATOM 2572 O O . VAL A 1 325 ? -21.657 8.953 13.942 1.00 91.31 325 VAL A O 1
ATOM 2575 N N . ALA A 1 326 ? -22.609 9.868 12.121 1.00 90.56 326 ALA A N 1
ATOM 2576 C CA . ALA A 1 326 ? -23.627 10.615 12.858 1.00 90.56 326 ALA A CA 1
ATOM 2577 C C . ALA A 1 326 ? -24.579 9.683 13.626 1.00 90.56 326 ALA A C 1
ATOM 2579 O O . ALA A 1 326 ? -24.903 9.962 14.778 1.00 90.56 326 ALA A O 1
ATOM 2580 N N . ASN A 1 327 ? -24.960 8.550 13.030 1.00 91.94 327 ASN A N 1
ATOM 2581 C CA . ASN A 1 327 ? -25.759 7.522 13.693 1.00 91.94 327 ASN A CA 1
ATOM 2582 C C . ASN A 1 327 ? -25.031 6.936 14.912 1.00 91.94 327 ASN A C 1
ATOM 2584 O O . ASN A 1 327 ? -25.626 6.847 15.980 1.00 91.94 327 ASN A O 1
ATOM 2588 N N . CYS A 1 328 ? -23.740 6.600 14.786 1.00 91.25 328 CYS A N 1
ATOM 2589 C CA . CYS A 1 328 ? -22.939 6.111 15.914 1.00 91.25 328 CYS A CA 1
ATOM 2590 C C . CYS A 1 328 ? -22.877 7.138 17.052 1.00 91.25 328 CYS A C 1
ATOM 2592 O O . CYS A 1 328 ? -23.066 6.780 18.209 1.00 91.25 328 CYS A O 1
ATOM 2594 N N . LEU A 1 329 ? -22.643 8.416 16.733 1.00 90.38 329 LEU A N 1
ATOM 2595 C CA . LEU A 1 329 ? -22.624 9.493 17.729 1.00 90.38 329 LEU A CA 1
ATOM 2596 C C . LEU A 1 329 ? -23.997 9.687 18.393 1.00 90.38 329 LEU A C 1
ATOM 2598 O O . LEU A 1 329 ? -24.067 9.883 19.603 1.00 90.38 329 LEU A O 1
ATOM 2602 N N . GLY A 1 330 ? -25.084 9.587 17.623 1.00 89.69 330 GLY A N 1
ATOM 2603 C CA . GLY A 1 330 ? -26.450 9.648 18.144 1.00 89.69 330 GLY A CA 1
ATOM 2604 C C . GLY A 1 330 ? -26.787 8.484 19.081 1.00 89.69 330 GLY A C 1
ATOM 2605 O O . GLY A 1 330 ? -27.426 8.701 20.108 1.00 89.69 330 GLY A O 1
ATOM 2606 N N . ASP A 1 331 ? -26.320 7.274 18.761 1.00 88.75 331 ASP A N 1
ATOM 2607 C CA . ASP A 1 331 ? -26.526 6.071 19.576 1.00 88.75 331 ASP A CA 1
ATOM 2608 C C . ASP A 1 331 ? -25.665 6.065 20.856 1.00 88.75 331 ASP A C 1
ATOM 2610 O O . ASP A 1 331 ? -26.098 5.515 21.870 1.00 88.75 331 ASP A O 1
ATOM 2614 N N . ILE A 1 332 ? -24.477 6.690 20.833 1.00 87.25 332 ILE A N 1
ATOM 2615 C CA . ILE A 1 332 ? -23.640 6.912 22.028 1.00 87.25 332 ILE A CA 1
ATOM 2616 C C . ILE A 1 332 ? -24.303 7.923 22.977 1.00 87.25 332 ILE A C 1
ATOM 2618 O O . ILE A 1 332 ? -24.268 7.743 24.193 1.00 87.25 332 ILE A O 1
ATOM 2622 N N . GLY A 1 333 ? -24.931 8.965 22.429 1.00 84.19 333 GLY A N 1
ATOM 2623 C CA . GLY A 1 333 ? -25.609 10.002 23.202 1.00 84.19 333 GLY A CA 1
ATOM 2624 C C . GLY A 1 333 ? -24.667 11.086 23.737 1.00 84.19 333 GLY A C 1
ATOM 2625 O O . GLY A 1 333 ? -23.543 11.266 23.266 1.00 84.19 333 GLY A O 1
ATOM 2626 N N . ALA A 1 334 ? -25.158 11.867 24.700 1.00 77.81 334 ALA A N 1
ATOM 2627 C CA . ALA A 1 334 ? -24.393 12.961 25.288 1.00 77.81 334 ALA A CA 1
ATOM 2628 C C . ALA A 1 334 ? -23.274 12.412 26.185 1.00 77.81 334 ALA A C 1
ATOM 2630 O O . ALA A 1 334 ? -23.543 11.805 27.217 1.00 77.81 334 ALA A O 1
ATOM 2631 N N . VAL A 1 335 ? -22.024 12.654 25.793 1.00 70.44 335 VAL A N 1
ATOM 2632 C CA . VAL A 1 335 ? -20.831 12.363 26.598 1.00 70.44 335 VAL A CA 1
ATOM 2633 C C . VAL A 1 335 ? -20.344 13.667 27.218 1.00 70.44 335 VAL A C 1
ATOM 2635 O O . VAL A 1 335 ? -20.343 14.700 26.543 1.00 70.44 335 VAL A O 1
ATOM 2638 N N . ASP A 1 336 ? -19.917 13.637 28.482 1.00 66.31 336 ASP A N 1
ATOM 2639 C CA . ASP A 1 336 ? -19.315 14.811 29.107 1.00 66.31 336 ASP A CA 1
ATOM 2640 C C . ASP A 1 336 ? -18.008 15.184 28.390 1.00 66.31 336 ASP A C 1
ATOM 2642 O O . ASP A 1 336 ? -16.976 14.520 28.520 1.00 66.31 336 ASP A O 1
ATOM 2646 N N . LEU A 1 337 ? -18.050 16.278 27.628 1.00 61.09 337 LEU A N 1
ATOM 2647 C CA . LEU A 1 337 ? -16.911 16.802 26.877 1.00 61.09 337 LEU A CA 1
ATOM 2648 C C . LEU A 1 337 ? -15.760 17.254 27.787 1.00 61.09 337 LEU A C 1
ATOM 2650 O O . LEU A 1 337 ? -14.644 17.410 27.297 1.00 61.09 337 LEU A O 1
ATOM 2654 N N . SER A 1 338 ? -15.994 17.423 29.095 1.00 60.94 338 SER A N 1
ATOM 2655 C CA . SER A 1 338 ? -14.925 17.666 30.068 1.00 60.94 338 SER A CA 1
ATOM 2656 C C . SER A 1 338 ? -13.972 16.462 30.196 1.00 60.94 338 SER A C 1
ATOM 2658 O O . SER A 1 338 ? -12.774 16.639 30.427 1.00 60.94 338 SER A O 1
ATOM 2660 N N . THR A 1 339 ? -14.479 15.244 29.950 1.00 55.66 339 THR A N 1
ATOM 2661 C CA . THR A 1 339 ? -13.715 13.982 29.934 1.00 55.66 339 THR A CA 1
ATOM 2662 C C . THR A 1 339 ? -13.149 13.645 28.551 1.00 55.66 339 THR A C 1
ATOM 2664 O O . THR A 1 339 ? -12.135 12.949 28.440 1.00 55.66 339 THR A O 1
ATOM 2667 N N . VAL A 1 340 ? -13.749 14.191 27.486 1.00 55.53 340 VAL A N 1
ATOM 2668 C CA . VAL A 1 340 ? -13.222 14.130 26.117 1.00 55.53 340 VAL A CA 1
ATOM 2669 C C . 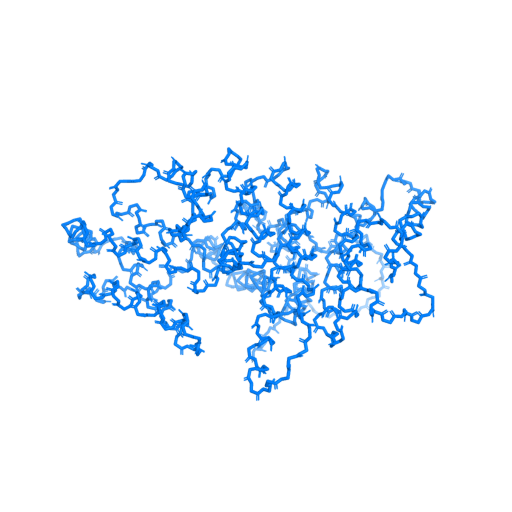VAL A 1 340 ? -12.142 15.192 25.969 1.00 55.53 340 VAL A C 1
ATOM 2671 O O . VAL A 1 340 ? -12.326 16.231 25.335 1.00 55.53 340 VAL A O 1
ATOM 2674 N N . SER A 1 341 ? -10.974 14.943 26.563 1.00 52.84 341 SER A N 1
ATOM 2675 C CA . SER A 1 341 ? -9.811 15.759 26.239 1.00 52.84 341 SER A CA 1
ATOM 2676 C C . SER A 1 341 ? -9.557 15.624 24.737 1.00 52.84 341 SER A C 1
ATOM 2678 O O . SER A 1 341 ? -9.131 14.578 24.259 1.00 52.84 341 SER A O 1
ATOM 2680 N N . LEU A 1 342 ? -9.788 16.703 23.982 1.00 51.53 342 LEU A N 1
ATOM 2681 C CA . LEU A 1 342 ? -9.425 16.824 22.562 1.00 51.53 342 LEU A CA 1
ATOM 2682 C C . LEU A 1 342 ? -7.897 16.735 22.337 1.00 51.53 342 LEU A C 1
ATOM 2684 O O . LEU A 1 342 ? -7.412 16.926 21.221 1.00 51.53 342 LEU A O 1
ATOM 2688 N N . GLY A 1 343 ? -7.129 16.465 23.398 1.00 45.25 343 GLY A N 1
ATOM 2689 C CA . GLY A 1 343 ? -5.705 16.198 23.379 1.00 45.25 343 GLY A CA 1
ATOM 2690 C C . GLY A 1 343 ? -5.402 14.840 22.760 1.00 45.25 343 GLY A C 1
ATOM 2691 O O . GLY A 1 343 ? -5.409 13.820 23.440 1.00 45.25 343 GLY A O 1
ATOM 2692 N N . CYS A 1 344 ? -5.084 14.876 21.467 1.00 39.38 344 CYS A N 1
ATOM 2693 C CA . CYS A 1 344 ? -4.375 13.871 20.686 1.00 39.38 344 CYS A CA 1
ATOM 2694 C C . CYS A 1 344 ? -3.639 12.801 21.517 1.00 39.38 344 CYS A C 1
ATOM 2696 O O . CYS A 1 344 ? -2.440 12.925 21.782 1.00 39.38 344 CYS A O 1
ATOM 2698 N N . LYS A 1 345 ? -4.273 11.647 21.733 1.00 41.75 345 LYS A N 1
ATOM 2699 C CA . LYS A 1 345 ? -3.570 10.420 21.374 1.00 41.75 345 LYS A CA 1
ATOM 2700 C C . LYS A 1 345 ? -3.658 10.303 19.853 1.00 41.75 345 LYS A C 1
ATOM 2702 O O . LYS A 1 345 ? -4.428 9.542 19.282 1.00 41.75 345 LYS A O 1
ATOM 2707 N N . ASN A 1 346 ? -2.750 11.012 19.174 1.00 40.34 346 ASN A N 1
ATOM 2708 C CA . ASN A 1 346 ? -2.127 10.346 18.034 1.00 40.34 346 ASN A CA 1
ATOM 2709 C C . ASN A 1 346 ? -1.679 8.984 18.576 1.00 40.34 346 ASN A C 1
ATOM 2711 O O . ASN A 1 346 ? -1.339 8.900 19.763 1.00 40.34 346 ASN A O 1
ATOM 2715 N N . LYS A 1 347 ? -1.763 7.924 17.772 1.00 38.03 347 LYS A N 1
ATOM 2716 C CA . LYS A 1 347 ? -1.305 6.576 18.134 1.00 38.03 347 LYS A CA 1
ATOM 2717 C C . LYS A 1 347 ? -0.023 6.638 18.993 1.00 38.03 347 LYS A C 1
ATOM 2719 O O . LYS A 1 347 ? 0.699 7.640 18.972 1.00 38.03 347 LYS A O 1
ATOM 2724 N N . PRO A 1 348 ? 0.399 5.559 19.661 1.00 36.91 348 PRO A N 1
ATOM 2725 C CA . PRO A 1 348 ? 1.809 5.419 20.018 1.00 36.91 348 PRO A CA 1
ATOM 2726 C C . PRO A 1 348 ? 2.717 5.365 18.760 1.00 36.91 348 PRO A C 1
ATOM 2728 O O . PRO A 1 348 ? 3.635 4.562 18.681 1.00 36.91 348 PRO A O 1
ATOM 2731 N N . ASP A 1 349 ? 2.492 6.222 17.761 1.00 40.34 349 ASP A N 1
ATOM 2732 C CA . ASP A 1 349 ? 3.524 6.812 16.947 1.00 40.34 349 ASP A CA 1
ATOM 2733 C C . ASP A 1 349 ? 4.648 7.229 17.887 1.00 40.34 349 ASP A C 1
ATOM 2735 O O . ASP A 1 349 ? 4.437 7.866 18.926 1.00 40.34 349 ASP A O 1
ATOM 2739 N N . SER A 1 350 ? 5.851 6.834 17.486 1.00 44.25 350 SER A N 1
ATOM 2740 C CA . SER A 1 350 ? 7.148 7.102 18.103 1.00 44.25 350 SER A CA 1
ATOM 2741 C C . SER A 1 350 ? 7.230 8.435 18.874 1.00 44.25 350 SER A C 1
ATOM 2743 O O . SER A 1 350 ? 7.856 8.495 19.926 1.00 44.25 350 SER A O 1
ATOM 2745 N N . PHE A 1 351 ? 6.523 9.480 18.440 1.00 40.97 351 PHE A N 1
ATOM 2746 C CA . PHE A 1 351 ? 6.409 10.779 19.097 1.00 40.97 351 PHE A CA 1
ATOM 2747 C C . PHE A 1 351 ? 6.095 10.763 20.614 1.00 40.97 351 PHE A C 1
ATOM 2749 O O . PHE A 1 351 ? 6.777 11.464 21.365 1.00 40.97 351 PHE A O 1
ATOM 2756 N N . SER A 1 352 ? 5.133 9.971 21.115 1.00 40.44 352 SER A N 1
ATOM 2757 C CA . SER A 1 352 ? 4.799 9.987 22.563 1.00 40.44 352 SER A CA 1
ATOM 2758 C C . SER A 1 352 ? 5.879 9.312 23.426 1.00 40.44 352 SER A C 1
ATOM 2760 O O . SER A 1 352 ? 6.196 9.759 24.534 1.00 40.44 352 SER A O 1
ATOM 2762 N N . VAL A 1 353 ? 6.541 8.294 22.866 1.00 45.16 353 VAL A N 1
ATOM 2763 C CA . VAL A 1 353 ? 7.715 7.633 23.455 1.00 45.16 353 VAL A CA 1
ATOM 2764 C C . VAL A 1 353 ? 8.931 8.573 23.445 1.00 45.16 353 VAL A C 1
ATOM 2766 O O . VAL A 1 353 ? 9.768 8.517 24.343 1.00 45.16 353 VAL A O 1
ATOM 2769 N N . MET A 1 354 ? 9.015 9.478 22.467 1.00 43.38 354 MET A N 1
ATOM 2770 C CA . MET A 1 354 ? 10.100 10.458 22.329 1.00 43.38 354 MET A CA 1
ATOM 2771 C C . MET A 1 354 ? 9.929 11.668 23.269 1.00 43.38 354 MET A C 1
ATOM 2773 O O . MET A 1 354 ? 10.910 12.197 23.794 1.00 43.38 354 MET A O 1
ATOM 2777 N N . SER A 1 355 ? 8.700 12.107 23.547 1.00 44.41 355 SER A N 1
ATOM 2778 C CA . SER A 1 355 ? 8.470 13.236 24.463 1.00 44.41 355 SER A CA 1
ATOM 2779 C C . SER A 1 355 ? 8.871 12.901 25.909 1.00 44.41 355 SER A C 1
ATOM 2781 O O . SER A 1 355 ? 9.481 13.723 26.590 1.00 44.41 355 SER A O 1
ATOM 2783 N N . SER A 1 356 ? 8.645 11.654 26.343 1.00 47.69 356 SER A N 1
ATOM 2784 C CA . SER A 1 356 ? 9.009 11.184 27.689 1.00 47.69 356 SER A CA 1
ATOM 2785 C C . SER A 1 356 ? 10.486 10.791 27.852 1.00 47.69 356 SER A C 1
ATOM 2787 O O . SER A 1 356 ? 11.032 10.955 28.940 1.00 47.69 356 SER A O 1
ATOM 2789 N N . LYS A 1 357 ? 11.163 10.301 26.798 1.00 50.19 357 LYS A N 1
ATOM 2790 C CA . LYS A 1 357 ? 12.556 9.804 26.888 1.00 50.19 357 LYS A CA 1
ATOM 2791 C C . LYS A 1 357 ? 13.651 10.838 26.613 1.00 50.19 357 LYS A C 1
ATOM 2793 O O . LYS A 1 357 ? 14.791 10.613 27.003 1.00 50.19 357 LYS A O 1
ATOM 2798 N N . TYR A 1 358 ? 13.333 11.959 25.966 1.00 51.53 358 TYR A N 1
ATOM 2799 C CA . TYR A 1 358 ? 14.301 13.022 25.638 1.00 51.53 358 TYR A CA 1
ATOM 2800 C C . TYR A 1 358 ? 14.068 14.297 26.457 1.00 51.53 358 TYR A C 1
ATOM 2802 O O . TYR A 1 358 ? 14.275 15.405 25.960 1.00 51.53 358 TYR A O 1
ATOM 2810 N N . ALA A 1 359 ? 13.625 14.151 27.707 1.00 44.19 359 ALA A N 1
ATOM 2811 C CA . ALA A 1 359 ? 13.470 15.263 28.635 1.00 44.19 359 ALA A CA 1
ATOM 2812 C C . ALA A 1 359 ? 14.822 15.990 28.816 1.00 44.19 359 ALA A C 1
ATOM 2814 O O . ALA A 1 359 ? 15.691 15.527 29.549 1.00 44.19 359 ALA A O 1
ATOM 2815 N N . GLY A 1 360 ? 15.021 17.097 28.089 1.00 55.34 360 GLY A N 1
ATOM 2816 C CA . GLY A 1 360 ? 16.210 17.953 28.184 1.00 55.34 360 GLY A CA 1
ATOM 2817 C C . GLY A 1 360 ? 16.786 18.466 26.857 1.00 55.34 360 GLY A C 1
ATOM 2818 O O . GLY A 1 360 ? 17.400 19.528 26.857 1.00 55.34 360 GLY A O 1
ATOM 2819 N N . ASP A 1 361 ? 16.564 17.792 25.720 1.00 64.25 361 ASP A N 1
ATOM 2820 C CA . ASP A 1 361 ? 17.082 18.229 24.406 1.00 64.25 361 ASP A CA 1
ATOM 2821 C C . ASP A 1 361 ? 15.935 18.529 23.429 1.00 64.25 361 ASP A C 1
ATOM 2823 O O . ASP A 1 361 ? 15.593 17.731 22.549 1.00 64.25 361 ASP A O 1
ATOM 2827 N N . SER A 1 362 ? 15.346 19.718 23.604 1.00 71.38 362 SER A N 1
ATOM 2828 C CA . SER A 1 362 ? 14.239 20.247 22.789 1.00 71.38 362 SER A CA 1
ATOM 2829 C C . SER A 1 362 ? 14.521 20.153 21.280 1.00 71.38 362 SER A C 1
ATOM 2831 O O . SER A 1 362 ? 13.623 19.893 20.480 1.00 71.38 362 SER A O 1
ATOM 2833 N N . ARG A 1 363 ? 15.792 20.265 20.871 1.00 74.31 363 ARG A N 1
ATOM 2834 C CA . ARG A 1 363 ? 16.190 20.255 19.459 1.00 74.31 363 ARG A CA 1
ATOM 2835 C C . ARG A 1 363 ? 16.228 18.851 18.861 1.00 74.31 363 ARG A C 1
ATOM 2837 O O . ARG A 1 363 ? 15.767 18.656 17.737 1.00 74.31 363 ARG A O 1
ATOM 2844 N N . SER A 1 364 ? 16.738 17.861 19.593 1.00 74.44 364 SER A N 1
ATOM 2845 C CA . SER A 1 364 ? 16.684 16.462 19.139 1.00 74.44 364 SER A CA 1
ATOM 2846 C C . SER A 1 364 ? 15.245 15.952 19.042 1.00 74.44 364 SER A C 1
ATOM 2848 O O . SER A 1 364 ? 14.926 15.218 18.108 1.00 74.44 364 SER A O 1
ATOM 2850 N N . GLN A 1 365 ? 14.368 16.377 19.959 1.00 74.62 365 GLN A N 1
ATOM 2851 C CA . GLN A 1 365 ? 12.938 16.060 19.908 1.00 74.62 365 GLN A CA 1
ATOM 2852 C C . GLN A 1 365 ? 12.266 16.646 18.661 1.00 74.62 365 GLN A C 1
ATOM 2854 O O . GLN A 1 365 ? 11.580 15.920 17.943 1.00 74.62 365 GLN A O 1
ATOM 2859 N N . GLN A 1 366 ? 12.514 17.924 18.357 1.00 79.75 366 GLN A N 1
ATOM 2860 C CA . GLN A 1 366 ? 11.998 18.576 17.148 1.00 79.75 366 GLN A CA 1
ATOM 2861 C C . GLN A 1 366 ? 12.495 17.893 15.870 1.00 79.75 366 GLN A C 1
ATOM 2863 O O . GLN A 1 366 ? 11.698 17.552 14.999 1.00 79.75 366 GLN A O 1
ATOM 2868 N N . ASN A 1 367 ? 13.799 17.625 15.771 1.00 83.06 367 ASN A N 1
ATOM 2869 C CA . ASN A 1 367 ? 14.371 16.955 14.603 1.00 83.06 367 ASN A CA 1
ATOM 2870 C C . ASN A 1 367 ? 13.781 15.553 14.403 1.00 83.06 367 ASN A C 1
ATOM 2872 O O . ASN A 1 367 ? 13.516 15.150 13.272 1.00 83.06 367 ASN A O 1
ATOM 2876 N N . ALA A 1 368 ? 13.542 14.811 15.485 1.00 81.69 368 ALA A N 1
ATOM 2877 C CA . ALA A 1 368 ? 12.945 13.487 15.388 1.00 81.69 368 ALA A CA 1
ATOM 2878 C C . ALA A 1 368 ? 11.473 13.553 14.968 1.00 81.69 368 ALA A C 1
ATOM 2880 O O . ALA A 1 368 ? 11.049 12.754 14.137 1.00 81.69 368 ALA A O 1
ATOM 2881 N N . ALA A 1 369 ? 10.723 14.538 15.468 1.00 82.25 369 ALA A N 1
ATOM 2882 C CA . ALA A 1 369 ? 9.357 14.803 15.027 1.00 82.25 369 ALA A CA 1
ATOM 2883 C C . ALA A 1 369 ? 9.294 15.082 13.519 1.00 82.25 369 ALA A C 1
ATOM 2885 O O . ALA A 1 369 ? 8.461 14.510 12.820 1.00 82.25 369 ALA A O 1
ATOM 2886 N N . ILE A 1 370 ? 10.227 15.893 13.008 1.00 87.06 370 ILE A N 1
ATOM 2887 C CA . ILE A 1 370 ? 10.347 16.185 11.575 1.00 87.06 370 ILE A CA 1
ATOM 2888 C C . ILE A 1 370 ? 10.642 14.906 10.782 1.00 87.06 370 ILE A C 1
ATOM 2890 O O . ILE A 1 370 ? 9.993 14.660 9.772 1.00 87.06 370 ILE A O 1
ATOM 2894 N N . VAL A 1 371 ? 11.581 14.064 11.228 1.00 87.94 371 VAL A N 1
ATOM 2895 C CA . VAL A 1 371 ? 11.913 12.808 10.527 1.00 87.94 371 VAL A CA 1
ATOM 2896 C C . VAL A 1 371 ? 10.728 11.838 10.508 1.00 87.94 371 VAL A C 1
ATOM 2898 O O . VAL A 1 371 ? 10.457 11.234 9.472 1.00 87.94 371 VAL A O 1
ATOM 2901 N N . ILE A 1 372 ? 9.996 11.710 11.618 1.00 85.25 372 ILE A N 1
ATOM 2902 C CA . ILE A 1 372 ? 8.794 10.866 11.703 1.00 85.25 372 ILE A CA 1
ATOM 2903 C C . ILE A 1 372 ? 7.707 11.384 10.752 1.00 85.25 372 ILE A C 1
ATOM 2905 O O . ILE A 1 372 ? 7.113 10.594 10.020 1.00 85.25 372 ILE A O 1
ATOM 2909 N N . LEU A 1 373 ? 7.494 12.702 10.714 1.00 87.38 373 LEU A N 1
ATOM 2910 C CA . LEU A 1 373 ? 6.534 13.336 9.811 1.00 87.38 373 LEU A CA 1
ATOM 2911 C C . LEU A 1 373 ? 6.925 13.153 8.338 1.00 87.38 373 LEU A C 1
ATOM 2913 O O . LEU A 1 373 ? 6.099 12.814 7.501 1.00 87.38 373 LEU A O 1
ATOM 2917 N N . LEU A 1 374 ? 8.199 13.327 7.997 1.00 90.81 374 LEU A N 1
ATOM 2918 C CA . LEU A 1 374 ? 8.660 13.086 6.631 1.00 90.81 374 LEU A CA 1
ATOM 2919 C C . LEU A 1 374 ? 8.524 11.610 6.237 1.00 90.81 374 LEU A C 1
ATOM 2921 O O . LEU A 1 374 ? 8.218 11.319 5.085 1.00 90.81 374 LEU A O 1
ATOM 2925 N N . ASN A 1 375 ? 8.713 10.680 7.178 1.00 91.56 375 ASN A N 1
ATOM 2926 C CA . ASN A 1 375 ? 8.488 9.258 6.934 1.00 91.56 375 ASN A CA 1
ATOM 2927 C C . ASN A 1 375 ? 7.007 8.941 6.663 1.00 91.56 375 ASN A C 1
ATOM 2929 O O . ASN A 1 375 ? 6.736 8.092 5.816 1.00 91.56 375 ASN A O 1
ATOM 2933 N N . SER A 1 376 ? 6.054 9.619 7.317 1.00 89.00 376 SER A N 1
ATOM 2934 C CA . SER A 1 376 ? 4.629 9.453 6.987 1.00 89.00 376 SER A CA 1
ATOM 2935 C C . SER A 1 376 ? 4.279 10.047 5.620 1.00 89.00 376 SER A C 1
ATOM 2937 O O . SER A 1 376 ? 3.450 9.489 4.908 1.00 89.00 376 SER A O 1
ATOM 2939 N N . TYR A 1 377 ? 4.972 11.100 5.181 1.00 91.06 377 TYR A N 1
ATOM 2940 C CA . TYR A 1 377 ? 4.805 11.643 3.831 1.00 91.06 377 TYR A CA 1
ATOM 2941 C C . TYR A 1 377 ? 5.373 10.769 2.713 1.00 91.06 377 TYR A C 1
ATOM 2943 O O . TYR A 1 377 ? 5.051 11.025 1.559 1.00 91.06 377 TYR A O 1
ATOM 2951 N N . LEU A 1 378 ? 6.159 9.725 3.002 1.00 91.31 378 LEU A N 1
ATOM 2952 C CA . LEU A 1 378 ? 6.630 8.784 1.973 1.00 91.31 378 LEU A CA 1
ATOM 2953 C C . LEU A 1 378 ? 5.508 7.913 1.389 1.00 91.31 378 LEU A C 1
ATOM 2955 O O . LEU A 1 378 ? 5.669 7.367 0.301 1.00 91.31 378 LEU A O 1
ATOM 2959 N N . VAL A 1 379 ? 4.376 7.800 2.087 1.00 90.19 379 VAL A N 1
ATOM 2960 C CA . VAL A 1 379 ? 3.200 7.032 1.650 1.00 90.19 379 VAL A CA 1
ATOM 2961 C C . VAL A 1 379 ? 2.051 7.923 1.155 1.00 90.19 379 VAL A C 1
ATOM 2963 O O . VAL A 1 379 ? 0.922 7.460 1.007 1.00 90.19 379 VAL A O 1
ATOM 2966 N N . ASP A 1 380 ? 2.320 9.208 0.899 1.00 89.81 380 ASP A N 1
ATOM 2967 C CA . ASP A 1 380 ? 1.302 10.181 0.491 1.00 89.81 380 ASP A CA 1
ATOM 2968 C C . ASP A 1 380 ? 0.691 9.875 -0.893 1.00 89.81 380 ASP A C 1
ATOM 2970 O O . ASP A 1 380 ? 1.350 9.360 -1.807 1.00 89.81 380 ASP A O 1
ATOM 2974 N N . LYS A 1 381 ? -0.581 10.258 -1.071 1.00 85.25 381 LYS A N 1
ATOM 2975 C CA . LYS A 1 381 ? -1.337 10.086 -2.321 1.00 85.25 381 LYS A CA 1
ATOM 2976 C C . LYS A 1 381 ? -0.732 10.865 -3.491 1.00 85.25 381 LYS A C 1
ATOM 2978 O O . LYS A 1 381 ? -0.877 10.443 -4.633 1.00 85.25 381 LYS A O 1
ATOM 2983 N N . LYS A 1 382 ? -0.043 11.983 -3.243 1.00 88.44 382 LYS A N 1
ATOM 2984 C CA . LYS A 1 382 ? 0.603 12.790 -4.284 1.00 88.44 382 LYS A CA 1
ATOM 2985 C C . LYS A 1 382 ? 2.075 12.422 -4.412 1.00 88.44 382 LYS A C 1
ATOM 2987 O O . LYS A 1 382 ? 2.851 12.568 -3.469 1.00 88.44 382 LYS A O 1
ATOM 2992 N N . VAL A 1 383 ? 2.494 12.036 -5.618 1.00 91.06 383 VAL A N 1
ATOM 2993 C CA . VAL A 1 383 ? 3.902 11.688 -5.880 1.00 91.06 383 VAL A CA 1
ATOM 2994 C C . VAL A 1 383 ? 4.839 12.865 -5.602 1.00 91.06 383 VAL A C 1
ATOM 2996 O O . VAL A 1 383 ? 5.889 12.664 -5.005 1.00 91.06 383 VAL A O 1
ATOM 2999 N N . GLY A 1 3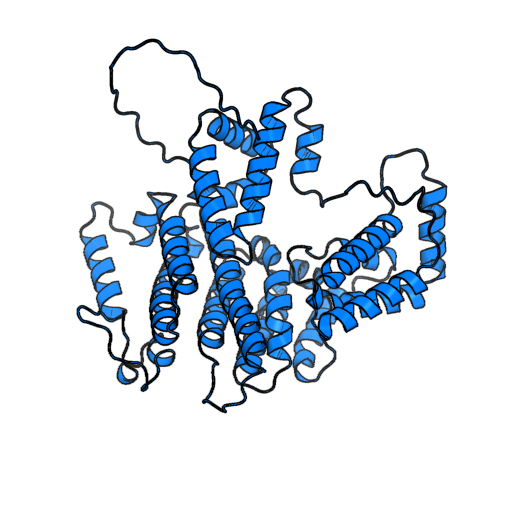84 ? 4.429 14.103 -5.904 1.00 91.94 384 GLY A N 1
ATOM 3000 C CA . GLY A 1 384 ? 5.234 15.295 -5.603 1.00 91.94 384 GLY A CA 1
ATOM 3001 C C . GLY A 1 384 ? 5.558 15.473 -4.111 1.00 91.94 384 GLY A C 1
ATOM 3002 O O . GLY A 1 384 ? 6.666 15.890 -3.773 1.00 91.94 384 GLY A O 1
ATOM 3003 N N . VAL A 1 385 ? 4.636 15.098 -3.213 1.00 93.94 385 VAL A N 1
ATOM 3004 C CA . VAL A 1 385 ? 4.873 15.121 -1.757 1.00 93.94 385 VAL A CA 1
ATOM 3005 C C . VAL A 1 385 ? 5.901 14.059 -1.377 1.00 93.94 385 VAL A C 1
ATOM 3007 O O . VAL A 1 385 ? 6.840 14.364 -0.645 1.00 93.94 385 VAL A O 1
ATOM 3010 N N . VAL A 1 386 ? 5.793 12.851 -1.939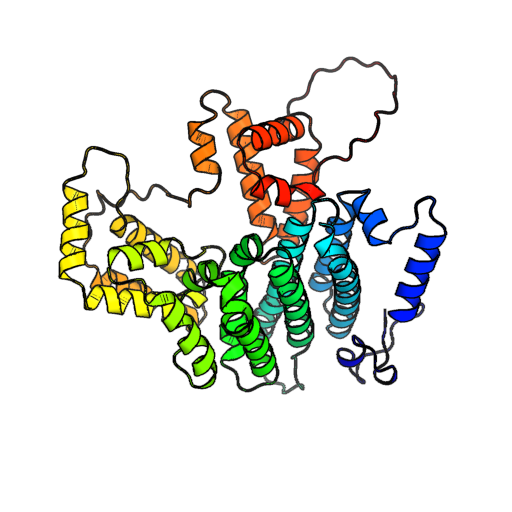 1.00 94.44 386 VAL A N 1
ATOM 3011 C CA . VAL A 1 386 ? 6.775 11.777 -1.721 1.00 94.44 386 VAL A CA 1
ATOM 3012 C C . VAL A 1 386 ? 8.160 12.170 -2.230 1.00 94.44 386 VAL A C 1
ATOM 3014 O O . VAL A 1 386 ? 9.144 11.977 -1.518 1.00 94.44 386 VAL A O 1
ATOM 3017 N N . THR A 1 387 ? 8.258 12.780 -3.413 1.00 94.19 387 THR A N 1
ATOM 3018 C CA . THR A 1 387 ? 9.531 13.254 -3.973 1.00 94.19 387 THR A CA 1
ATOM 3019 C C . THR A 1 387 ? 10.173 14.316 -3.080 1.00 94.19 387 THR A C 1
ATOM 3021 O O . THR A 1 387 ? 11.365 14.227 -2.772 1.00 94.19 387 THR A O 1
ATOM 3024 N N . ALA A 1 388 ? 9.390 15.293 -2.611 1.00 95.44 388 ALA A N 1
ATOM 3025 C CA . ALA A 1 388 ? 9.873 16.325 -1.699 1.00 95.44 388 ALA A CA 1
ATOM 3026 C C . ALA A 1 388 ? 10.295 15.736 -0.342 1.00 95.44 388 ALA A C 1
ATOM 3028 O O . ALA A 1 388 ? 11.379 16.049 0.153 1.00 95.44 388 ALA A O 1
ATOM 3029 N N . ALA A 1 389 ? 9.488 14.841 0.234 1.00 95.25 389 ALA A N 1
ATOM 3030 C CA . ALA A 1 389 ? 9.779 14.186 1.505 1.00 95.25 389 ALA A CA 1
ATOM 3031 C C . ALA A 1 389 ? 11.055 13.337 1.429 1.00 95.25 389 ALA A C 1
ATOM 3033 O O . ALA A 1 389 ? 11.933 13.471 2.283 1.00 95.25 389 ALA A O 1
ATOM 3034 N N . ALA A 1 390 ? 11.207 12.538 0.370 1.00 94.19 390 ALA A N 1
ATOM 3035 C CA . ALA A 1 390 ? 12.406 11.753 0.103 1.00 94.19 390 ALA A CA 1
ATOM 3036 C C . ALA A 1 390 ? 13.651 12.646 -0.023 1.00 94.19 390 ALA A C 1
ATOM 3038 O O . ALA A 1 390 ? 14.667 12.387 0.621 1.00 94.19 390 ALA A O 1
ATOM 3039 N N . ALA A 1 391 ? 13.576 13.736 -0.796 1.00 93.31 391 ALA A N 1
ATOM 3040 C CA . ALA A 1 391 ? 14.688 14.674 -0.952 1.00 93.31 391 ALA A CA 1
ATOM 3041 C C . ALA A 1 391 ? 15.067 15.363 0.374 1.00 93.31 391 ALA A C 1
ATOM 3043 O O . ALA A 1 391 ? 16.254 15.498 0.687 1.00 93.31 391 ALA A O 1
ATOM 3044 N N . CYS A 1 392 ? 14.075 15.768 1.171 1.00 93.56 392 CYS A N 1
ATOM 3045 C CA . CYS A 1 392 ? 14.283 16.344 2.498 1.00 93.56 392 CYS A CA 1
ATOM 3046 C C . CYS A 1 392 ? 14.934 15.340 3.456 1.00 93.56 392 CYS A C 1
ATOM 3048 O O . CYS A 1 392 ? 15.915 15.688 4.112 1.00 93.56 392 CYS A O 1
ATOM 3050 N N . LEU A 1 393 ? 14.462 14.089 3.493 1.00 92.81 393 LEU A N 1
ATOM 3051 C CA . LEU A 1 393 ? 15.046 13.030 4.324 1.00 92.81 393 LEU A CA 1
ATOM 3052 C C . LEU A 1 393 ? 16.513 12.779 3.980 1.00 92.81 393 LEU A C 1
ATOM 3054 O O . LEU A 1 393 ? 17.341 12.747 4.890 1.00 92.81 393 LEU A O 1
ATOM 3058 N N . LYS A 1 394 ? 16.864 12.688 2.688 1.00 91.69 394 LYS A N 1
ATOM 3059 C CA . LYS A 1 394 ? 18.267 12.532 2.258 1.00 91.69 394 LYS A CA 1
ATOM 3060 C C . LYS A 1 394 ? 19.144 13.668 2.778 1.00 91.69 394 LYS A C 1
ATOM 3062 O O . LYS A 1 394 ? 20.212 13.424 3.336 1.00 91.69 394 LYS A O 1
ATOM 3067 N N . LYS A 1 395 ? 18.690 14.916 2.626 1.00 90.88 395 LYS A N 1
ATOM 3068 C CA . LYS A 1 395 ? 19.440 16.099 3.076 1.00 90.88 395 LYS A CA 1
ATOM 3069 C C . LYS A 1 395 ? 19.584 16.137 4.596 1.00 90.88 395 LYS A C 1
ATOM 3071 O O . LYS A 1 395 ? 20.682 16.379 5.086 1.00 90.88 395 LYS A O 1
ATOM 3076 N N . ILE A 1 396 ? 18.509 15.863 5.337 1.00 90.12 396 ILE A N 1
ATOM 3077 C CA . ILE A 1 396 ? 18.499 15.898 6.806 1.00 90.12 396 ILE A CA 1
ATOM 3078 C C . ILE A 1 396 ? 19.394 14.799 7.383 1.00 90.12 396 ILE A C 1
ATOM 3080 O O . ILE A 1 396 ? 20.223 15.079 8.249 1.00 90.12 396 ILE A O 1
ATOM 3084 N N . LEU A 1 397 ? 19.282 13.563 6.893 1.00 89.62 397 LEU A N 1
ATOM 3085 C CA . LEU A 1 397 ? 20.056 12.431 7.410 1.00 89.62 397 LEU A CA 1
ATOM 3086 C C . LEU A 1 397 ? 21.541 12.486 7.020 1.00 89.62 397 LEU A C 1
ATOM 3088 O O . LEU A 1 397 ? 22.373 11.910 7.721 1.00 89.62 397 LEU A O 1
ATOM 3092 N N . ALA A 1 398 ? 21.893 13.225 5.965 1.00 88.88 398 ALA A N 1
ATOM 3093 C CA . ALA A 1 398 ? 23.283 13.507 5.609 1.00 88.88 398 ALA A CA 1
ATOM 3094 C C . ALA A 1 398 ? 23.981 14.492 6.572 1.00 88.88 398 ALA A C 1
ATOM 3096 O O . ALA A 1 398 ? 25.211 14.567 6.581 1.00 88.88 398 ALA A O 1
ATOM 3097 N N . THR A 1 399 ? 23.235 15.242 7.393 1.00 88.88 399 THR A N 1
ATOM 3098 C CA . THR A 1 399 ? 23.819 16.152 8.393 1.00 88.88 399 THR A CA 1
ATOM 3099 C C . THR A 1 399 ? 24.412 15.385 9.588 1.00 88.88 399 THR A C 1
ATOM 3101 O O . THR A 1 399 ? 23.953 14.280 9.905 1.00 88.88 399 THR A O 1
ATOM 3104 N N . PRO A 1 400 ? 25.400 15.955 10.313 1.00 84.12 400 PRO A N 1
ATOM 3105 C CA . PRO A 1 400 ? 25.935 15.331 11.527 1.00 84.12 400 PRO A CA 1
ATOM 3106 C C . PRO A 1 400 ? 24.846 15.115 12.588 1.00 84.12 400 PRO A C 1
ATOM 3108 O O . PRO A 1 400 ? 24.753 14.031 13.158 1.00 84.12 400 PRO A O 1
ATOM 3111 N N . SER A 1 401 ? 23.951 16.092 12.769 1.00 84.56 401 SER A N 1
ATOM 3112 C CA . SER A 1 401 ? 22.823 15.986 13.701 1.00 84.56 401 SER A CA 1
ATOM 3113 C C . SER A 1 401 ? 21.846 14.867 13.325 1.00 84.56 401 SER A C 1
ATOM 3115 O O . SER A 1 401 ? 21.371 14.160 14.209 1.00 84.56 401 SER A O 1
ATOM 3117 N N . GLY A 1 402 ? 21.569 14.663 12.031 1.00 84.75 402 GLY A N 1
ATOM 3118 C CA . GLY A 1 402 ? 20.740 13.551 11.551 1.00 84.75 402 GLY A CA 1
ATOM 3119 C C . GLY A 1 402 ? 21.398 12.183 11.759 1.00 84.75 402 GLY A C 1
ATOM 3120 O O . GLY A 1 402 ? 20.736 11.226 12.157 1.00 84.75 402 GLY A O 1
ATOM 3121 N N . SER A 1 403 ? 22.717 12.096 11.572 1.00 84.31 403 SER A N 1
ATOM 3122 C CA . SER A 1 403 ? 23.484 10.873 11.840 1.00 84.31 403 SER A CA 1
ATOM 3123 C C . SER A 1 403 ? 23.499 10.498 13.325 1.00 84.31 403 SER A C 1
ATOM 3125 O O . SER A 1 403 ? 23.398 9.318 13.663 1.00 84.31 403 SER A O 1
ATOM 3127 N N . ASP A 1 404 ? 23.593 11.479 14.223 1.00 84.62 404 ASP A N 1
ATOM 3128 C CA . ASP A 1 404 ? 23.508 11.235 15.667 1.00 84.62 404 ASP A CA 1
ATOM 3129 C C . ASP A 1 404 ? 22.089 10.857 16.102 1.00 84.62 404 ASP A C 1
ATOM 3131 O O . ASP A 1 404 ? 21.903 9.993 16.957 1.00 84.62 404 ASP A O 1
ATOM 3135 N N . LEU A 1 405 ? 21.077 11.429 15.453 1.00 84.06 405 LEU A N 1
ATOM 3136 C CA . LEU A 1 405 ? 19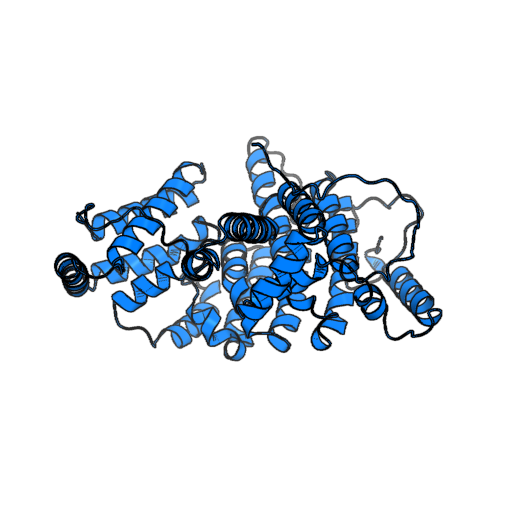.677 11.079 15.663 1.00 84.06 405 LEU A CA 1
ATOM 3137 C C . LEU A 1 405 ? 19.381 9.623 15.255 1.00 84.06 405 LEU A C 1
ATOM 3139 O O . LEU A 1 405 ? 18.712 8.905 15.996 1.00 84.06 405 LEU A O 1
ATOM 3143 N N . LEU A 1 406 ? 19.958 9.131 14.152 1.00 83.56 406 LEU A N 1
ATOM 3144 C CA . LEU A 1 406 ? 19.855 7.716 13.763 1.00 83.56 406 LEU A CA 1
ATOM 3145 C C . LEU A 1 406 ? 20.448 6.758 14.811 1.00 83.56 406 LEU A C 1
ATOM 3147 O O . LEU A 1 406 ? 19.897 5.677 15.019 1.00 83.56 406 LEU A O 1
ATOM 3151 N N . LYS A 1 407 ? 21.543 7.137 15.486 1.00 83.44 407 LYS A N 1
ATOM 3152 C CA . LYS A 1 407 ? 22.111 6.339 16.591 1.00 83.44 407 LYS A CA 1
ATOM 3153 C C . LYS A 1 407 ? 21.160 6.306 17.784 1.00 83.44 407 LYS A C 1
ATOM 3155 O O . LYS A 1 407 ? 20.869 5.228 18.294 1.00 83.44 407 LYS A O 1
ATOM 3160 N N . LYS A 1 408 ? 20.604 7.468 18.146 1.00 81.44 408 LYS A N 1
ATOM 3161 C CA . LYS A 1 408 ? 19.601 7.601 19.213 1.00 81.44 408 LYS A CA 1
ATOM 3162 C C . LYS A 1 408 ? 18.365 6.730 18.946 1.00 81.44 408 LYS A C 1
ATOM 3164 O O . LYS A 1 408 ? 17.848 6.115 19.871 1.00 81.44 408 LYS A O 1
ATOM 3169 N N . PHE A 1 409 ? 17.911 6.621 17.695 1.00 80.62 409 PHE A N 1
ATOM 3170 C CA . PHE A 1 409 ? 16.827 5.697 17.330 1.00 80.62 409 PHE A CA 1
ATOM 3171 C C . PHE A 1 409 ? 17.200 4.219 17.508 1.00 80.62 409 PHE A C 1
ATOM 3173 O O . PHE A 1 409 ? 16.351 3.422 17.913 1.00 80.62 409 PHE A O 1
ATOM 3180 N N . GLY A 1 410 ? 18.458 3.853 17.243 1.00 73.69 410 GLY A N 1
ATOM 3181 C CA . GLY A 1 410 ? 18.971 2.501 17.487 1.00 73.69 410 GLY A CA 1
ATOM 3182 C C . GLY A 1 410 ? 18.986 2.153 18.973 1.00 73.69 410 GLY A C 1
ATOM 3183 O O . GLY A 1 410 ? 18.492 1.103 19.370 1.00 73.69 410 GLY A O 1
ATOM 3184 N N . GLU A 1 411 ? 19.464 3.075 19.808 1.00 75.19 411 GLU A N 1
ATOM 3185 C CA . GLU A 1 411 ? 19.458 2.937 21.271 1.00 75.19 411 GLU A CA 1
ATOM 3186 C C . GLU A 1 411 ? 18.030 2.843 21.835 1.00 75.19 411 GLU A C 1
ATOM 3188 O O . GLU A 1 411 ? 17.769 2.101 22.782 1.00 75.19 411 GLU A O 1
ATOM 3193 N N . ALA A 1 412 ? 17.077 3.542 21.211 1.00 65.88 412 ALA A N 1
ATOM 3194 C CA . ALA A 1 412 ? 15.666 3.530 21.585 1.00 65.88 412 ALA A CA 1
ATOM 3195 C C . ALA A 1 412 ? 14.886 2.284 21.113 1.00 65.88 412 ALA A C 1
ATOM 3197 O O . ALA A 1 412 ? 13.680 2.215 21.370 1.00 65.88 412 ALA A O 1
ATOM 3198 N N . LYS A 1 413 ? 15.541 1.311 20.455 1.00 67.12 413 LYS A N 1
ATOM 3199 C CA . LYS A 1 413 ? 14.931 0.097 19.872 1.00 67.12 413 LYS A CA 1
ATOM 3200 C C . LYS A 1 413 ? 13.790 0.385 18.883 1.00 67.12 413 LYS A C 1
ATOM 3202 O O . LYS A 1 413 ? 12.814 -0.355 18.817 1.00 67.12 413 LYS A O 1
ATOM 3207 N N . GLN A 1 414 ? 13.893 1.463 18.102 1.00 66.88 414 GLN A N 1
ATOM 3208 C CA . GLN A 1 414 ? 12.914 1.789 17.053 1.00 66.88 414 GLN A CA 1
ATOM 3209 C C . GLN A 1 414 ? 13.268 1.108 15.726 1.00 66.88 414 GLN A C 1
ATOM 3211 O O . GLN A 1 414 ? 13.502 1.766 14.713 1.00 66.88 414 GLN A O 1
ATOM 3216 N N . GLU A 1 415 ? 13.342 -0.222 15.737 1.00 71.19 415 GLU A N 1
ATOM 3217 C CA . GLU A 1 415 ? 13.866 -1.011 14.615 1.00 71.19 415 GLU A CA 1
ATOM 3218 C C . GLU A 1 415 ? 13.050 -0.818 13.327 1.00 71.19 415 GLU A C 1
ATOM 3220 O O . GLU A 1 415 ? 13.632 -0.562 12.274 1.00 71.19 415 GLU A O 1
ATOM 3225 N N . GLN A 1 416 ? 11.716 -0.771 13.427 1.00 74.12 416 GLN A N 1
ATOM 3226 C CA . GLN A 1 416 ? 10.827 -0.543 12.279 1.00 74.12 416 GLN A CA 1
ATOM 3227 C C . GLN A 1 416 ? 11.085 0.792 11.568 1.00 74.12 416 GLN A C 1
ATOM 3229 O O . GLN A 1 416 ? 11.234 0.836 10.347 1.00 74.12 416 GLN A O 1
ATOM 3234 N N . LEU A 1 417 ? 11.197 1.895 12.319 1.00 80.75 417 LEU A N 1
ATOM 3235 C CA . LEU A 1 417 ? 11.490 3.208 11.736 1.00 80.75 417 LEU A CA 1
ATOM 3236 C C . LEU A 1 417 ? 12.869 3.218 11.066 1.00 80.75 417 LEU A C 1
ATOM 3238 O O . LEU A 1 417 ? 13.045 3.819 10.009 1.00 80.75 417 LEU A O 1
ATOM 3242 N N . LEU A 1 418 ? 13.848 2.532 11.659 1.00 83.00 418 LEU A N 1
ATOM 3243 C CA . LEU A 1 418 ? 15.186 2.443 11.087 1.00 83.00 418 LEU A CA 1
ATOM 3244 C C . LEU A 1 418 ? 15.214 1.659 9.777 1.00 83.00 418 LEU A C 1
ATOM 3246 O O . LEU A 1 418 ? 15.923 2.081 8.866 1.00 83.00 418 LEU A O 1
ATOM 3250 N N . TRP A 1 419 ? 14.438 0.580 9.661 1.00 84.25 419 TRP A N 1
ATOM 3251 C CA . TRP A 1 419 ? 14.331 -0.182 8.415 1.00 84.25 419 TRP A CA 1
ATOM 3252 C C . TRP A 1 419 ? 13.694 0.640 7.290 1.00 84.25 419 TRP A C 1
ATOM 3254 O O . TRP A 1 419 ? 14.161 0.595 6.154 1.00 84.25 419 TRP A O 1
ATOM 3264 N N . TYR A 1 420 ? 12.695 1.471 7.601 1.00 86.12 420 TYR A N 1
ATOM 3265 C CA . TYR A 1 420 ? 12.109 2.393 6.622 1.00 86.12 420 TYR A CA 1
ATOM 3266 C C . TYR A 1 420 ? 13.067 3.497 6.159 1.00 86.12 420 TYR A C 1
ATOM 3268 O O . TYR A 1 420 ? 12.947 3.983 5.033 1.00 86.12 420 TYR A O 1
ATOM 3276 N N . LEU A 1 421 ? 14.004 3.906 7.018 1.00 88.62 421 LEU A N 1
ATOM 3277 C CA . LEU A 1 421 ? 14.964 4.975 6.737 1.00 88.62 421 LEU A CA 1
ATOM 3278 C C . LEU A 1 421 ? 16.293 4.473 6.152 1.00 88.62 421 LEU A C 1
ATOM 3280 O O . LEU A 1 421 ? 17.130 5.294 5.776 1.00 88.62 421 LEU A O 1
ATOM 3284 N N . GLU A 1 422 ? 16.502 3.156 6.062 1.00 88.69 422 GLU A N 1
ATOM 3285 C CA . GLU A 1 422 ? 17.750 2.543 5.592 1.00 88.69 422 GLU A CA 1
ATOM 3286 C C . GLU A 1 422 ? 18.256 3.094 4.241 1.00 88.69 422 GLU A C 1
ATOM 3288 O O . GLU A 1 422 ? 19.434 3.471 4.185 1.00 88.69 422 GLU A O 1
ATOM 3293 N N . PRO A 1 423 ? 17.419 3.248 3.189 1.00 88.75 423 PRO A N 1
ATOM 3294 C CA . PRO A 1 423 ? 17.888 3.780 1.906 1.00 88.75 423 PRO A CA 1
ATOM 3295 C C . PRO A 1 423 ? 18.315 5.252 1.948 1.00 88.75 423 PRO A C 1
ATOM 3297 O O . PRO A 1 423 ? 19.088 5.699 1.106 1.00 88.75 423 PRO A O 1
ATOM 3300 N N . PHE A 1 424 ? 17.861 6.008 2.949 1.00 89.38 424 PHE A N 1
ATOM 3301 C CA . PHE A 1 424 ? 18.181 7.428 3.110 1.00 89.38 424 PHE A CA 1
ATOM 3302 C C . PHE A 1 424 ? 19.429 7.667 3.969 1.00 89.38 424 PHE A C 1
ATOM 3304 O O . PHE A 1 424 ? 19.844 8.813 4.161 1.00 89.38 424 PHE A O 1
ATOM 3311 N N . ARG A 1 425 ? 20.034 6.606 4.522 1.00 86.69 425 ARG A N 1
ATOM 3312 C CA . ARG A 1 425 ? 21.238 6.730 5.346 1.00 86.69 425 ARG A CA 1
ATOM 3313 C C . ARG A 1 425 ? 22.437 7.131 4.485 1.00 86.69 425 ARG A C 1
ATOM 3315 O O . ARG A 1 425 ? 22.641 6.552 3.417 1.00 86.69 425 ARG A O 1
ATOM 3322 N N . PRO A 1 426 ? 23.301 8.042 4.968 1.00 79.69 426 PRO A N 1
ATOM 3323 C CA . PRO A 1 426 ? 24.502 8.398 4.233 1.00 79.69 426 PRO A CA 1
ATOM 3324 C C . PRO A 1 426 ? 25.387 7.159 4.059 1.00 79.69 426 PRO A C 1
ATOM 3326 O O . PRO A 1 426 ? 25.723 6.469 5.029 1.00 79.69 426 PRO A O 1
ATOM 3329 N N . SER A 1 427 ? 25.795 6.871 2.821 1.00 66.94 427 SER A N 1
ATOM 3330 C CA . SER A 1 427 ? 26.834 5.875 2.574 1.00 66.94 427 SER A CA 1
ATOM 3331 C C . SER A 1 427 ? 28.086 6.315 3.330 1.00 66.94 427 SER A C 1
ATOM 3333 O O . SER A 1 427 ? 28.482 7.481 3.250 1.00 66.94 427 SER A O 1
ATOM 3335 N N . LYS A 1 428 ? 28.741 5.398 4.051 1.00 54.50 428 LYS A N 1
ATOM 3336 C CA . LYS A 1 428 ? 30.056 5.651 4.654 1.00 54.50 428 LYS A CA 1
ATOM 3337 C C . LYS A 1 428 ? 31.096 5.800 3.535 1.00 54.50 428 LYS A C 1
ATOM 3339 O O . LYS A 1 428 ? 31.926 4.921 3.334 1.00 54.50 428 LYS A O 1
ATOM 3344 N N . LYS A 1 429 ? 31.059 6.893 2.767 1.00 40.59 429 LYS A N 1
ATOM 3345 C CA . LYS A 1 429 ? 32.179 7.258 1.906 1.00 40.59 429 LYS A CA 1
ATOM 3346 C C . LYS A 1 429 ? 33.348 7.557 2.835 1.00 40.59 429 LYS A C 1
ATOM 3348 O O . LYS A 1 429 ? 33.274 8.446 3.683 1.00 40.59 429 LYS A O 1
ATOM 3353 N N . LYS A 1 430 ? 34.411 6.764 2.688 1.00 31.75 430 LYS A N 1
ATOM 3354 C CA . LYS A 1 430 ? 35.740 7.030 3.242 1.00 31.75 430 LYS A CA 1
ATOM 3355 C C . LYS A 1 430 ? 36.040 8.498 2.926 1.00 31.75 430 LYS A C 1
ATOM 3357 O O . LYS A 1 430 ? 36.076 8.855 1.750 1.00 31.75 430 LYS A O 1
ATOM 3362 N N . ARG A 1 431 ? 36.136 9.360 3.947 1.00 27.44 431 ARG A N 1
ATOM 3363 C CA . ARG A 1 431 ? 36.481 10.775 3.758 1.00 27.44 431 ARG A CA 1
ATOM 3364 C C . ARG A 1 431 ? 37.821 10.813 3.029 1.00 27.44 431 ARG A C 1
ATOM 3366 O O . ARG A 1 431 ? 38.849 10.527 3.634 1.00 27.44 431 ARG A O 1
ATOM 3373 N N . ALA A 1 432 ? 37.801 11.108 1.733 1.00 27.17 432 ALA A N 1
ATOM 3374 C CA . ALA A 1 432 ? 38.987 11.576 1.050 1.00 27.17 432 ALA A CA 1
ATOM 3375 C C . ALA A 1 432 ? 39.307 12.935 1.675 1.00 27.17 432 ALA A C 1
ATOM 3377 O O . ALA A 1 432 ? 38.474 13.840 1.699 1.00 27.17 432 ALA A O 1
ATOM 3378 N N . SER A 1 433 ? 40.477 13.012 2.291 1.00 28.75 433 SER A N 1
ATOM 3379 C CA . SER A 1 433 ? 41.049 14.206 2.886 1.00 28.75 433 SER A CA 1
ATOM 3380 C C . SER A 1 433 ? 41.208 15.294 1.824 1.00 28.75 433 SER A C 1
ATOM 3382 O O . SER A 1 433 ? 42.207 15.324 1.110 1.00 28.75 433 SER A O 1
ATOM 3384 N N . CYS A 1 434 ? 40.248 16.207 1.733 1.00 24.06 434 CYS A N 1
ATOM 3385 C CA . CYS A 1 434 ? 40.502 17.525 1.170 1.00 24.06 434 CYS A CA 1
ATOM 3386 C C . CYS A 1 434 ? 40.954 18.427 2.317 1.00 24.06 434 CYS A C 1
ATOM 3388 O O . CYS A 1 434 ? 40.146 19.039 3.011 1.00 24.06 434 CYS A O 1
ATOM 3390 N N . ASN A 1 435 ? 42.270 18.463 2.528 1.00 26.08 435 ASN A N 1
ATOM 3391 C CA . ASN A 1 435 ? 42.910 19.577 3.207 1.00 26.08 435 ASN A CA 1
ATOM 3392 C C . ASN A 1 435 ? 42.681 20.824 2.352 1.00 26.08 435 ASN A C 1
ATOM 3394 O O . ASN A 1 435 ? 43.334 20.984 1.330 1.00 26.08 435 ASN A O 1
ATOM 3398 N N . HIS A 1 436 ? 41.785 21.704 2.782 1.00 26.95 436 HIS A N 1
ATOM 3399 C CA . HIS A 1 436 ? 42.036 23.135 2.702 1.00 26.95 436 HIS A CA 1
ATOM 3400 C C . HIS A 1 436 ? 41.408 23.812 3.917 1.00 26.95 436 HIS A C 1
ATOM 3402 O O . HIS A 1 436 ? 40.203 23.793 4.147 1.00 26.95 436 HIS A O 1
ATOM 3408 N N . SER A 1 437 ? 42.305 24.356 4.725 1.00 27.08 437 SER A N 1
ATOM 3409 C CA . SER A 1 437 ? 42.078 25.221 5.865 1.00 27.08 437 SER A CA 1
ATOM 3410 C C . SER A 1 437 ? 41.359 26.504 5.456 1.00 27.08 437 SER A C 1
ATOM 3412 O O . SER A 1 437 ? 41.964 27.322 4.770 1.00 27.08 437 SER A O 1
ATOM 3414 N N . VAL A 1 438 ? 40.146 26.725 5.965 1.00 25.89 438 VAL A N 1
ATOM 3415 C CA . VAL A 1 438 ? 39.683 28.050 6.407 1.00 25.89 438 VAL A CA 1
ATOM 3416 C C . VAL A 1 438 ? 38.772 27.837 7.618 1.00 25.89 438 VAL A C 1
ATOM 3418 O O . VAL A 1 438 ? 37.795 27.097 7.561 1.00 25.89 438 VAL A O 1
ATOM 3421 N N . PHE A 1 439 ? 39.138 28.461 8.736 1.00 29.09 439 PHE A N 1
ATOM 3422 C CA . PHE A 1 439 ? 38.325 28.577 9.944 1.00 29.09 439 PHE A CA 1
ATOM 3423 C C . PHE A 1 439 ? 36.961 29.197 9.608 1.00 29.09 439 PHE A C 1
ATOM 3425 O O . PHE A 1 439 ? 36.910 30.326 9.130 1.00 29.09 439 PHE A O 1
ATOM 3432 N N . SER A 1 440 ? 35.865 28.496 9.898 1.00 25.75 440 SER A N 1
ATOM 3433 C CA . SER A 1 440 ? 34.519 29.057 10.095 1.00 25.75 440 SER A CA 1
ATOM 3434 C C . SER A 1 440 ? 33.691 28.060 10.918 1.00 25.75 440 SER A C 1
ATOM 3436 O O . SER A 1 440 ? 33.841 26.851 10.771 1.00 25.75 440 SER A O 1
ATOM 3438 N N . GLN A 1 441 ? 32.915 28.581 11.864 1.00 27.58 441 GLN A N 1
ATOM 3439 C CA . GLN A 1 441 ? 32.254 27.899 12.987 1.00 27.58 441 GLN A CA 1
ATOM 3440 C C . GLN A 1 441 ? 31.302 26.739 12.604 1.00 27.58 441 GLN A C 1
ATOM 3442 O O . GLN A 1 441 ? 30.857 26.662 11.461 1.00 27.58 441 GLN A O 1
ATOM 3447 N N . PRO A 1 442 ? 30.932 25.848 13.554 1.00 27.19 442 PRO A N 1
ATOM 3448 C CA . PRO A 1 442 ? 29.909 24.828 13.327 1.00 27.19 442 PRO A CA 1
ATOM 3449 C C . PRO A 1 442 ? 28.534 25.488 13.154 1.00 27.19 442 PRO A C 1
ATOM 3451 O O . PRO A 1 442 ? 27.839 25.776 14.128 1.00 27.19 442 PRO A O 1
ATOM 3454 N N . GLU A 1 443 ? 28.128 25.732 11.910 1.00 27.66 443 GLU A N 1
ATOM 3455 C CA . GLU A 1 443 ? 26.769 26.169 11.611 1.00 27.66 443 GLU A CA 1
ATOM 3456 C C . GLU A 1 443 ? 25.784 25.035 11.897 1.00 27.66 443 GLU A C 1
ATOM 3458 O O . GLU A 1 443 ? 25.678 24.027 11.196 1.00 27.66 443 GLU A O 1
ATOM 3463 N N . ALA A 1 444 ? 25.061 25.209 12.995 1.00 33.66 444 ALA A N 1
ATOM 3464 C CA . ALA A 1 444 ? 23.933 24.389 13.358 1.00 33.66 444 ALA A CA 1
ATOM 3465 C C . ALA A 1 444 ? 22.720 24.815 12.513 1.00 33.66 444 ALA A C 1
ATOM 3467 O O . ALA A 1 444 ? 22.321 25.976 12.550 1.00 33.66 444 ALA A O 1
ATOM 3468 N N . PHE A 1 445 ? 22.099 23.872 11.800 1.00 40.91 445 PHE A N 1
ATOM 3469 C CA . PHE A 1 445 ? 20.939 24.133 10.940 1.00 40.91 445 PHE A CA 1
ATOM 3470 C C . PHE A 1 445 ? 19.801 24.844 11.685 1.00 40.91 445 PHE A C 1
ATOM 3472 O O . PHE A 1 445 ? 19.271 24.329 12.673 1.00 40.91 445 PHE A O 1
ATOM 3479 N N . CYS A 1 446 ? 19.416 26.014 11.182 1.00 30.05 446 CYS A N 1
ATOM 3480 C CA . CYS A 1 446 ? 18.299 26.811 11.662 1.00 30.05 446 CYS A CA 1
ATOM 3481 C C . CYS A 1 446 ? 17.218 26.809 10.574 1.00 30.05 446 CYS A C 1
ATOM 3483 O O . CYS A 1 446 ? 17.420 27.392 9.512 1.00 30.05 446 CYS A O 1
ATOM 3485 N N . PHE A 1 447 ? 16.086 26.145 10.816 1.00 36.16 447 PHE A N 1
ATOM 3486 C CA . PHE A 1 447 ? 14.857 26.457 10.089 1.00 36.16 447 PHE A CA 1
ATOM 3487 C C . PHE A 1 447 ? 14.238 27.669 10.786 1.00 36.16 447 PHE A C 1
ATOM 3489 O O . PHE A 1 447 ? 13.701 27.543 11.884 1.00 36.16 447 PHE A O 1
ATOM 3496 N N . LYS A 1 448 ? 14.346 28.850 10.174 1.00 28.84 448 LYS A N 1
ATOM 3497 C CA . LYS A 1 448 ? 13.362 29.908 10.409 1.00 28.84 448 LYS A CA 1
ATOM 3498 C C . LYS A 1 448 ? 12.207 29.620 9.452 1.00 28.84 448 LYS A C 1
ATOM 3500 O O . LYS A 1 448 ? 12.438 29.585 8.245 1.00 28.84 448 LYS A O 1
ATOM 3505 N N . LEU A 1 449 ? 11.042 29.302 10.016 1.00 31.12 449 LEU A N 1
ATOM 3506 C CA . LEU A 1 449 ? 9.765 29.317 9.298 1.00 31.12 449 LEU A CA 1
ATOM 3507 C C . LEU A 1 449 ? 9.475 30.725 8.779 1.00 31.12 449 LEU A C 1
ATOM 3509 O O . LEU A 1 449 ? 9.832 31.686 9.504 1.00 31.12 449 LEU A O 1
#

InterPro domains:
  IPR038980 Serine/threonine-protein kinase ATM, plant [PTHR37079] (17-420)

Secondary structure (DSSP, 8-state):
----GGG--TTGGGS-TTSPPPPSS---HHHHHHHHHHHHHTSTT-S-HHHHHHHSTTHHHHHHHHHHHHHHH---HHHHHHHHHHHHHHHHHHHHTGGGGGGGTHHHHHHHHHHHHHHHHHHHHHHHHHGGG-----S---TTHHHHHHHHHHHHHHHHHHHHHHHGGGHHHHHHHHHHHHTSSSHHHHHHHHHHHIIIIITTTTSHHHHHTSPPPP-SGGGHHHHHHHHHHHTT--SHHHHHHHHHHS-TTS-GGGGHHHHHHHHHHHHHTHHHHHHHHHHHHH-TTS----HHHHHHHHHHHHHHHHHT---HHHHHHHHHHHHHHHHH----TTTS-------S-THHHHHHH-TT-HHHHHHHHHHHHHHHGGG-SSHHHHHHHHHHHHHHHTSHHHHHHHHHHHHTT-HHHHHHHGGGSPP----------------------